Protein AF-A0A7Y3UBQ5-F1 (afdb_monomer)

Radius of gyration: 30.52 Å; Cα contacts (8 Å, |Δi|>4): 1079; chains: 1; bounding box: 89×102×69 Å

Mean predicted aligned error: 13.68 Å

Nearest PDB structures (foldseek):
  3ffh-assembly1_B  TM=8.692E-01  e=3.265E-23  Listeria innocua
  3ffh-assembly1_A  TM=8.790E-01  e=8.918E-23  Listeria innocua
  4wbt-assembly2_B-3  TM=8.868E-01  e=3.806E-22  Sinorhizobium meliloti 1021
  4wbt-assembly1_C-2  TM=8.784E-01  e=4.500E-22  Sinorhizobium meliloti 1021
  1v2d-assembly1_A-2  TM=8.238E-01  e=1.412E-19  Thermus thermophilus

Sequence (620 aa):
MQRTLSSTPPSALRLIAPVPADTPRPANGAGVGTPGDSSSLVRIELADPNQRSELARLRHEVYAEELGQHDVNPERALSDPLDAFNEFMTATVNGQLVGCISITPPHPEDPTRSAFSIDKYTTRETLPVTVDAGLFEIRLLTVRQSSRGSGIAFLLMYAALRWAESHGATHIMAIGRHDIIDMYYRLGLQPIGIHIQSGRVHFEAMHATIRQLNDTIRARTSALRRLRDRVEWRLDVPFNKAGECYHGGAFFRAIGEDLASTDKRHDIINADVLDAWFDPSPAVTEALRTDLDWLLKTSPPTTCAGLTDAIAHARGVQPENILPGAGSSDLMYLALPRWLNRCSRVLILDPMYGEYAHILKHVIGCRVDRLQLHADNDFDVDPAQLATRAQGRYDLIILVNPNSPTGRHLDRSLLERVLLKVPIRTRVWIDETYIEYVGSSQALERFAAHHSQNVVICKSMSKVYALSGVRAAYLCGPQAVIDELRPFSPPWAVSLPGQMAAIRALNDPEYYGQRYRETHHNRNELARGLVDVCGLEVLPAVANFLMARIPSGSTLNVSSLIAGCREHGLFLRDVSNMGTGVDSRWLRLAVKDRPTNRRMVDIIRKQLVSLQAHGLESVG

pLDDT: mean 87.1, std 17.7, range [24.16, 98.88]

Solvent-accessible surface area (backbone atoms only — not comparable to full-atom values): 34399 Å² total; per-residue (Å²): 132,89,82,90,85,90,87,85,91,84,93,82,90,86,89,89,85,90,85,88,88,93,87,89,83,89,85,89,81,88,78,93,75,76,90,71,81,79,72,74,46,39,31,34,32,65,60,55,82,84,45,51,68,54,52,16,27,56,44,20,54,46,39,18,71,69,50,39,42,43,81,80,57,94,84,50,56,50,85,57,88,57,65,82,63,39,53,39,40,36,32,30,46,93,87,40,83,42,31,34,27,31,32,38,61,42,35,94,90,45,34,85,70,40,85,57,76,62,66,80,79,48,58,76,92,74,46,97,57,84,79,40,75,29,38,30,38,44,39,73,76,42,63,41,80,95,47,58,93,72,51,55,72,60,51,44,51,49,51,52,55,53,48,40,53,73,74,55,37,50,29,36,38,34,69,36,47,60,97,52,34,70,60,45,47,73,41,49,37,39,78,68,88,48,73,46,76,43,69,75,37,54,30,36,34,27,37,36,41,50,63,53,36,50,50,47,48,59,78,38,50,72,60,53,52,63,47,55,80,41,43,49,77,60,50,93,57,64,96,60,72,90,70,74,70,85,70,52,65,71,59,39,74,70,43,39,81,83,58,86,52,63,71,51,53,78,68,40,43,78,17,29,37,65,47,48,67,57,77,52,50,69,66,23,54,49,54,54,66,74,45,40,80,54,44,74,73,42,84,36,60,47,82,42,54,73,40,35,46,44,50,15,62,70,66,65,52,55,48,67,25,46,47,72,21,48,15,52,66,48,48,45,71,53,49,50,64,78,79,46,43,54,88,34,34,33,41,32,58,20,55,26,61,48,58,63,63,38,44,42,52,73,72,48,45,28,44,76,48,71,47,82,32,46,80,90,57,71,46,51,78,56,56,66,60,49,39,60,60,50,63,52,95,38,52,35,36,46,48,50,43,39,24,42,64,48,17,33,68,74,56,40,73,57,48,50,67,27,56,80,61,44,50,75,85,30,32,34,40,36,34,40,41,40,28,69,52,79,28,76,86,56,54,55,51,51,47,14,44,75,73,42,82,34,34,35,35,38,36,32,36,28,34,72,54,32,33,47,94,51,28,32,21,34,38,28,13,20,42,73,67,43,59,74,45,54,86,72,54,58,74,39,46,40,49,36,56,24,39,52,37,51,40,37,47,60,74,38,61,65,64,47,54,50,54,41,58,51,46,52,53,31,39,57,51,41,51,48,39,36,33,82,64,50,62,30,49,66,47,79,48,54,43,63,36,43,21,34,28,57,51,92,88,59,91,69,46,38,70,63,48,39,51,59,28,41,79,70,31,32,38,55,24,80,41,37,84,30,34,83,72,38,54,58,33,33,35,31,36,31,40,44,50,66,70,56,36,50,55,49,39,54,46,52,29,53,40,52,55,52,55,54,51,60,64,50,69,77,75,111

Foldseek 3Di:
DDDDDDDDDDDDDDDDDDDDDDDDDDDDDDDDDDPPPCQWFKEKDWDDPVCQLVLQLLCLVPCDVPQQLDDNDPSSGDDDPLVVQWTKMFIATPRHTFWIKTKRAQDPPDQQPRDDPVVVPDDPVPQPDDRDNQEMEIERGGGHPVCPPVCVSVVNVLVVLQVSVVVRHFKYKYKAWPVCVVVVVLQQWDFRPDWDGRGNTITTMTMDTSVRSVVSVVVVVVVLVVNVVRHNYDDPGDSDHLDDPDQFPVLCVVQPVVPPDRVCVVLFDRWSHQFAQDAFDPLLVVVCVVCVVVLVPDFAFQQLQLLLVLVCVLLVFDSLQKHKFQFLLRVCVQQVLLQAAQAFEEEEEFQFDCVVVSCCCNVRNHHYDYDYQAVVVLSDDDLVSLLVVLQDPGQEYEEEAVTPPSQDHDAQVSVLVSQVSRPLNYAYEYEDQFVVLVNSVRDCLCCQAPVHDHYKYKYGCCHLRSCVVQRIIMIGHHSVSVVSRSVVQGGSRGRSSSSSSSSSSSVCSPVSNVSSVQLVVLVVVLCCLCCVQVVWAWRDHRGQKTKIFDDDPDPDFVVQLQVQLVVSNYHWHQCCSSGDNHDRRMTMTGGHHNVVSVVSSVSSNVSSVVVVVVVVVVVD

Secondary structure (DSSP, 8-state):
---------------------------------------PPEEEEEPPGGGHHHHHHHHHIIIIIIT-SS---TT-----GGGGT-EEEEEEETTEEEEEEEEEPPPTT-GGG---SGGGTS-GGG-SS--STTEEEEEEEEE-GGGTTSSHHHHHHHHHHHHHHHTT-SEEEEEEEHHHHHHHHTTT-EEEEEEEEETTEEEEEEEEEHHHHHHHHHHTHHHHHHHHTTEEE-SSS-SS-------S-TTHHHH-TT-S--GGGGT-EE-SS---SSPPPHHHHHHHHHSHHHHHHSPPPTT-HHHHHHHHHHHTS-GGGEEEESSHHHHHHHHHHHH--TT-EEEEEES--HHHHHIIIIIS--EEEEEE--TTTTT---HHHHHHHHTSS-SEEEEESS-TTT-----HHHHHHHHTTS-TTSEEEEE-TTGGGT-GGG--HHHHHHH-SSEEEEEETTTTTS-TTTT-EEEE--HHHHHTTGGGSPTT-S-HHHHHHHHHHHT-HHHHHHHHHHHHHHHHHHHHHHHHTT--EE----SSEEEEEPPTT----HHHHHHHHHHTTEE-EE-TTS-SS--TTEEEEE---HHHHHHHHHHHHHHHHHHHHHHHHTT-

Structure (mmCIF, N/CA/C/O backbone):
data_AF-A0A7Y3UBQ5-F1
#
_entry.id   AF-A0A7Y3UBQ5-F1
#
loop_
_atom_site.group_PDB
_atom_site.id
_atom_site.type_symbol
_atom_site.label_atom_id
_atom_site.label_alt_id
_atom_site.label_comp_id
_atom_site.label_asym_id
_atom_site.label_entity_id
_atom_site.label_seq_id
_atom_site.pdbx_PDB_ins_code
_atom_site.Cartn_x
_atom_site.Cartn_y
_atom_site.Cartn_z
_atom_site.occupancy
_atom_site.B_iso_or_equiv
_atom_site.auth_seq_id
_atom_site.auth_comp_id
_atom_site.auth_asym_id
_atom_site.auth_atom_id
_atom_site.pdbx_PDB_model_num
ATOM 1 N N . MET A 1 1 ? -17.250 -67.468 8.112 1.00 37.47 1 MET A N 1
ATOM 2 C CA . MET A 1 1 ? -18.185 -66.371 8.467 1.00 37.47 1 MET A CA 1
ATOM 3 C C . MET A 1 1 ? -18.185 -65.337 7.346 1.00 37.47 1 MET A C 1
ATOM 5 O O . MET A 1 1 ? -17.229 -65.335 6.587 1.00 37.47 1 MET A O 1
ATOM 9 N N . GLN A 1 2 ? -19.258 -64.542 7.228 1.00 35.53 2 GLN A N 1
ATOM 10 C CA . GLN A 1 2 ? -19.428 -63.376 6.334 1.00 35.53 2 GLN A CA 1
ATOM 11 C C . GLN A 1 2 ? -18.863 -63.492 4.896 1.00 35.53 2 GLN A C 1
ATOM 13 O O . GLN A 1 2 ? -17.719 -63.151 4.615 1.00 35.53 2 GLN A O 1
ATOM 18 N N . ARG A 1 3 ? -19.739 -63.886 3.960 1.00 28.25 3 ARG A N 1
ATOM 19 C CA . ARG A 1 3 ? -19.649 -63.509 2.537 1.00 28.25 3 ARG A CA 1
ATOM 20 C C . ARG A 1 3 ? -20.578 -62.317 2.281 1.00 28.25 3 ARG A C 1
ATOM 22 O O . ARG A 1 3 ? -21.626 -62.220 2.914 1.00 28.25 3 ARG A O 1
ATOM 29 N N . THR A 1 4 ? -20.215 -61.454 1.341 1.00 34.12 4 THR A N 1
ATOM 30 C CA . THR A 1 4 ? -21.061 -60.379 0.795 1.00 34.12 4 THR A CA 1
ATOM 31 C C . THR A 1 4 ? -21.995 -60.894 -0.306 1.00 34.12 4 THR A C 1
ATOM 33 O O . THR A 1 4 ? -21.609 -61.817 -1.021 1.00 34.12 4 THR A O 1
ATOM 36 N N . LEU A 1 5 ? -23.181 -60.274 -0.472 1.00 28.80 5 LEU A N 1
ATOM 37 C CA . LEU A 1 5 ? -23.834 -59.986 -1.772 1.00 28.80 5 LEU A CA 1
ATOM 38 C C . LEU A 1 5 ? -25.216 -59.286 -1.638 1.00 28.80 5 LEU A C 1
ATOM 40 O O . LEU A 1 5 ? -26.071 -59.756 -0.900 1.00 28.80 5 LEU A O 1
ATOM 44 N N . SER A 1 6 ? -25.448 -58.287 -2.506 1.00 26.44 6 SER A N 1
ATOM 45 C CA . SER A 1 6 ? -26.738 -57.898 -3.136 1.00 26.44 6 SER A CA 1
ATOM 46 C C . SER A 1 6 ? -27.842 -57.078 -2.408 1.00 26.44 6 SER A C 1
ATOM 48 O O . SER A 1 6 ? -28.133 -57.259 -1.232 1.00 26.44 6 SER A O 1
ATOM 50 N N . SER A 1 7 ? -28.563 -56.304 -3.246 1.00 24.52 7 SER A N 1
ATOM 51 C CA . SER A 1 7 ? -29.979 -55.842 -3.195 1.00 24.52 7 SER A CA 1
ATOM 52 C C . SER A 1 7 ? -30.423 -54.495 -2.553 1.00 24.52 7 SER A C 1
ATOM 54 O O . SER A 1 7 ? -30.059 -54.133 -1.441 1.00 24.52 7 SER A O 1
ATOM 56 N N . THR A 1 8 ? -31.264 -53.784 -3.328 1.00 30.62 8 THR A N 1
ATOM 57 C CA . THR A 1 8 ? -32.188 -52.633 -3.072 1.00 30.62 8 THR A CA 1
ATOM 58 C C . THR A 1 8 ? -33.640 -53.148 -2.820 1.00 30.62 8 THR A C 1
ATOM 60 O O . THR A 1 8 ? -33.771 -54.375 -2.833 1.00 30.62 8 THR A O 1
ATOM 63 N N . PRO A 1 9 ? -34.760 -52.364 -2.651 1.00 42.28 9 PRO A N 1
ATOM 64 C CA . PRO A 1 9 ? -35.065 -50.906 -2.772 1.00 42.28 9 PRO A CA 1
ATOM 65 C C . PRO A 1 9 ? -35.676 -50.343 -1.425 1.00 42.28 9 PRO A C 1
ATOM 67 O O . PRO A 1 9 ? -34.964 -50.558 -0.447 1.00 42.28 9 PRO A O 1
ATOM 70 N N . PRO A 1 10 ? -36.879 -49.702 -1.211 1.00 34.81 10 PRO A N 1
ATOM 71 C CA . PRO A 1 10 ? -37.876 -48.979 -2.051 1.00 34.81 10 PRO A CA 1
ATOM 72 C C . PRO A 1 10 ? -38.568 -47.668 -1.507 1.00 34.81 10 PRO A C 1
ATOM 74 O O . PRO A 1 10 ? -39.056 -47.600 -0.387 1.00 34.81 10 PRO A O 1
ATOM 77 N N . SER A 1 11 ? -38.734 -46.674 -2.399 1.00 26.41 11 SER A N 1
ATOM 78 C CA . SER A 1 11 ? -39.880 -45.734 -2.638 1.00 26.41 11 SER A CA 1
ATOM 79 C C . SER A 1 11 ? -40.856 -45.167 -1.560 1.00 26.41 11 SER A C 1
ATOM 81 O O . SER A 1 11 ? -41.582 -45.920 -0.917 1.00 26.41 11 SER A O 1
ATOM 83 N N . ALA A 1 12 ? -41.116 -43.843 -1.648 1.00 27.39 12 ALA A N 1
ATOM 84 C CA . ALA A 1 12 ? -42.444 -43.159 -1.614 1.00 27.39 12 ALA A CA 1
ATOM 85 C C . ALA A 1 12 ? -42.298 -41.736 -2.249 1.00 27.39 12 ALA A C 1
ATOM 87 O O . ALA A 1 12 ? -41.303 -41.081 -1.966 1.00 27.39 12 ALA A O 1
ATOM 88 N N . LEU A 1 13 ? -43.047 -41.269 -3.272 1.00 24.20 13 LEU A N 1
ATOM 89 C CA . LEU A 1 13 ? -44.470 -40.832 -3.373 1.00 24.20 13 LEU A CA 1
ATOM 90 C C . LEU A 1 13 ? -44.805 -39.575 -2.522 1.00 24.20 13 LEU A C 1
ATOM 92 O O . LEU A 1 13 ? -44.526 -39.584 -1.333 1.00 24.20 13 LEU A O 1
ATOM 96 N N . ARG A 1 14 ? -45.416 -38.476 -3.029 1.00 25.45 14 ARG A N 1
ATOM 97 C CA . ARG A 1 14 ? -46.285 -38.238 -4.224 1.00 25.45 14 ARG A CA 1
ATOM 98 C C . ARG A 1 14 ? -46.028 -36.886 -4.953 1.00 25.45 14 ARG A C 1
ATOM 100 O O . ARG A 1 14 ? -45.344 -36.021 -4.423 1.00 25.45 14 ARG A O 1
ATOM 107 N N . LEU A 1 15 ? -46.649 -36.698 -6.131 1.00 24.23 15 LEU A N 1
ATOM 108 C CA . LEU A 1 15 ? -46.779 -35.427 -6.887 1.00 24.23 15 LEU A CA 1
ATOM 109 C C . LEU A 1 15 ? -48.072 -34.656 -6.527 1.00 24.23 15 LEU A C 1
ATOM 111 O O . LEU A 1 15 ? -48.986 -35.301 -6.023 1.00 24.23 15 LEU A O 1
ATOM 115 N N . ILE A 1 16 ? -48.183 -33.368 -6.921 1.00 26.42 16 ILE A N 1
ATOM 116 C CA . ILE A 1 16 ? -49.237 -32.756 -7.793 1.00 26.42 16 ILE A CA 1
ATOM 117 C C . ILE A 1 16 ? -48.630 -31.488 -8.471 1.00 26.42 16 ILE A C 1
ATOM 119 O O . ILE A 1 16 ? -47.703 -30.895 -7.925 1.00 26.42 16 ILE A O 1
ATOM 123 N N . ALA A 1 17 ? -49.116 -31.088 -9.657 1.00 27.03 17 ALA A N 1
ATOM 124 C CA . ALA A 1 17 ? -48.702 -29.894 -10.425 1.00 27.03 17 ALA A CA 1
ATOM 125 C C . ALA A 1 17 ? -49.903 -28.968 -10.755 1.00 27.03 17 ALA A C 1
ATOM 127 O O . ALA A 1 17 ? -51.038 -29.326 -10.437 1.00 27.03 17 ALA A O 1
ATOM 128 N N . PRO A 1 18 ? -49.694 -27.830 -11.451 1.00 26.47 18 PRO A N 1
ATOM 129 C CA . PRO A 1 18 ? -50.719 -27.268 -12.340 1.00 26.47 18 PRO A CA 1
ATOM 130 C C . PRO A 1 18 ? -50.245 -27.057 -13.798 1.00 26.47 18 PRO A C 1
ATOM 132 O O . PRO A 1 18 ? -49.063 -27.164 -14.119 1.00 26.47 18 PRO A O 1
ATOM 135 N N . VAL A 1 19 ? -51.208 -26.775 -14.683 1.00 28.45 19 VAL A N 1
ATOM 136 C CA . VAL A 1 19 ? -51.120 -26.737 -16.163 1.00 28.45 19 VAL A CA 1
ATOM 137 C C . VAL A 1 19 ? -51.561 -25.338 -16.674 1.00 28.45 19 VAL A C 1
ATOM 139 O O . VAL A 1 19 ? -52.339 -24.691 -15.972 1.00 28.45 19 VAL A O 1
ATOM 142 N N . PRO A 1 20 ? -51.075 -24.821 -17.828 1.00 43.84 20 PRO A N 1
ATOM 143 C CA . PRO A 1 20 ? -51.279 -23.419 -18.246 1.00 43.84 20 PRO A CA 1
ATOM 144 C C . PRO A 1 20 ? -52.401 -23.211 -19.289 1.00 43.84 20 PRO A C 1
ATOM 146 O O . PRO A 1 20 ? -52.767 -24.174 -19.957 1.00 43.84 20 PRO A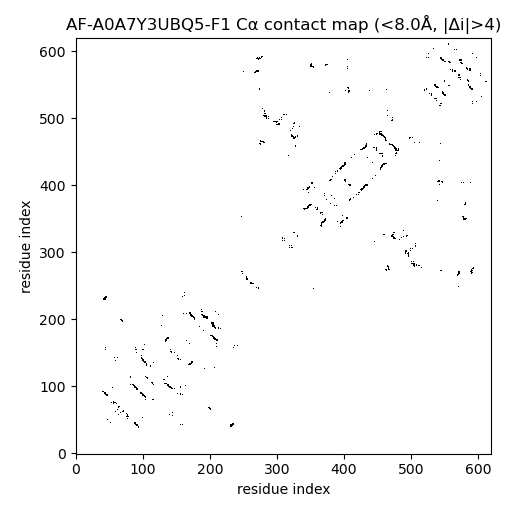 O 1
ATOM 149 N N . ALA A 1 21 ? -52.845 -21.952 -19.501 1.00 28.27 21 ALA A N 1
ATOM 150 C CA . ALA A 1 21 ? -52.996 -21.311 -20.834 1.00 28.27 21 ALA A CA 1
ATOM 151 C C . ALA A 1 21 ? -53.609 -19.874 -20.824 1.00 28.27 21 ALA A C 1
ATOM 153 O O . ALA A 1 21 ? -54.593 -19.613 -20.142 1.00 28.27 21 ALA A O 1
ATOM 154 N N . ASP A 1 22 ? -53.056 -19.022 -21.703 1.00 25.23 22 ASP A N 1
ATOM 155 C CA . ASP A 1 22 ? -53.679 -17.940 -22.509 1.00 25.23 22 ASP A CA 1
ATOM 156 C C . ASP A 1 22 ? -54.193 -16.570 -21.958 1.00 25.23 22 ASP A C 1
ATOM 158 O O . ASP A 1 22 ? -54.042 -16.214 -20.793 1.00 25.23 22 ASP A O 1
ATOM 162 N N . THR A 1 23 ? -54.633 -15.731 -22.915 1.00 29.83 23 THR A N 1
ATOM 163 C CA . THR A 1 23 ? -54.616 -14.242 -22.998 1.00 29.83 23 THR A CA 1
ATOM 164 C C . THR A 1 23 ? -56.054 -13.618 -22.992 1.00 29.83 23 THR A C 1
ATOM 166 O O . THR A 1 23 ? -56.987 -14.421 -22.927 1.00 29.83 23 THR A O 1
ATOM 169 N N . PRO A 1 24 ? -56.344 -12.268 -23.019 1.00 29.83 24 PRO A N 1
ATOM 170 C CA . PRO A 1 24 ? -55.625 -11.139 -23.659 1.00 29.83 24 PRO A CA 1
ATOM 171 C C . PRO A 1 24 ? -55.622 -9.741 -22.958 1.00 29.83 24 PRO A C 1
ATOM 173 O O . PRO A 1 24 ? -55.986 -9.572 -21.799 1.00 29.83 24 PRO A O 1
ATOM 176 N N . ARG A 1 25 ? -55.134 -8.727 -23.702 1.00 30.97 25 ARG A N 1
ATOM 177 C CA . ARG A 1 25 ? -54.962 -7.293 -23.349 1.00 30.97 25 ARG A CA 1
ATOM 178 C C . ARG A 1 25 ? -56.265 -6.462 -23.377 1.00 30.97 25 ARG A C 1
ATOM 180 O O . ARG A 1 25 ? -57.192 -6.809 -24.103 1.00 30.97 25 ARG A O 1
ATOM 187 N N . PRO A 1 26 ? -56.251 -5.264 -22.756 1.00 27.78 26 PRO A N 1
ATOM 188 C CA . PRO A 1 26 ? -56.408 -4.013 -23.532 1.00 27.78 26 PRO A CA 1
ATOM 189 C C . PRO A 1 26 ? -55.183 -3.064 -23.424 1.00 27.78 26 PRO A C 1
ATOM 191 O O . PRO A 1 26 ? -54.125 -3.473 -22.947 1.00 27.78 26 PRO A O 1
ATOM 194 N N . ALA A 1 27 ? -55.265 -1.835 -23.962 1.00 25.58 27 ALA A N 1
ATOM 195 C CA . ALA A 1 27 ? -54.096 -1.003 -24.305 1.00 25.58 27 ALA A CA 1
ATOM 196 C C . ALA A 1 27 ? -54.226 0.511 -23.988 1.00 25.58 27 ALA A C 1
ATOM 198 O O . ALA A 1 27 ? -55.313 0.996 -23.692 1.00 25.58 27 ALA A O 1
ATOM 199 N N . ASN A 1 28 ? -53.109 1.232 -24.200 1.00 27.48 28 ASN A N 1
ATOM 200 C CA . ASN A 1 28 ? -52.903 2.698 -24.241 1.00 27.48 28 ASN A CA 1
ATOM 201 C C . ASN A 1 28 ? -52.832 3.471 -22.906 1.00 27.48 28 ASN A C 1
ATOM 203 O O . ASN A 1 28 ? -53.643 3.268 -22.013 1.00 27.48 28 ASN A O 1
ATOM 207 N N . GLY A 1 29 ? -51.915 4.454 -22.838 1.00 24.16 29 GLY A N 1
ATOM 208 C CA . GLY A 1 29 ? -51.971 5.558 -21.860 1.00 24.16 29 GLY A CA 1
ATOM 209 C C . GLY A 1 29 ? -50.629 6.016 -21.267 1.00 24.16 29 GLY A C 1
ATOM 210 O O . GLY A 1 29 ? -50.250 5.542 -20.211 1.00 24.16 29 GLY A O 1
ATOM 211 N N . ALA A 1 30 ? -49.947 6.938 -21.958 1.00 26.61 30 ALA A N 1
ATOM 212 C CA . ALA A 1 30 ? -48.844 7.836 -21.547 1.00 26.61 30 ALA A CA 1
ATOM 213 C C . ALA A 1 30 ? -48.229 7.784 -20.116 1.00 26.61 30 ALA A C 1
ATOM 215 O O . ALA A 1 30 ? -48.931 7.792 -19.111 1.00 26.61 30 ALA A O 1
ATOM 216 N N . GLY A 1 31 ? -46.900 7.970 -20.034 1.00 25.84 31 GLY A N 1
ATOM 217 C CA . GLY A 1 31 ? -46.213 8.396 -18.801 1.00 25.84 31 GLY A CA 1
ATOM 218 C C . GLY A 1 31 ? -44.776 7.882 -18.656 1.00 25.84 31 GLY A C 1
ATOM 219 O O . GLY A 1 31 ? -44.563 6.752 -18.227 1.00 25.84 31 GLY A O 1
ATOM 220 N N . VAL A 1 32 ? -43.769 8.714 -18.954 1.00 39.53 32 VAL A N 1
ATOM 221 C CA . VAL A 1 32 ? -42.361 8.404 -18.625 1.00 39.53 32 VAL A CA 1
ATOM 222 C C . VAL A 1 32 ? -42.110 8.747 -17.155 1.00 39.53 32 VAL A C 1
ATOM 224 O O . VAL A 1 32 ? -41.708 9.858 -16.822 1.00 39.53 32 VAL A O 1
ATOM 227 N N . GLY A 1 33 ? -42.389 7.793 -16.267 1.00 25.59 33 GLY A N 1
ATOM 228 C CA . GLY A 1 33 ? -42.117 7.908 -14.835 1.00 25.59 33 GLY A CA 1
ATOM 229 C C . GLY A 1 33 ? -40.758 7.318 -14.466 1.00 25.59 33 GLY A C 1
ATOM 230 O O . GLY A 1 33 ? -40.645 6.113 -14.260 1.00 25.59 33 GLY A O 1
ATOM 231 N N . THR A 1 34 ? -39.723 8.150 -14.348 1.00 29.25 34 THR A N 1
ATOM 232 C CA . THR A 1 34 ? -38.465 7.742 -13.701 1.00 29.25 34 THR A CA 1
ATOM 233 C C . THR A 1 34 ? -38.664 7.651 -12.185 1.00 29.25 34 THR A C 1
ATOM 235 O O . THR A 1 34 ? -38.983 8.681 -11.584 1.00 29.25 34 THR A O 1
ATOM 238 N N . PRO A 1 35 ? -38.404 6.504 -11.527 1.00 30.97 35 PRO A N 1
ATOM 239 C CA . PRO A 1 35 ? -38.299 6.440 -10.073 1.00 30.97 35 PRO A CA 1
ATOM 240 C C . PRO A 1 35 ? -36.948 7.027 -9.635 1.00 30.97 35 PRO A C 1
ATOM 242 O O . PRO A 1 35 ? -36.027 6.318 -9.236 1.00 30.97 35 PRO A O 1
ATOM 245 N N . GLY A 1 36 ? -36.818 8.348 -9.759 1.00 29.98 36 GLY A N 1
ATOM 246 C CA . GLY A 1 36 ? -35.779 9.103 -9.074 1.00 29.98 36 GLY A CA 1
ATOM 247 C C . GLY A 1 36 ? -36.174 9.222 -7.610 1.00 29.98 36 GLY A C 1
ATOM 248 O O . GLY A 1 36 ? -36.970 10.093 -7.273 1.00 29.98 36 GLY A O 1
ATOM 249 N N . ASP A 1 37 ? -35.655 8.331 -6.764 1.00 31.30 37 ASP A N 1
ATOM 250 C CA . ASP A 1 37 ? -35.862 8.394 -5.316 1.00 31.30 37 ASP A CA 1
ATOM 251 C C . ASP A 1 37 ? -35.238 9.687 -4.773 1.00 31.30 37 ASP A C 1
ATOM 253 O O . ASP A 1 37 ? -34.018 9.806 -4.621 1.00 31.30 37 ASP A O 1
ATOM 257 N N . SER A 1 38 ? -36.080 10.697 -4.550 1.00 35.34 38 SER A N 1
ATOM 258 C CA . SER A 1 38 ? -35.677 12.032 -4.119 1.00 35.34 38 SER A CA 1
ATOM 259 C C . SER A 1 38 ? -35.378 12.045 -2.621 1.00 35.34 38 SER A C 1
ATOM 261 O O . SER A 1 38 ? -36.028 12.754 -1.848 1.00 35.34 38 SER A O 1
ATOM 263 N N . SER A 1 39 ? -34.395 11.246 -2.198 1.00 51.62 39 SER A N 1
ATOM 264 C CA . SER A 1 39 ? -33.900 11.256 -0.826 1.00 51.62 39 SER A CA 1
ATOM 265 C C . SER A 1 39 ? -33.354 12.657 -0.541 1.00 51.62 39 SER A C 1
ATOM 267 O O . SER A 1 39 ? -32.347 13.065 -1.128 1.00 51.62 39 SER A O 1
ATOM 269 N N . SER A 1 40 ? -34.040 13.416 0.314 1.00 61.56 40 SER A N 1
ATOM 270 C CA . SER A 1 40 ? -33.660 14.791 0.619 1.00 61.56 40 SER A CA 1
ATOM 271 C C . SER A 1 40 ? -32.258 14.824 1.228 1.00 61.56 40 SER A C 1
ATOM 273 O O . SER A 1 40 ? -31.975 14.153 2.225 1.00 61.56 40 SER A O 1
ATOM 275 N N . LEU A 1 41 ? -31.363 15.578 0.587 1.00 80.94 41 LEU A N 1
ATOM 276 C CA . LEU A 1 41 ? -29.994 15.751 1.059 1.00 80.94 41 LEU A CA 1
ATOM 277 C C . LEU A 1 41 ? -30.009 16.557 2.359 1.00 80.94 41 LEU A C 1
ATOM 279 O O . LEU A 1 41 ? -30.651 17.606 2.444 1.00 80.94 41 LEU A O 1
ATOM 283 N N . VAL A 1 42 ? -29.281 16.069 3.362 1.00 91.94 42 VAL A N 1
ATOM 284 C CA . VAL A 1 42 ? -29.047 16.811 4.604 1.00 91.94 42 VAL A CA 1
ATOM 285 C C . VAL A 1 42 ? -27.871 17.746 4.364 1.00 91.94 42 VAL A C 1
ATOM 287 O O . VAL A 1 42 ? -26.756 17.286 4.126 1.00 91.94 42 VAL A O 1
ATOM 290 N N . ARG A 1 43 ? -28.089 19.055 4.431 1.00 93.44 43 ARG A N 1
ATOM 291 C CA . ARG A 1 43 ? -26.998 20.027 4.406 1.00 93.44 43 ARG A CA 1
ATOM 292 C C . ARG A 1 43 ? -26.400 20.185 5.798 1.00 93.44 43 ARG A C 1
ATOM 294 O O . ARG A 1 43 ? -27.149 20.276 6.768 1.00 93.44 43 ARG A O 1
ATOM 301 N N . ILE A 1 44 ? -25.071 20.222 5.867 1.00 95.56 44 ILE A N 1
ATOM 302 C CA . ILE A 1 44 ? -24.292 20.468 7.084 1.00 95.56 44 ILE A CA 1
ATOM 303 C C . ILE A 1 44 ? -23.369 21.664 6.831 1.00 95.56 44 ILE A C 1
ATOM 305 O O . ILE A 1 44 ? -22.477 21.581 5.982 1.00 95.56 44 ILE A O 1
ATOM 309 N N . GLU A 1 45 ? -23.588 22.761 7.554 1.00 93.62 45 GLU A N 1
ATOM 310 C CA . GLU A 1 45 ? -22.829 24.016 7.436 1.00 93.62 45 GLU A CA 1
ATOM 311 C C . GLU A 1 45 ? -22.694 24.731 8.797 1.00 93.62 45 GLU A C 1
ATOM 313 O O . GLU A 1 45 ? -23.499 24.493 9.706 1.00 93.62 45 GLU A O 1
ATOM 318 N N . LEU A 1 46 ? -21.663 25.575 8.955 1.00 92.94 46 LEU A N 1
ATOM 319 C CA . LEU A 1 46 ? -21.544 26.483 10.107 1.00 92.94 46 LEU A CA 1
ATOM 320 C C . LEU A 1 46 ? -22.713 27.476 10.094 1.00 92.94 46 LEU A C 1
ATOM 322 O O . LEU A 1 46 ? -23.205 27.841 9.026 1.00 92.94 46 LEU A O 1
ATOM 326 N N . ALA A 1 47 ? -23.162 27.900 11.272 1.00 90.12 47 ALA A N 1
ATOM 327 C CA . ALA A 1 47 ? -24.276 28.828 11.386 1.00 90.12 47 ALA A CA 1
ATOM 328 C C . ALA A 1 47 ? -23.885 30.247 10.945 1.00 90.12 47 ALA A C 1
ATOM 330 O O . ALA A 1 47 ? -23.001 30.876 11.527 1.00 90.12 47 ALA A O 1
ATOM 331 N N . ASP A 1 48 ? -24.618 30.789 9.977 1.00 81.19 48 ASP A N 1
ATOM 332 C CA . ASP A 1 48 ? -24.606 32.219 9.672 1.00 81.19 48 ASP A CA 1
ATOM 333 C C . ASP A 1 48 ? -25.116 33.003 10.909 1.00 81.19 48 ASP A C 1
ATOM 335 O O . ASP A 1 48 ? -26.121 32.600 11.509 1.00 81.19 48 ASP A O 1
ATOM 339 N N . PRO A 1 49 ? -24.498 34.135 11.308 1.00 77.06 49 PRO A N 1
ATOM 340 C CA . PRO A 1 49 ? -25.081 35.091 12.253 1.00 77.06 49 PRO A CA 1
ATOM 341 C C . PRO A 1 49 ? -26.586 35.372 12.062 1.00 77.06 49 PRO A C 1
ATOM 343 O O . PRO A 1 49 ? -27.301 35.520 13.056 1.00 77.06 49 PRO A O 1
ATOM 346 N N . ASN A 1 50 ? -27.093 35.368 10.824 1.00 79.62 50 ASN A N 1
ATOM 347 C CA . ASN A 1 50 ? -28.518 35.504 10.500 1.00 79.62 50 ASN A CA 1
ATOM 348 C C . ASN A 1 50 ? -29.395 34.363 11.067 1.00 79.62 50 ASN A C 1
ATOM 350 O O . ASN A 1 50 ? -30.566 34.580 11.384 1.00 79.62 50 ASN A O 1
ATOM 354 N N . GLN A 1 51 ? -28.847 33.156 11.248 1.00 83.25 51 GLN A N 1
ATOM 355 C CA . GLN A 1 51 ? -29.556 31.986 11.788 1.00 83.25 51 GLN A CA 1
ATOM 356 C C . GLN A 1 51 ? -29.659 31.985 13.322 1.00 83.25 51 GLN A C 1
ATOM 358 O O . GLN A 1 51 ? -30.394 31.165 13.876 1.00 83.25 51 GLN A O 1
ATOM 363 N N . ARG A 1 52 ? -28.987 32.904 14.037 1.00 83.56 52 ARG A N 1
ATOM 364 C CA . ARG A 1 52 ? -29.005 32.968 15.517 1.00 83.56 52 ARG A CA 1
ATOM 365 C C . ARG A 1 52 ? -30.425 33.011 16.096 1.00 83.56 52 ARG A C 1
ATOM 367 O O . ARG A 1 52 ? -30.714 32.309 17.062 1.00 83.56 52 ARG A O 1
ATOM 374 N N . SER A 1 53 ? -31.333 33.754 15.463 1.00 86.00 53 SER A N 1
ATOM 375 C CA . SER A 1 53 ? -32.745 33.837 15.869 1.00 86.00 53 SER A CA 1
ATOM 376 C C . SER A 1 53 ? -33.540 32.548 15.614 1.00 86.00 53 SER A C 1
ATOM 378 O O . SER A 1 53 ? -34.511 32.282 16.319 1.00 86.00 53 SER A O 1
ATOM 380 N N . GLU A 1 54 ? -33.155 31.733 14.627 1.00 90.12 54 GLU A N 1
ATOM 381 C CA . GLU A 1 54 ? -33.779 30.426 14.380 1.00 90.12 54 GLU A CA 1
ATOM 382 C C . GLU A 1 54 ? -33.234 29.364 15.346 1.00 90.12 54 GLU A C 1
ATOM 384 O O . GLU A 1 54 ? -34.009 28.597 15.915 1.00 90.12 54 GLU A O 1
ATOM 389 N N . LEU A 1 55 ? -31.925 29.388 15.626 1.00 91.56 55 LEU A N 1
ATOM 390 C CA . LEU A 1 55 ? -31.276 28.553 16.643 1.00 91.56 55 LEU A CA 1
ATOM 391 C C . LEU A 1 55 ? -31.851 28.797 18.045 1.00 91.56 55 LEU A C 1
ATOM 393 O O . LEU A 1 55 ? -32.141 27.842 18.766 1.00 91.56 55 LEU A O 1
ATOM 397 N N . ALA A 1 56 ? -32.063 30.061 18.426 1.00 91.06 56 ALA A N 1
ATOM 398 C CA . ALA A 1 56 ? -32.655 30.419 19.714 1.00 91.06 56 ALA A CA 1
ATOM 399 C C . ALA A 1 56 ? -34.097 29.894 19.860 1.00 91.06 56 ALA A C 1
ATOM 401 O O . ALA A 1 56 ? -34.466 29.414 20.934 1.00 91.06 56 ALA A O 1
ATOM 402 N N . ARG A 1 57 ? -34.890 29.923 18.776 1.00 92.62 57 ARG A N 1
ATOM 403 C CA . ARG A 1 57 ? -36.247 29.345 18.721 1.00 92.62 57 ARG A CA 1
ATOM 404 C C . ARG A 1 57 ? -36.232 27.821 18.776 1.00 92.62 57 ARG A C 1
ATOM 406 O O . ARG A 1 57 ? -36.955 27.247 19.576 1.00 92.62 57 ARG A O 1
ATOM 413 N N . LEU A 1 58 ? -35.377 27.164 17.989 1.00 92.19 58 LEU A N 1
ATOM 414 C CA . LEU A 1 58 ? -35.209 25.704 18.002 1.00 92.19 58 LEU A CA 1
ATOM 415 C C . LEU A 1 58 ? -34.785 25.189 19.391 1.00 92.19 58 LEU A C 1
ATOM 417 O O . LEU A 1 58 ? -35.226 24.129 19.834 1.00 92.19 58 LEU A O 1
ATOM 421 N N . ARG A 1 59 ? -33.947 25.951 20.102 1.00 92.81 59 ARG A N 1
ATOM 422 C CA . ARG A 1 59 ? -33.572 25.651 21.488 1.00 92.81 59 ARG A CA 1
ATOM 423 C C . ARG A 1 59 ? -34.726 25.859 22.463 1.00 92.81 59 ARG A C 1
ATOM 425 O O . ARG A 1 59 ? -34.851 25.057 23.377 1.00 92.81 59 ARG A O 1
ATOM 432 N N . HIS A 1 60 ? -35.570 26.873 22.285 1.00 94.56 60 HIS A N 1
ATOM 433 C CA . HIS A 1 60 ? -36.771 27.068 23.112 1.00 94.56 60 HIS A CA 1
ATOM 434 C C . HIS A 1 60 ? -37.817 25.963 22.882 1.00 94.56 60 HIS A C 1
ATOM 436 O O . HIS A 1 60 ? -38.236 25.327 23.847 1.00 94.56 60 HIS A O 1
ATOM 442 N N . GLU A 1 61 ? -38.114 25.644 21.616 1.00 92.19 61 GLU A N 1
ATOM 443 C CA . GLU A 1 61 ? -38.971 24.530 21.165 1.00 92.19 61 GLU A CA 1
ATOM 444 C C . GLU A 1 61 ? -38.617 23.217 21.892 1.00 92.19 61 GLU A C 1
ATOM 446 O O . GLU A 1 61 ? -39.490 22.529 22.417 1.00 92.19 61 GLU A O 1
ATOM 451 N N . VAL A 1 62 ? -37.322 22.892 21.987 1.00 90.25 62 VAL A N 1
ATOM 452 C CA . VAL A 1 62 ? -36.859 21.647 22.618 1.00 90.25 62 VAL A CA 1
ATOM 453 C C . VAL A 1 62 ? -36.618 21.788 24.128 1.00 90.25 62 VAL A C 1
ATOM 455 O O . VAL A 1 62 ? -37.160 21.011 24.906 1.00 90.25 62 VAL A O 1
ATOM 458 N N . TYR A 1 63 ? -35.809 22.741 24.591 1.00 90.69 63 TYR A N 1
ATOM 459 C CA . TYR A 1 63 ? -35.387 22.786 25.999 1.00 90.69 63 TYR A CA 1
ATOM 460 C C . TYR A 1 63 ? -36.398 23.458 26.943 1.00 90.69 63 TYR A C 1
ATOM 462 O O . TYR A 1 63 ? -36.388 23.146 28.135 1.00 90.69 63 TYR A O 1
ATOM 470 N N . ALA A 1 64 ? -37.287 24.327 26.447 1.00 91.81 64 ALA A N 1
ATOM 471 C CA . ALA A 1 64 ? -38.375 24.897 27.245 1.00 91.81 64 ALA A CA 1
ATOM 472 C C . ALA A 1 64 ? -39.698 24.147 27.017 1.00 91.81 64 ALA A C 1
ATOM 474 O O . ALA A 1 64 ? -40.212 23.535 27.951 1.00 91.81 64 ALA A O 1
ATOM 475 N N . GLU A 1 65 ? -40.225 24.142 25.785 1.00 91.62 65 GLU A N 1
ATOM 476 C CA . GLU A 1 65 ? -41.582 23.633 25.509 1.00 91.62 65 GLU A CA 1
ATOM 477 C C . GLU A 1 65 ? -41.692 22.094 25.574 1.00 91.62 65 GLU A C 1
ATOM 479 O O . GLU A 1 65 ? -42.645 21.586 26.163 1.00 91.62 65 GLU A O 1
ATOM 484 N N . GLU A 1 66 ? -40.730 21.335 25.026 1.00 90.38 66 GLU A N 1
ATOM 485 C CA . GLU A 1 66 ? -40.739 19.858 25.096 1.00 90.38 66 GLU A CA 1
ATOM 486 C C . GLU A 1 66 ? -40.215 19.315 26.439 1.00 90.38 66 GLU A C 1
ATOM 488 O O . GLU A 1 66 ? -40.851 18.458 27.055 1.00 90.38 66 GLU A O 1
ATOM 493 N N . LEU A 1 67 ? -39.029 19.756 26.875 1.00 87.81 67 LEU A N 1
ATOM 494 C CA . LEU A 1 67 ? -38.280 19.082 27.947 1.00 87.81 67 LEU A CA 1
ATOM 495 C C . LEU A 1 67 ? -38.465 19.688 29.345 1.00 87.81 67 LEU A C 1
ATOM 497 O O . LEU A 1 67 ? -38.188 19.011 30.336 1.00 87.81 67 LEU A O 1
ATOM 501 N N . GLY A 1 68 ? -38.893 20.950 29.455 1.00 88.75 68 GLY A N 1
ATOM 502 C CA . GLY A 1 68 ? -38.995 21.642 30.744 1.00 88.75 68 GLY A CA 1
ATOM 503 C C . GLY A 1 68 ? -37.659 21.766 31.493 1.00 88.75 68 GLY A C 1
ATOM 504 O O . GLY A 1 68 ? -37.621 21.618 32.717 1.00 88.75 68 GLY A O 1
ATOM 505 N N . GLN A 1 69 ? -36.556 21.999 30.772 1.00 89.00 69 GLN A N 1
ATOM 506 C CA . GLN A 1 69 ? -35.282 22.424 31.368 1.00 89.00 69 GLN A CA 1
ATOM 507 C C . GLN A 1 69 ? -35.332 23.906 31.776 1.00 89.00 69 GLN A C 1
ATOM 509 O O . GLN A 1 69 ? -34.756 24.292 32.793 1.00 89.00 69 GLN A O 1
ATOM 514 N N . HIS A 1 70 ? -36.029 24.716 30.977 1.00 91.06 70 HIS A N 1
ATOM 515 C CA . HIS A 1 70 ? -36.211 26.154 31.160 1.00 91.06 70 HIS A CA 1
ATOM 516 C C . HIS A 1 70 ? -37.696 26.526 31.100 1.00 91.06 70 HIS A C 1
ATOM 518 O O . HIS A 1 70 ? -38.496 25.804 30.504 1.00 91.06 70 HIS A O 1
ATOM 524 N N . ASP A 1 71 ? -38.056 27.671 31.677 1.00 90.69 71 ASP A N 1
ATOM 525 C CA . ASP A 1 71 ? -39.416 28.204 31.597 1.00 90.69 71 ASP A CA 1
ATOM 526 C C . ASP A 1 71 ? -39.754 28.724 30.189 1.00 90.69 71 ASP A C 1
ATOM 528 O O . ASP A 1 71 ? -38.908 29.255 29.461 1.00 90.69 71 ASP A O 1
ATOM 532 N N . VAL A 1 72 ? -41.027 28.599 29.807 1.00 92.25 72 VAL A N 1
ATOM 533 C CA . VAL A 1 72 ? -41.543 29.044 28.505 1.00 92.25 72 VAL A CA 1
ATOM 534 C C . VAL A 1 72 ? -41.731 30.564 28.513 1.00 92.25 72 VAL A C 1
ATOM 536 O O . VAL A 1 72 ? -42.734 31.077 29.005 1.00 92.25 72 VAL A O 1
ATOM 539 N N . ASN A 1 73 ? -40.757 31.292 27.961 1.00 91.75 73 ASN A N 1
ATOM 540 C CA . ASN A 1 73 ? -40.811 32.755 27.840 1.00 91.75 73 ASN A CA 1
ATOM 541 C C . ASN A 1 73 ? -41.664 33.266 26.646 1.00 91.75 73 ASN A C 1
ATOM 543 O O . ASN A 1 73 ? -41.840 32.532 25.665 1.00 91.75 73 ASN A O 1
ATOM 547 N N . PRO A 1 74 ? -42.183 34.516 26.697 1.00 89.12 74 PRO A N 1
ATOM 548 C CA . PRO A 1 74 ? -42.967 35.127 25.613 1.00 89.12 74 PRO A CA 1
ATOM 549 C C . PRO A 1 74 ? -42.209 35.312 24.292 1.00 89.12 74 PRO A C 1
ATOM 551 O O . PRO A 1 74 ? -42.817 35.277 23.223 1.00 89.12 74 PRO A O 1
ATOM 554 N N . GLU A 1 75 ? -40.890 35.499 24.349 1.00 90.88 75 GLU A N 1
ATOM 555 C CA . GLU A 1 75 ? -40.018 35.723 23.189 1.00 90.88 75 GLU A CA 1
ATOM 556 C C . GLU A 1 75 ? -39.848 34.457 22.331 1.00 90.88 75 GLU A C 1
ATOM 558 O O . GLU A 1 75 ? -39.424 34.536 21.174 1.00 90.88 75 GLU A O 1
ATOM 563 N N . ARG A 1 76 ? -40.180 33.293 22.906 1.00 92.81 76 ARG A N 1
ATOM 564 C CA . ARG A 1 76 ? -40.018 31.944 22.346 1.00 92.81 76 ARG A CA 1
ATOM 565 C C . ARG A 1 76 ? -38.602 31.689 21.833 1.00 92.81 76 ARG A C 1
ATOM 567 O O . ARG A 1 76 ? -38.388 31.188 20.730 1.00 92.81 76 ARG A O 1
ATOM 574 N N . ALA A 1 77 ? -37.625 32.085 22.648 1.00 91.94 77 ALA A N 1
ATOM 575 C CA . ALA A 1 77 ? -36.201 32.040 22.335 1.00 91.94 77 ALA A CA 1
ATOM 576 C C . ALA A 1 77 ? -35.362 31.748 23.591 1.00 91.94 77 ALA A C 1
ATOM 578 O O . ALA A 1 77 ? -35.683 32.223 24.677 1.00 91.94 77 ALA A O 1
ATOM 579 N N . LEU A 1 78 ? -34.265 30.998 23.454 1.00 91.69 78 LEU A N 1
ATOM 580 C CA . LEU A 1 78 ? -33.272 30.799 24.519 1.00 91.69 78 LEU A CA 1
ATOM 581 C C . LEU A 1 78 ? -31.884 31.283 24.089 1.00 91.69 78 LEU A C 1
ATOM 583 O O . LEU A 1 78 ? -31.460 31.043 22.958 1.00 91.69 78 LEU A O 1
ATOM 587 N N . SER A 1 79 ? -31.166 31.896 25.029 1.00 85.56 79 SER A N 1
ATOM 588 C CA . SER A 1 79 ? -29.776 32.336 24.900 1.00 85.56 79 SER A CA 1
ATOM 589 C C . SER A 1 79 ? -28.948 31.896 26.114 1.00 85.56 79 SER A C 1
ATOM 591 O O . SER A 1 79 ? -29.451 31.774 27.229 1.00 85.56 79 SER A O 1
ATOM 593 N N . ASP A 1 80 ? -27.664 31.635 25.890 1.00 85.94 80 ASP A N 1
ATOM 594 C CA . ASP A 1 80 ? -26.635 31.360 26.898 1.00 85.94 80 ASP A CA 1
ATOM 595 C C . ASP A 1 80 ? -25.502 32.384 26.688 1.00 85.94 80 ASP A C 1
ATOM 597 O O . ASP A 1 80 ? -25.164 32.651 25.534 1.00 85.94 80 ASP A O 1
ATOM 601 N N . PRO A 1 81 ? -24.874 32.959 27.733 1.00 84.31 81 PRO A N 1
ATOM 602 C CA . PRO A 1 81 ? -23.704 33.830 27.566 1.00 84.31 81 PRO A CA 1
ATOM 603 C C . PRO A 1 81 ? -22.584 33.226 26.704 1.00 84.31 81 PRO A C 1
ATOM 605 O O . PRO A 1 81 ? -21.843 33.957 26.050 1.00 84.31 81 PRO A O 1
ATOM 608 N N . LEU A 1 82 ? -22.484 31.894 26.660 1.00 87.00 82 LEU A N 1
ATOM 609 C CA . LEU A 1 82 ? -21.489 31.192 25.851 1.00 87.00 82 LEU A CA 1
ATOM 610 C C . LEU A 1 82 ? -21.839 31.138 24.353 1.00 87.00 82 LEU A C 1
ATOM 612 O O . LEU A 1 82 ? -20.976 30.818 23.544 1.00 87.00 82 LEU A O 1
ATOM 616 N N . ASP A 1 83 ? -23.035 31.572 23.942 1.00 86.31 83 ASP A N 1
ATOM 617 C CA . ASP A 1 83 ? -23.424 31.720 22.528 1.00 86.31 83 ASP A CA 1
ATOM 618 C C . ASP A 1 83 ? -22.635 32.808 21.776 1.00 86.31 83 ASP A C 1
ATOM 620 O O . ASP A 1 83 ? -22.691 32.877 20.548 1.00 86.31 83 ASP A O 1
ATOM 624 N N . ALA A 1 84 ? -21.880 33.645 22.497 1.00 81.94 84 ALA A N 1
ATOM 625 C CA . ALA A 1 84 ? -20.911 34.574 21.919 1.00 81.94 84 ALA A CA 1
ATOM 626 C C . ALA A 1 84 ? -19.604 33.891 21.464 1.00 81.94 84 ALA A C 1
ATOM 62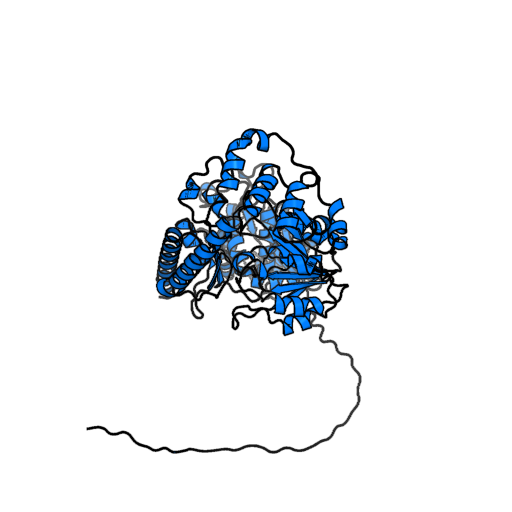8 O O . ALA A 1 84 ? -18.917 34.437 20.604 1.00 81.94 84 ALA A O 1
ATOM 629 N N . PHE A 1 85 ? -19.284 32.715 22.020 1.00 84.62 85 PHE A N 1
ATOM 630 C CA . PHE A 1 85 ? -18.046 31.954 21.779 1.00 84.62 85 PHE A CA 1
ATOM 631 C C . PHE A 1 85 ? -18.303 30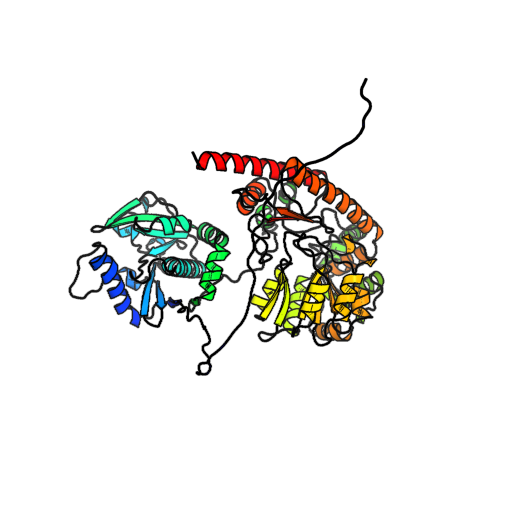.566 21.161 1.00 84.62 85 PHE A C 1
ATOM 633 O O . PHE A 1 85 ? -17.376 29.912 20.695 1.00 84.62 85 PHE A O 1
ATOM 640 N N . ASN A 1 86 ? -19.554 30.101 21.189 1.00 89.38 86 ASN A N 1
ATOM 641 C CA . ASN A 1 86 ? -19.982 28.822 20.636 1.00 89.38 86 ASN A CA 1
ATOM 642 C C . ASN A 1 86 ? -19.949 28.834 19.103 1.00 89.38 86 ASN A C 1
ATOM 644 O O . ASN A 1 86 ? -20.697 29.579 18.467 1.00 89.38 86 ASN A O 1
ATOM 648 N N . GLU A 1 87 ? -19.195 27.908 18.522 1.00 92.06 87 GLU A N 1
ATOM 649 C CA . GLU A 1 87 ? -19.271 27.599 17.098 1.00 92.06 87 GLU A CA 1
ATOM 650 C C . GLU A 1 87 ? -20.424 26.624 16.852 1.00 92.06 87 GLU A C 1
ATOM 652 O O . GLU A 1 87 ? -20.435 25.493 17.351 1.00 92.06 87 GLU A O 1
ATOM 657 N N . PHE A 1 88 ? -21.442 27.087 16.126 1.00 94.25 88 PHE A N 1
ATOM 658 C CA . PHE A 1 88 ? -22.667 26.337 15.852 1.00 94.25 88 PHE A CA 1
ATOM 659 C C . PHE A 1 88 ? -22.606 25.669 14.480 1.00 94.25 88 PHE A C 1
ATOM 661 O O . PHE A 1 88 ? -22.308 26.309 13.474 1.00 94.25 88 PHE A O 1
ATOM 668 N N . MET A 1 89 ? -22.991 24.396 14.419 1.00 95.94 89 MET A N 1
ATOM 669 C CA . MET A 1 89 ? -23.186 23.659 13.169 1.00 95.94 89 MET A CA 1
ATOM 670 C C . MET A 1 89 ? -24.657 23.300 13.015 1.00 95.94 89 MET A C 1
ATOM 672 O O . MET A 1 89 ? -25.311 22.856 13.963 1.00 95.94 89 MET A O 1
ATOM 676 N N . THR A 1 90 ? -25.178 23.502 11.810 1.00 96.44 90 THR A N 1
ATOM 677 C CA . THR A 1 90 ? -26.593 23.330 11.475 1.00 96.44 90 THR A CA 1
ATOM 678 C C . THR A 1 90 ? -26.814 22.083 10.627 1.00 96.44 90 THR A C 1
ATOM 680 O O . THR A 1 90 ? -25.943 21.660 9.867 1.00 96.44 90 THR A O 1
ATOM 683 N N . ALA A 1 91 ? -27.998 21.488 10.763 1.00 95.75 91 ALA A N 1
ATOM 684 C CA . ALA A 1 91 ? -28.519 20.474 9.863 1.00 95.75 91 ALA A CA 1
ATOM 685 C C . ALA A 1 91 ? -29.799 21.005 9.220 1.00 95.75 91 ALA A C 1
ATOM 687 O O . ALA A 1 91 ? -30.788 21.268 9.913 1.00 95.75 91 ALA A O 1
ATOM 688 N N . THR A 1 92 ? -29.774 21.129 7.896 1.00 94.06 92 THR A N 1
ATOM 689 C CA . THR A 1 92 ? -30.846 21.738 7.102 1.00 94.06 92 THR A CA 1
ATOM 690 C C . THR A 1 92 ? -31.347 20.738 6.065 1.00 94.06 92 THR A C 1
ATOM 692 O O . THR A 1 92 ? -30.557 20.151 5.327 1.00 94.06 92 THR A O 1
ATOM 695 N N . VAL A 1 93 ? -32.663 20.533 5.990 1.00 92.06 93 VAL A N 1
ATOM 696 C CA . VAL A 1 93 ? -33.309 19.612 5.037 1.00 92.06 93 VAL A CA 1
ATOM 697 C C . VAL A 1 93 ? -34.371 20.381 4.265 1.00 92.06 93 VAL A C 1
ATOM 699 O O . VAL A 1 93 ? -35.201 21.061 4.860 1.00 92.06 93 VAL A O 1
ATOM 702 N N . ASN A 1 94 ? -34.329 20.310 2.931 1.00 87.69 94 ASN A N 1
ATOM 703 C CA . ASN A 1 94 ? -35.227 21.052 2.031 1.00 87.69 94 ASN A CA 1
ATOM 704 C C . ASN A 1 94 ? -35.306 22.571 2.328 1.00 87.69 94 ASN A C 1
ATOM 706 O O . ASN A 1 94 ? -36.327 23.205 2.078 1.00 87.69 94 ASN A O 1
ATOM 710 N N . GLY A 1 95 ? -34.229 23.154 2.869 1.00 85.69 95 GLY A N 1
ATOM 711 C CA . GLY A 1 95 ? -34.155 24.571 3.249 1.00 85.69 95 GLY A CA 1
ATOM 712 C C . GLY A 1 95 ? -34.682 24.917 4.648 1.00 85.69 95 GLY A C 1
ATOM 713 O O . GLY A 1 95 ? -34.639 26.086 5.010 1.00 85.69 95 GLY A O 1
ATOM 714 N N . GLN A 1 96 ? -35.142 23.945 5.443 1.00 90.25 96 GLN A N 1
ATOM 715 C CA . GLN A 1 96 ? -35.575 24.156 6.831 1.00 90.25 96 GLN A CA 1
ATOM 716 C C . GLN A 1 96 ? -34.528 23.656 7.831 1.00 90.25 96 GLN A C 1
ATOM 718 O O . GLN A 1 96 ? -34.006 22.546 7.673 1.00 90.25 96 GLN A O 1
ATOM 723 N N . LEU A 1 97 ? -34.262 24.431 8.889 1.00 92.81 97 LEU A N 1
ATOM 724 C CA . LEU A 1 97 ? -33.436 23.987 10.010 1.00 92.81 97 LEU A CA 1
ATOM 725 C C . LEU A 1 97 ? -34.145 22.844 10.755 1.00 92.81 97 LEU A C 1
ATOM 727 O O . LEU A 1 97 ? -35.277 22.985 11.226 1.00 92.81 97 LEU A O 1
ATOM 731 N N . VAL A 1 98 ? -33.477 21.699 10.871 1.00 94.31 98 VAL A N 1
ATOM 732 C CA . VAL A 1 98 ? -34.008 20.496 11.539 1.00 94.31 98 VAL A CA 1
ATOM 733 C C . VAL A 1 98 ? -33.161 20.038 12.724 1.00 94.31 98 VAL A C 1
ATOM 735 O O . VAL A 1 98 ? -33.632 19.248 13.546 1.00 94.31 98 VAL A O 1
ATOM 738 N N . GLY A 1 99 ? -31.946 20.565 12.867 1.00 95.25 99 GLY A N 1
ATOM 739 C CA . GLY A 1 99 ? -31.140 20.388 14.065 1.00 95.25 99 GLY A CA 1
ATOM 740 C C . GLY A 1 99 ? -29.911 21.290 14.110 1.00 95.25 99 GLY A C 1
ATOM 741 O O . GLY A 1 99 ? -29.525 21.889 13.108 1.00 95.25 99 GLY A O 1
ATOM 742 N N . CYS A 1 100 ? -29.284 21.356 15.277 1.00 95.94 100 CYS A N 1
ATOM 743 C CA . CYS A 1 100 ? -28.009 22.021 15.498 1.00 95.94 100 CYS A CA 1
ATOM 744 C C . CYS A 1 100 ? -27.180 21.306 16.570 1.00 95.94 100 CYS A C 1
ATOM 746 O O . CYS A 1 100 ? -27.691 20.495 17.344 1.00 95.94 100 CYS A O 1
ATOM 748 N N . ILE A 1 101 ? -25.901 21.642 16.630 1.00 95.75 101 ILE A N 1
ATOM 749 C CA . ILE A 1 101 ? -24.988 21.336 17.733 1.00 95.75 101 ILE A CA 1
ATOM 750 C C . ILE A 1 101 ? -24.062 22.542 17.913 1.00 95.75 101 ILE A C 1
ATOM 752 O O . ILE A 1 101 ? -23.884 23.312 16.965 1.00 95.75 101 ILE A O 1
ATOM 756 N N . SER A 1 102 ? -23.472 22.716 19.092 1.00 94.44 102 SER A N 1
ATOM 757 C CA . SER A 1 102 ? -22.437 23.728 19.302 1.00 94.44 102 SER A CA 1
ATOM 758 C C . SER A 1 102 ? -21.176 23.143 19.920 1.00 94.44 102 SER A C 1
ATOM 760 O O . SER A 1 102 ? -21.217 22.113 20.602 1.00 94.44 102 SER A O 1
ATOM 762 N N . ILE A 1 103 ? -20.062 23.835 19.708 1.00 94.38 103 ILE A N 1
ATOM 763 C CA . ILE A 1 103 ? -18.798 23.586 20.394 1.00 94.38 103 ILE A CA 1
ATOM 764 C C . ILE A 1 103 ? -18.347 24.873 21.065 1.00 94.38 103 ILE A C 1
ATOM 766 O O . ILE A 1 103 ? -18.302 25.915 20.417 1.00 94.38 103 ILE A O 1
ATOM 770 N N . THR A 1 104 ? -17.978 24.795 22.338 1.00 93.06 104 THR A N 1
ATOM 771 C CA . THR A 1 104 ? -17.213 25.850 23.004 1.00 93.06 104 THR A CA 1
ATOM 772 C C . THR A 1 104 ? -15.721 25.511 22.860 1.00 93.06 104 THR A C 1
ATOM 774 O O . THR A 1 104 ? -15.283 24.505 23.434 1.00 93.06 104 THR A O 1
ATOM 777 N N . PRO A 1 105 ? -14.938 26.266 22.067 1.00 89.81 105 PRO A N 1
ATOM 778 C CA . PRO A 1 105 ? -13.484 26.131 22.033 1.00 89.81 105 PRO A CA 1
ATOM 779 C C . PRO A 1 105 ? -12.851 26.725 23.307 1.00 89.81 105 PRO A C 1
ATOM 781 O O . PRO A 1 105 ? -13.495 27.519 24.001 1.00 89.81 105 PRO A O 1
ATOM 784 N N . PRO A 1 106 ? -11.587 26.393 23.621 1.00 86.56 106 PRO A N 1
ATOM 785 C CA . PRO A 1 106 ? -10.843 27.098 24.655 1.00 86.56 106 PRO A CA 1
ATOM 786 C C . PRO A 1 106 ? -10.597 28.562 24.245 1.00 86.56 106 PRO A C 1
ATOM 788 O O . PRO A 1 106 ? -10.456 28.882 23.064 1.00 86.56 106 PRO A O 1
ATOM 791 N N . HIS A 1 107 ? -10.551 29.470 25.222 1.00 75.44 107 HIS A N 1
A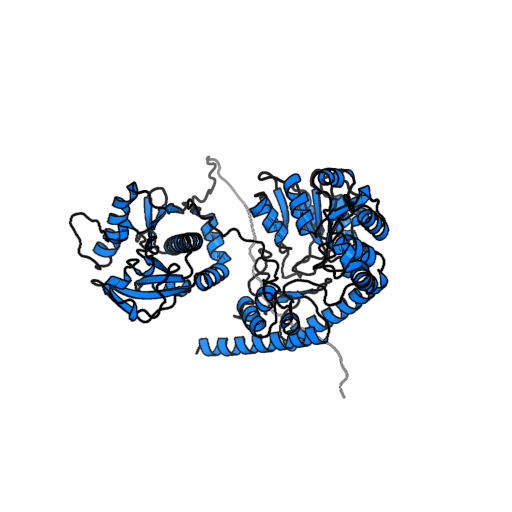TOM 792 C CA . HIS A 1 107 ? -10.407 30.905 24.992 1.00 75.44 107 HIS A CA 1
ATOM 793 C C . HIS A 1 107 ? -9.006 31.228 24.438 1.00 75.44 107 HIS A C 1
ATOM 795 O O . HIS A 1 107 ? -8.021 30.848 25.079 1.00 75.44 107 HIS A O 1
ATOM 801 N N . PRO A 1 108 ? -8.877 31.958 23.309 1.00 55.59 108 PRO A N 1
ATOM 802 C CA . PRO A 1 108 ? -7.588 32.152 22.636 1.00 55.59 108 PRO A CA 1
ATOM 803 C C . PRO A 1 108 ? -6.492 32.803 23.493 1.00 55.59 108 PRO A C 1
ATOM 805 O O . PRO A 1 108 ? -5.314 32.526 23.290 1.00 55.59 108 PRO A O 1
ATOM 808 N N . GLU A 1 109 ? -6.872 33.669 24.437 1.00 65.62 109 GLU A N 1
ATOM 809 C CA . GLU A 1 109 ? -5.929 34.470 25.235 1.00 65.62 109 GLU A CA 1
ATOM 810 C C . GLU A 1 109 ? -5.524 33.819 26.571 1.00 65.62 109 GLU A C 1
ATOM 812 O O . GLU A 1 109 ? -4.447 34.103 27.089 1.00 65.62 109 GLU A O 1
ATOM 817 N N . ASP A 1 110 ? -6.367 32.946 27.134 1.00 65.25 110 ASP A N 1
ATOM 818 C CA . ASP A 1 110 ? -6.059 32.170 28.347 1.00 65.25 110 ASP A CA 1
ATOM 819 C C . ASP A 1 110 ? -6.892 30.874 28.364 1.00 65.25 110 ASP A C 1
ATOM 821 O O . ASP A 1 110 ? -8.008 30.846 28.902 1.00 65.25 110 ASP A O 1
ATOM 825 N N . PRO A 1 111 ? -6.348 29.771 27.816 1.00 63.41 111 PRO A N 1
ATOM 826 C CA . PRO A 1 111 ? -7.017 28.478 27.818 1.00 63.41 111 PRO A CA 1
ATOM 827 C C . PRO A 1 111 ? -7.383 27.962 29.218 1.00 63.41 111 PRO A C 1
ATOM 829 O O . PRO A 1 111 ? -8.367 27.234 29.362 1.00 63.41 111 PRO A O 1
ATOM 832 N N . THR A 1 112 ? -6.656 28.369 30.266 1.00 58.09 112 THR A N 1
ATOM 833 C CA . THR A 1 112 ? -6.917 27.933 31.649 1.00 58.09 112 THR A CA 1
ATOM 834 C C . THR A 1 112 ? -8.144 28.609 32.267 1.00 58.09 112 THR A C 1
ATOM 836 O O . THR A 1 112 ? -8.690 28.099 33.248 1.00 58.09 112 THR A O 1
ATOM 839 N N . ARG A 1 113 ? -8.646 29.695 31.654 1.00 61.97 113 ARG A N 1
ATOM 840 C CA . ARG A 1 113 ? -9.855 30.439 32.063 1.00 61.97 113 ARG A CA 1
ATOM 841 C C . ARG A 1 113 ? -11.052 30.285 31.116 1.00 61.97 113 ARG A C 1
ATOM 843 O O . ARG A 1 113 ? -12.099 30.867 31.375 1.00 61.97 113 ARG A O 1
ATOM 850 N N . SER A 1 114 ? -10.930 29.480 30.057 1.00 68.12 114 SER A N 1
ATOM 851 C CA . SER A 1 114 ? -11.982 29.208 29.056 1.00 68.12 114 SER A CA 1
ATOM 852 C C . SER A 1 114 ? -13.322 28.820 29.677 1.00 68.12 114 SER A C 1
ATOM 854 O O . SER A 1 114 ? -13.415 27.726 30.219 1.00 68.12 114 SER A O 1
ATOM 856 N N . ALA A 1 115 ? -14.348 29.668 29.633 1.00 76.56 115 ALA A N 1
ATOM 857 C CA . ALA A 1 115 ? -15.621 29.386 30.301 1.00 76.56 115 ALA A CA 1
ATOM 858 C C . ALA A 1 115 ? -16.440 28.297 29.573 1.00 76.56 115 ALA A C 1
ATOM 860 O O . ALA A 1 115 ? -16.816 28.460 28.414 1.00 76.56 115 ALA A O 1
ATOM 861 N N . PHE A 1 116 ? -16.759 27.216 30.282 1.00 87.38 116 PHE A N 1
ATOM 862 C CA . PHE A 1 116 ? -17.531 26.062 29.821 1.00 87.38 116 PHE A CA 1
ATOM 863 C C . PHE A 1 116 ? -18.897 25.995 30.537 1.00 87.38 116 PHE A C 1
ATOM 865 O O . PHE A 1 116 ? -19.146 26.698 31.518 1.00 87.38 116 PHE A O 1
ATOM 872 N N . SER A 1 117 ? -19.833 25.158 30.073 1.00 87.44 117 SER A N 1
ATOM 873 C CA . SER A 1 117 ? -21.086 24.917 30.811 1.00 87.44 117 SER A CA 1
ATOM 874 C C . SER A 1 117 ? -20.854 24.156 32.106 1.00 87.44 117 SER A C 1
ATOM 876 O O . SER A 1 117 ? -21.595 24.387 33.058 1.00 87.44 117 SER A O 1
ATOM 878 N N . ILE A 1 118 ? -19.837 23.293 32.171 1.00 86.06 118 ILE A N 1
ATOM 879 C CA . ILE A 1 118 ? -19.552 22.518 33.383 1.00 86.06 118 ILE A CA 1
ATOM 880 C C . ILE A 1 118 ? -19.203 23.410 34.592 1.00 86.06 118 ILE A C 1
ATOM 882 O O . ILE A 1 118 ? -19.580 23.075 35.713 1.00 86.06 118 ILE A O 1
ATOM 886 N N . ASP A 1 119 ? -18.610 24.593 34.367 1.00 86.38 119 ASP A N 1
ATOM 887 C CA . ASP A 1 119 ? -18.303 25.582 35.419 1.00 86.38 119 ASP A CA 1
ATOM 888 C C . ASP A 1 119 ? -19.563 26.135 36.118 1.00 86.38 119 ASP A C 1
ATOM 890 O O . ASP A 1 119 ? -19.477 26.707 37.202 1.00 86.38 119 ASP A O 1
ATOM 894 N N . LYS A 1 120 ? -20.754 25.969 35.518 1.00 85.38 120 LYS A N 1
ATOM 895 C CA . LYS A 1 120 ? -22.042 26.325 36.144 1.00 85.38 120 LYS A CA 1
ATOM 896 C C . LYS A 1 120 ? -22.476 25.310 37.213 1.00 85.38 120 LYS A C 1
ATOM 898 O O . LYS A 1 120 ? -23.440 25.573 37.929 1.00 85.38 120 LYS A O 1
ATOM 903 N N . TYR A 1 121 ? -21.809 24.154 37.291 1.00 85.19 121 TYR A N 1
ATOM 904 C CA . TYR A 1 121 ? -22.235 22.991 38.076 1.00 85.19 121 TYR A CA 1
ATOM 905 C C . TYR A 1 121 ? -21.128 22.375 38.952 1.00 85.19 121 TYR A C 1
ATOM 907 O O . TYR A 1 121 ? -21.450 21.677 39.911 1.00 85.19 121 TYR A O 1
ATOM 915 N N . THR A 1 122 ? -19.846 22.612 38.654 1.00 84.75 122 THR A N 1
ATOM 916 C CA . THR A 1 122 ? -18.696 22.108 39.429 1.00 84.75 122 THR A CA 1
ATOM 917 C C . THR A 1 122 ? -17.473 23.022 39.267 1.00 84.75 122 THR A C 1
ATOM 919 O O . THR A 1 122 ? -17.455 23.863 38.369 1.00 84.75 122 THR A O 1
ATOM 922 N N . THR A 1 123 ? -16.439 22.861 40.100 1.00 83.44 123 THR A N 1
ATOM 923 C CA . THR A 1 123 ? -15.164 23.595 39.959 1.00 83.44 123 THR A CA 1
ATOM 924 C C . THR A 1 123 ? -14.112 22.761 39.220 1.00 83.44 123 THR A C 1
ATOM 926 O O . THR A 1 123 ? -14.240 21.544 39.086 1.00 83.44 123 THR A O 1
ATOM 929 N N . ARG A 1 124 ? -13.057 23.398 38.699 1.00 81.38 124 ARG A N 1
ATOM 930 C CA . ARG A 1 124 ? -12.064 22.721 37.839 1.00 81.38 124 ARG A CA 1
ATOM 931 C C . ARG A 1 124 ? -11.135 21.795 38.612 1.00 81.38 124 ARG A C 1
ATOM 933 O O . ARG A 1 124 ? -10.665 20.810 38.062 1.00 81.38 124 ARG A O 1
ATOM 940 N N . GLU A 1 125 ? -10.927 22.075 39.892 1.00 78.94 125 GLU A N 1
ATOM 941 C CA . GLU A 1 125 ? -10.159 21.245 40.820 1.00 78.94 125 GLU A CA 1
ATOM 942 C C . GLU A 1 125 ? -10.870 19.919 41.135 1.00 78.94 125 GLU A C 1
ATOM 944 O O . GLU A 1 125 ? -10.223 18.970 41.572 1.00 78.94 125 GLU A O 1
ATOM 949 N N . THR A 1 126 ? -12.190 19.843 40.916 1.00 82.50 126 THR A N 1
ATOM 950 C CA . THR A 1 126 ? -12.997 18.628 41.115 1.00 82.50 126 THR A CA 1
ATOM 951 C C . THR A 1 126 ? -13.339 17.899 39.815 1.00 82.50 126 THR A C 1
ATOM 953 O O . THR A 1 126 ? -13.927 16.819 39.866 1.00 82.50 126 THR A O 1
ATOM 956 N N . LEU A 1 127 ? -12.957 18.437 38.649 1.00 85.06 127 LEU A N 1
ATOM 957 C CA . LEU A 1 127 ? -13.091 17.737 37.374 1.00 85.06 127 LEU A CA 1
ATOM 958 C C . LEU A 1 127 ? -12.054 16.602 37.282 1.00 85.06 127 LEU A C 1
ATOM 960 O O . LEU A 1 127 ? -10.855 16.874 37.318 1.00 85.06 127 LEU A O 1
ATOM 964 N N . PRO A 1 128 ? -12.459 15.338 37.058 1.00 86.81 128 PRO A N 1
ATOM 965 C CA . PRO A 1 128 ? -11.532 14.225 36.821 1.00 86.81 128 PRO A CA 1
ATOM 966 C C . PRO A 1 128 ? -10.965 14.229 35.381 1.00 86.81 128 PRO A C 1
ATOM 968 O O . PRO A 1 128 ? -10.680 13.177 34.812 1.00 86.81 128 PRO A O 1
ATOM 971 N N . VAL A 1 129 ? -10.838 15.411 34.768 1.00 85.88 129 VAL A N 1
ATOM 972 C CA . VAL A 1 129 ? -10.358 15.638 33.398 1.00 85.88 129 VAL A CA 1
ATOM 973 C C . VAL A 1 129 ? -9.471 16.882 33.359 1.00 85.88 129 VAL A C 1
ATOM 975 O O . VAL A 1 129 ? -9.783 17.896 33.980 1.00 85.88 129 VAL A O 1
ATOM 978 N N . THR A 1 130 ? -8.363 16.824 32.620 1.00 86.25 130 THR A N 1
ATOM 979 C CA . THR A 1 130 ? -7.444 17.963 32.475 1.00 86.25 130 THR A CA 1
ATOM 980 C C . THR A 1 130 ? -8.115 19.102 31.708 1.00 86.25 130 THR A C 1
ATOM 982 O O . THR A 1 130 ? -8.566 18.898 30.586 1.00 86.25 130 THR A O 1
ATOM 985 N N . VAL A 1 131 ? -8.144 20.313 32.267 1.00 86.50 131 VAL A N 1
ATOM 986 C CA . VAL A 1 131 ? -8.565 21.520 31.537 1.00 86.50 131 VAL A CA 1
ATOM 987 C C . VAL A 1 131 ? -7.330 22.178 30.923 1.00 86.50 131 VAL A C 1
ATOM 989 O O . VAL A 1 131 ? -6.531 22.792 31.627 1.00 86.50 131 VAL A O 1
ATOM 992 N N . ASP A 1 132 ? -7.159 22.022 29.611 1.00 86.12 132 ASP A N 1
ATOM 993 C CA . ASP A 1 132 ? -6.016 22.525 28.844 1.00 86.12 132 ASP A CA 1
ATOM 994 C C . ASP A 1 132 ? -6.447 23.113 27.484 1.00 86.12 132 ASP A C 1
ATOM 996 O O . ASP A 1 132 ? -7.624 23.109 27.125 1.00 86.12 132 ASP A O 1
ATOM 1000 N N . ALA A 1 133 ? -5.485 23.618 26.706 1.00 84.25 133 ALA A N 1
ATOM 1001 C CA . ALA A 1 133 ? -5.721 24.188 25.374 1.00 84.25 133 ALA A CA 1
ATOM 1002 C C . ALA A 1 133 ? -6.176 23.170 24.306 1.00 84.25 133 ALA A C 1
ATOM 1004 O O . ALA A 1 133 ? -6.456 23.560 23.175 1.00 84.25 133 ALA A O 1
ATOM 1005 N N . GLY A 1 134 ? -6.237 21.878 24.639 1.00 89.25 134 GLY A N 1
ATOM 1006 C CA . GLY A 1 134 ? -6.774 20.821 23.790 1.00 89.25 134 GLY A CA 1
ATOM 1007 C C . GLY A 1 134 ? -8.195 20.384 24.158 1.00 89.25 134 GLY A C 1
ATOM 1008 O O . GLY A 1 134 ? -8.741 19.546 23.434 1.00 89.25 134 GLY A O 1
ATOM 1009 N N . LEU A 1 135 ? -8.790 20.931 25.230 1.00 92.25 135 LEU A N 1
ATOM 1010 C CA . LEU A 1 135 ? -10.161 20.649 25.664 1.00 92.25 135 LEU A CA 1
ATOM 1011 C C . LEU A 1 135 ? -11.186 21.495 24.899 1.00 92.25 135 LEU A C 1
ATOM 1013 O O . LEU A 1 135 ? -11.182 22.721 24.990 1.00 92.25 135 LEU A O 1
ATOM 1017 N N . PHE A 1 136 ? -12.119 20.831 24.218 1.00 94.38 136 PHE A N 1
ATOM 1018 C CA . PHE A 1 136 ? -13.285 21.455 23.583 1.00 94.38 136 PHE A CA 1
ATOM 1019 C C . PHE A 1 136 ? -14.578 20.870 24.185 1.00 94.38 136 PHE A C 1
ATOM 1021 O O . PHE A 1 136 ? -14.657 19.667 24.449 1.00 94.38 136 PHE A O 1
ATOM 1028 N N . GLU A 1 137 ? -15.610 21.691 24.399 1.00 93.75 137 GLU A N 1
ATOM 1029 C CA . GLU A 1 137 ? -16.881 21.256 25.005 1.00 93.75 137 GLU A CA 1
ATOM 1030 C C . GLU A 1 137 ? -17.988 21.140 23.942 1.00 93.75 137 GLU A C 1
ATOM 1032 O O . GLU A 1 137 ? -18.399 22.144 23.363 1.00 93.75 137 GLU A O 1
ATOM 1037 N N . ILE A 1 138 ? -18.500 19.930 23.683 1.00 94.56 138 ILE A N 1
ATOM 1038 C CA . ILE A 1 138 ? -19.628 19.701 22.762 1.00 94.56 138 ILE A CA 1
ATOM 1039 C C . ILE A 1 138 ? -20.964 19.786 23.509 1.00 94.56 138 ILE A C 1
ATOM 1041 O O . ILE A 1 138 ? -21.178 19.124 24.528 1.00 94.56 138 ILE A O 1
ATOM 1045 N N . ARG A 1 139 ? -21.895 20.585 22.973 1.00 91.56 139 ARG A N 1
ATOM 1046 C CA . ARG A 1 139 ? -23.131 21.001 23.654 1.00 91.56 139 ARG A CA 1
ATOM 1047 C C . ARG A 1 139 ? -24.310 21.144 22.691 1.00 91.56 139 ARG A C 1
ATOM 1049 O O . ARG A 1 139 ? -24.164 21.052 21.474 1.00 91.56 139 ARG A O 1
ATOM 1056 N N . LEU A 1 140 ? -25.486 21.419 23.266 1.00 90.69 140 LEU A N 1
ATOM 1057 C CA . LEU A 1 140 ? -26.685 21.911 22.568 1.00 90.69 140 LEU A CA 1
ATOM 1058 C C . LEU A 1 140 ? -27.100 21.073 21.343 1.00 90.69 140 LEU A C 1
ATOM 1060 O O . LEU A 1 140 ? -27.655 21.605 20.378 1.00 90.69 140 LEU A O 1
ATOM 1064 N N . LEU A 1 141 ? -26.846 19.758 21.381 1.00 93.12 141 LEU A N 1
ATOM 1065 C CA . LEU A 1 141 ? -27.286 18.827 20.345 1.00 93.12 141 LEU A CA 1
ATOM 1066 C C . LEU A 1 141 ? -28.816 18.767 20.339 1.00 93.12 141 LEU A C 1
ATOM 1068 O O . LEU A 1 141 ? -29.444 18.083 21.148 1.00 93.12 141 LEU A O 1
ATOM 1072 N N . THR A 1 142 ? -29.398 19.498 19.398 1.00 93.38 142 THR A N 1
ATOM 1073 C CA . THR A 1 142 ? -30.829 19.762 19.298 1.00 93.38 142 THR A CA 1
ATOM 1074 C C . THR A 1 142 ? -31.310 19.238 17.955 1.00 93.38 142 THR A C 1
ATOM 1076 O O . THR A 1 142 ? -30.747 19.581 16.921 1.00 93.38 142 THR A O 1
ATOM 1079 N N . VAL A 1 143 ? -32.347 18.402 17.938 1.00 92.19 143 VAL A N 1
ATOM 1080 C CA . VAL A 1 143 ? -32.956 17.893 16.697 1.00 92.19 143 VAL A CA 1
ATOM 1081 C C . VAL A 1 143 ? -34.469 17.931 16.856 1.00 92.19 143 VAL A C 1
ATOM 1083 O O . VAL A 1 143 ? -34.989 17.410 17.850 1.00 92.19 143 VAL A O 1
ATOM 1086 N N . ARG A 1 144 ? -35.174 18.529 15.887 1.00 91.06 144 ARG A N 1
ATOM 1087 C CA . ARG A 1 144 ? -36.644 18.594 15.861 1.00 91.06 144 ARG A CA 1
ATOM 1088 C C . ARG A 1 144 ? -37.256 17.202 15.904 1.00 91.06 144 ARG A C 1
ATOM 1090 O O . ARG A 1 144 ? -36.720 16.275 15.297 1.00 91.06 144 ARG A O 1
ATOM 1097 N N . GLN A 1 145 ? -38.400 17.060 16.574 1.00 86.94 145 GLN A N 1
ATOM 1098 C CA . GLN A 1 145 ? -39.072 15.770 16.774 1.00 86.94 145 GLN A CA 1
ATOM 1099 C C . GLN A 1 145 ? -39.289 15.005 15.454 1.00 86.94 145 GLN A C 1
ATOM 1101 O O . GLN A 1 145 ? -38.969 13.820 15.373 1.00 86.94 145 GLN A O 1
ATOM 1106 N N . SER A 1 146 ? -39.714 15.707 14.397 1.00 86.81 146 SER A N 1
ATOM 1107 C CA . SER A 1 146 ? -39.920 15.182 13.035 1.00 86.81 146 SER A CA 1
ATOM 1108 C C . SER A 1 146 ? -38.666 14.611 12.357 1.00 86.81 146 SER A C 1
ATOM 1110 O O . SER A 1 146 ? -38.778 13.902 11.362 1.00 86.81 146 SER A O 1
ATOM 1112 N N . SER A 1 147 ? -37.474 14.926 12.870 1.00 88.06 147 SER A N 1
ATOM 1113 C CA . SER A 1 147 ? -36.174 14.544 12.305 1.00 88.06 147 SER A CA 1
ATOM 1114 C C . SER A 1 147 ? -35.366 13.605 13.208 1.00 88.06 147 SER A C 1
ATOM 1116 O O . SER A 1 147 ? -34.218 13.279 12.892 1.00 88.06 147 SER A O 1
ATOM 1118 N N . ARG A 1 148 ? -35.935 13.127 14.322 1.00 87.69 148 ARG A N 1
ATOM 1119 C CA . ARG A 1 148 ? -35.299 12.123 15.195 1.00 87.69 148 ARG A CA 1
ATOM 1120 C C . ARG A 1 148 ? -35.291 10.745 14.512 1.00 87.69 148 ARG A C 1
ATOM 1122 O O . ARG A 1 148 ? -36.058 10.486 13.593 1.00 87.69 148 ARG A O 1
ATOM 1129 N N . GLY A 1 149 ? -34.337 9.884 14.873 1.00 81.62 149 GLY A N 1
ATOM 1130 C CA . GLY A 1 149 ? -34.114 8.580 14.216 1.00 81.62 149 GLY A CA 1
ATOM 1131 C C . GLY A 1 149 ? -33.479 8.626 12.810 1.00 81.62 149 GLY A C 1
ATOM 1132 O O . GLY A 1 149 ? -32.888 7.641 12.383 1.00 81.62 149 GLY A O 1
ATOM 1133 N N . SER A 1 150 ? -33.502 9.772 12.119 1.00 81.81 150 SER A N 1
ATOM 1134 C CA . SER A 1 150 ? -32.977 9.959 10.748 1.00 81.81 150 SER A CA 1
ATOM 1135 C C . SER A 1 150 ? -31.457 9.789 10.568 1.00 81.81 150 SER A C 1
ATOM 1137 O O . SER A 1 150 ? -30.975 9.698 9.440 1.00 81.81 150 SER A O 1
ATOM 1139 N N . GLY A 1 151 ? -30.690 9.810 11.663 1.00 85.69 151 GLY A N 1
ATOM 1140 C CA . GLY A 1 151 ? -29.226 9.914 11.657 1.00 85.69 151 GLY A CA 1
ATOM 1141 C C . GLY A 1 151 ? -28.676 11.345 11.779 1.00 85.69 151 GLY A C 1
ATOM 1142 O O . GLY A 1 151 ? -27.477 11.494 12.006 1.00 85.69 151 GLY A O 1
ATOM 1143 N N . ILE A 1 152 ? -29.517 12.389 11.723 1.00 91.12 152 ILE A N 1
ATOM 1144 C CA . ILE A 1 152 ? -29.088 13.802 11.831 1.00 91.12 152 ILE A CA 1
ATOM 1145 C C . ILE A 1 152 ? -28.283 14.086 13.111 1.00 91.12 152 ILE A C 1
ATOM 1147 O O . ILE A 1 152 ? -27.261 14.760 13.042 1.00 91.12 152 ILE A O 1
ATOM 1151 N N . ALA A 1 153 ? -28.669 13.517 14.259 1.00 90.06 153 ALA A N 1
ATOM 1152 C CA . ALA A 1 153 ? -27.930 13.694 15.515 1.00 90.06 153 ALA A CA 1
ATOM 1153 C C . ALA A 1 153 ? -26.478 13.172 15.439 1.00 90.06 153 ALA A C 1
ATOM 1155 O O . ALA A 1 153 ? -25.551 13.823 15.915 1.00 90.06 153 ALA A O 1
ATOM 1156 N N . PHE A 1 154 ? -26.269 12.028 14.776 1.00 88.00 154 PHE A N 1
ATOM 1157 C CA . PHE A 1 154 ? -24.938 11.463 14.537 1.00 88.00 154 PHE A CA 1
ATOM 1158 C C . PHE A 1 154 ? -24.153 12.279 13.499 1.00 88.00 154 PHE A C 1
ATOM 1160 O O . PHE A 1 154 ? -22.942 12.416 13.632 1.00 88.00 154 PHE A O 1
ATOM 1167 N N . LEU A 1 155 ? -24.823 12.849 12.489 1.00 90.38 155 LEU A N 1
ATOM 1168 C CA . LEU A 1 155 ? -24.191 13.735 11.505 1.00 90.38 155 LEU A CA 1
ATOM 1169 C C . LEU A 1 155 ? -23.703 15.048 12.116 1.00 90.38 155 LEU A C 1
ATOM 1171 O O . LEU A 1 155 ? -22.564 15.428 11.868 1.00 90.38 155 LEU A O 1
ATOM 1175 N N . LEU A 1 156 ? -24.530 15.702 12.933 1.00 93.75 156 LEU A N 1
ATOM 1176 C CA . LEU A 1 156 ? -24.156 16.904 13.683 1.00 93.75 156 LEU A CA 1
ATOM 1177 C C . LEU A 1 156 ? -22.985 16.616 14.628 1.00 93.75 156 LEU A C 1
ATOM 1179 O O . LEU A 1 156 ? -21.999 17.343 14.638 1.00 93.75 156 LEU A O 1
ATOM 1183 N N . MET A 1 157 ? -23.045 15.507 15.364 1.00 91.38 157 MET A N 1
ATOM 1184 C CA . MET A 1 157 ? -21.941 15.090 16.224 1.00 91.38 157 MET A CA 1
ATOM 1185 C C . MET A 1 157 ? -20.661 14.791 15.423 1.00 91.38 157 MET A C 1
ATOM 1187 O O . MET A 1 157 ? -19.582 15.223 15.811 1.00 91.38 157 MET A O 1
ATOM 1191 N N . TYR A 1 158 ? -20.755 14.125 14.268 1.00 90.81 158 TYR A N 1
ATOM 1192 C CA . TYR A 1 158 ? -19.597 13.898 13.397 1.00 90.81 158 TYR A CA 1
ATOM 1193 C C . TYR A 1 158 ? -19.015 15.209 12.846 1.00 90.81 158 TYR A C 1
ATOM 1195 O O . TYR A 1 158 ? -17.800 15.382 12.854 1.00 90.81 158 TYR A O 1
ATOM 1203 N N . ALA A 1 159 ? -19.869 16.145 12.426 1.00 93.19 159 ALA A N 1
ATOM 1204 C CA . ALA A 1 159 ? -19.486 17.494 12.020 1.00 93.19 159 ALA A CA 1
ATOM 1205 C C . ALA A 1 159 ? -18.682 18.201 13.119 1.00 93.19 159 ALA A C 1
ATOM 1207 O O . ALA A 1 159 ? -17.553 18.630 12.873 1.00 93.19 159 ALA A O 1
ATOM 1208 N N . ALA A 1 160 ? -19.205 18.192 14.347 1.00 94.19 160 ALA A N 1
ATOM 1209 C CA . ALA A 1 160 ? -18.546 18.803 15.490 1.00 94.19 160 ALA A CA 1
ATOM 1210 C C . ALA A 1 160 ? -17.172 18.179 15.785 1.00 94.19 160 ALA A C 1
ATOM 1212 O O . ALA A 1 160 ? -16.176 18.889 15.911 1.00 94.19 160 ALA A O 1
ATOM 1213 N N . LEU A 1 161 ? -17.084 16.846 15.810 1.00 92.12 161 LEU A N 1
ATOM 1214 C CA . LEU A 1 161 ? -15.823 16.133 16.041 1.00 92.12 161 LEU A CA 1
ATOM 1215 C C . LEU A 1 161 ? -14.766 16.428 14.966 1.00 92.12 161 LEU A C 1
ATOM 1217 O O . LEU A 1 161 ? -13.579 16.519 15.279 1.00 92.12 161 LEU A O 1
ATOM 1221 N N . ARG A 1 162 ? -15.175 16.589 13.701 1.00 89.62 162 ARG A N 1
ATOM 1222 C CA . ARG A 1 162 ? -14.256 16.868 12.587 1.00 89.62 162 ARG A CA 1
ATOM 1223 C C . ARG A 1 162 ? -13.789 18.322 12.529 1.00 89.62 162 ARG A C 1
ATOM 1225 O O . ARG A 1 162 ? -12.665 18.547 12.086 1.00 89.62 162 ARG A O 1
ATOM 1232 N N . TRP A 1 163 ? -14.604 19.268 12.994 1.00 92.44 163 TRP A N 1
ATOM 1233 C CA . TRP A 1 163 ? -14.215 20.672 13.163 1.00 92.44 163 TRP A CA 1
ATOM 1234 C C . TRP A 1 163 ? -13.319 20.869 14.395 1.00 92.44 163 TRP A C 1
ATOM 1236 O O . TRP A 1 163 ? -12.288 21.526 14.301 1.00 92.44 163 TRP A O 1
ATOM 1246 N N . ALA A 1 164 ? -13.633 20.237 15.531 1.00 92.50 164 ALA A N 1
ATOM 1247 C CA . ALA A 1 164 ? -12.779 20.297 16.722 1.00 92.50 164 ALA A CA 1
ATOM 1248 C C . ALA A 1 164 ? -11.381 19.710 16.444 1.00 92.50 164 ALA A C 1
ATOM 1250 O O . ALA A 1 164 ? -10.369 20.310 16.801 1.00 92.50 164 ALA A O 1
ATOM 1251 N N . GLU A 1 165 ? -11.311 18.579 15.728 1.00 90.31 165 GLU A N 1
ATOM 1252 C CA . GLU A 1 165 ? -10.046 17.966 15.303 1.00 90.31 165 GLU A CA 1
ATOM 1253 C C . GLU A 1 165 ? -9.172 18.905 14.447 1.00 90.31 165 GLU A C 1
ATOM 1255 O O . GLU A 1 165 ? -7.949 18.870 14.580 1.00 90.31 165 GLU A O 1
ATOM 1260 N N . SER A 1 166 ? -9.751 19.728 13.562 1.00 85.56 166 SER A N 1
ATOM 1261 C CA . SER A 1 166 ? -8.960 20.661 12.739 1.00 85.56 166 SER A CA 1
ATOM 1262 C C . SER A 1 166 ? -8.511 21.904 13.500 1.00 85.56 166 SER A C 1
ATOM 1264 O O . SER A 1 166 ? -7.489 22.483 13.147 1.00 85.56 166 SER A O 1
ATOM 1266 N N . HIS A 1 167 ? -9.251 22.296 14.538 1.00 88.25 167 HIS A N 1
ATOM 1267 C CA . HIS A 1 167 ? -8.966 23.463 15.376 1.00 88.25 167 HIS A CA 1
ATOM 1268 C C . HIS A 1 167 ? -8.075 23.135 16.588 1.00 88.25 167 HIS A C 1
ATOM 1270 O O . HIS A 1 167 ? -7.904 23.964 17.476 1.00 88.25 167 HIS A O 1
ATOM 1276 N N . GLY A 1 168 ? -7.455 21.949 16.605 1.00 87.25 168 GLY A N 1
ATOM 1277 C CA . GLY A 1 168 ? -6.418 21.584 17.574 1.00 87.25 168 GLY A CA 1
ATOM 1278 C C . GLY A 1 168 ? -6.907 20.831 18.811 1.00 87.25 168 GLY A C 1
ATOM 1279 O O . GLY A 1 168 ? -6.100 20.581 19.706 1.00 87.25 168 GLY A O 1
ATOM 1280 N N . ALA A 1 169 ? -8.179 20.419 18.867 1.00 90.94 169 ALA A N 1
ATOM 1281 C CA . ALA A 1 169 ? -8.674 19.596 19.965 1.00 90.94 169 ALA A CA 1
ATOM 1282 C C . ALA A 1 169 ? -7.859 18.299 20.100 1.00 90.94 169 ALA A C 1
ATOM 1284 O O . ALA A 1 169 ? -7.585 17.600 19.118 1.00 90.94 169 ALA A O 1
ATOM 1285 N N . THR A 1 170 ? -7.525 17.936 21.335 1.00 89.25 170 THR A N 1
ATOM 1286 C CA . THR A 1 170 ? -6.891 16.652 21.674 1.00 89.25 170 THR A CA 1
ATOM 1287 C C . THR A 1 170 ? -7.848 15.759 22.465 1.00 89.25 170 THR A C 1
ATOM 1289 O O . THR A 1 170 ? -7.793 14.529 22.342 1.00 89.25 170 THR A O 1
ATOM 1292 N N . HIS A 1 171 ? -8.798 16.354 23.193 1.00 93.75 171 HIS A N 1
ATOM 1293 C CA . HIS A 1 171 ? -9.887 15.669 23.885 1.00 93.75 171 HIS A CA 1
ATOM 1294 C C . HIS A 1 171 ? -11.133 16.556 24.014 1.00 93.75 171 HIS A C 1
ATOM 1296 O O . HIS A 1 171 ? -11.099 17.759 23.766 1.00 93.75 171 HIS A O 1
ATOM 1302 N N . ILE A 1 172 ? -12.269 15.924 24.301 1.00 95.50 172 ILE A N 1
ATOM 1303 C CA . ILE A 1 172 ? -13.586 16.556 24.305 1.00 95.50 172 ILE A CA 1
ATOM 1304 C C . ILE A 1 172 ? -14.356 16.164 25.558 1.00 95.50 172 ILE A C 1
ATOM 1306 O O . ILE A 1 172 ? -14.379 14.995 25.950 1.00 95.50 172 ILE A O 1
ATOM 1310 N N . MET A 1 173 ? -15.047 17.149 26.122 1.00 94.44 173 MET A N 1
ATOM 1311 C CA . MET A 1 173 ? -16.068 16.987 27.153 1.00 94.44 173 MET A CA 1
ATOM 1312 C C . MET A 1 173 ? -17.457 17.227 26.547 1.00 94.44 173 MET A C 1
ATOM 1314 O O . MET A 1 173 ? -17.609 18.032 25.629 1.00 94.44 173 MET A O 1
ATOM 1318 N N . ALA A 1 174 ? -18.484 16.551 27.055 1.00 94.31 174 ALA A N 1
ATOM 1319 C CA . ALA A 1 174 ? -19.872 16.826 26.690 1.00 94.31 174 ALA A CA 1
ATOM 1320 C C . ALA A 1 174 ? -20.813 16.597 27.876 1.00 94.31 174 ALA A C 1
ATOM 1322 O O . ALA A 1 174 ? -20.623 15.659 28.647 1.00 94.31 174 ALA A O 1
ATOM 1323 N N . ILE A 1 175 ? -21.861 17.416 27.981 1.00 91.25 175 ILE A N 1
ATOM 1324 C CA . ILE A 1 175 ? -22.949 17.239 28.952 1.00 91.25 175 ILE A CA 1
ATOM 1325 C C . ILE A 1 175 ? -24.148 16.649 28.198 1.00 91.25 175 ILE A C 1
ATOM 1327 O O . ILE A 1 175 ? -24.826 17.343 27.437 1.00 91.25 175 ILE A O 1
ATOM 1331 N N . GLY A 1 176 ? -24.368 15.342 28.345 1.00 88.75 176 GLY A N 1
ATOM 1332 C CA . GLY A 1 176 ? -25.396 14.590 27.620 1.00 88.75 176 GLY A CA 1
ATOM 1333 C C . GLY A 1 176 ? -26.660 14.381 28.448 1.00 88.75 176 GLY A C 1
ATOM 1334 O O . GLY A 1 176 ? -26.588 14.138 29.648 1.00 88.75 176 GLY A O 1
ATOM 1335 N N . ARG A 1 177 ? -27.835 14.461 27.815 1.00 89.12 177 ARG A N 1
ATOM 1336 C CA . ARG A 1 177 ? -29.125 14.144 28.455 1.00 89.12 177 ARG A CA 1
ATOM 1337 C C . ARG A 1 177 ? -29.313 12.627 28.534 1.00 89.12 177 ARG A C 1
ATOM 1339 O O . ARG A 1 177 ? -29.045 11.947 27.544 1.00 89.12 177 ARG A O 1
ATOM 1346 N N . HIS A 1 178 ? -29.827 12.113 29.654 1.00 85.25 178 HIS A N 1
ATOM 1347 C CA . HIS A 1 178 ? -29.936 10.665 29.902 1.00 85.25 178 HIS A CA 1
ATOM 1348 C C . HIS A 1 178 ? -30.654 9.901 28.770 1.00 85.25 178 HIS A C 1
ATOM 1350 O O . HIS A 1 178 ? -30.114 8.915 28.276 1.00 85.25 178 HIS A O 1
ATOM 1356 N N . ASP A 1 179 ? -31.784 10.400 28.255 1.00 81.75 179 ASP A N 1
ATOM 1357 C CA . ASP A 1 179 ? -32.564 9.747 27.181 1.00 81.75 179 ASP A CA 1
ATOM 1358 C C . ASP A 1 179 ? -31.786 9.517 25.865 1.00 81.75 179 ASP A C 1
ATOM 1360 O O . ASP A 1 179 ? -32.244 8.782 24.989 1.00 81.75 179 ASP A O 1
ATOM 1364 N N . ILE A 1 180 ? -30.640 10.185 25.688 1.00 82.75 180 ILE A N 1
ATOM 1365 C CA . ILE A 1 180 ? -29.768 10.070 24.511 1.00 82.75 180 ILE A CA 1
ATOM 1366 C C . ILE A 1 180 ? -28.308 9.741 24.872 1.00 82.75 180 ILE A C 1
ATOM 1368 O O . ILE A 1 180 ? -27.468 9.714 23.971 1.00 82.75 180 ILE A O 1
ATOM 1372 N N . ILE A 1 181 ? -27.991 9.464 26.145 1.00 87.12 181 ILE A N 1
ATOM 1373 C CA . ILE A 1 181 ? -26.615 9.240 26.646 1.00 87.12 181 ILE A CA 1
ATOM 1374 C C . ILE A 1 181 ? -25.921 8.087 25.909 1.00 87.12 181 ILE A C 1
ATOM 1376 O O . ILE A 1 181 ? -24.797 8.188 25.424 1.00 87.12 181 ILE A O 1
ATOM 1380 N N . ASP A 1 182 ? -26.715 7.060 25.653 1.00 85.50 182 ASP A N 1
ATOM 1381 C CA . ASP A 1 182 ? -26.516 5.902 24.801 1.00 85.50 182 ASP A CA 1
ATOM 1382 C C . ASP A 1 182 ? -25.868 6.225 23.433 1.00 85.50 182 ASP A C 1
ATOM 1384 O O . ASP A 1 182 ? -25.086 5.445 22.889 1.00 85.50 182 ASP A O 1
ATOM 1388 N N . MET A 1 183 ? -26.173 7.387 22.839 1.00 86.19 183 MET A N 1
ATOM 1389 C CA . MET A 1 183 ? -25.555 7.853 21.592 1.00 86.19 183 MET A CA 1
ATOM 1390 C C . MET A 1 183 ? -24.092 8.277 21.794 1.00 86.19 183 MET A C 1
ATOM 1392 O O . MET A 1 183 ? -23.250 7.954 20.954 1.00 86.19 183 MET A O 1
ATOM 1396 N N . TYR A 1 184 ? -23.797 8.974 22.892 1.00 89.12 184 TYR A N 1
ATOM 1397 C CA . TYR A 1 184 ? -22.464 9.459 23.250 1.00 89.12 184 TYR A CA 1
ATOM 1398 C C . TYR A 1 184 ? -21.557 8.300 23.683 1.00 89.12 184 TYR A C 1
ATOM 1400 O O . TYR A 1 184 ? -20.455 8.166 23.148 1.00 89.12 184 TYR A O 1
ATOM 1408 N N . TYR A 1 185 ? -22.061 7.385 24.520 1.00 89.56 185 TYR A N 1
ATOM 1409 C CA . TYR A 1 185 ? -21.380 6.126 24.852 1.00 89.56 185 TYR A CA 1
ATOM 1410 C C . TYR A 1 185 ? -21.038 5.329 23.593 1.00 89.56 185 TYR A C 1
ATOM 1412 O O . TYR A 1 185 ? -19.892 4.935 23.371 1.00 89.56 185 TYR A O 1
ATOM 1420 N N . ARG A 1 186 ? -22.013 5.170 22.685 1.00 83.69 186 ARG A N 1
ATOM 1421 C CA . ARG A 1 186 ? -21.781 4.528 21.387 1.00 83.69 186 ARG A CA 1
ATOM 1422 C C . ARG A 1 186 ? -20.742 5.258 20.536 1.00 83.69 186 ARG A C 1
ATOM 1424 O O . ARG A 1 186 ? -20.262 4.634 19.598 1.00 83.69 186 ARG A O 1
ATOM 1431 N N . LEU A 1 187 ? -20.413 6.524 20.768 1.00 81.56 187 LEU A N 1
ATOM 1432 C CA . LEU A 1 187 ? -19.363 7.248 20.040 1.00 81.56 187 LEU A CA 1
ATOM 1433 C C . LEU A 1 187 ? -17.981 7.159 20.697 1.00 81.56 187 LEU A C 1
ATOM 1435 O O . LEU A 1 187 ? -17.009 7.556 20.064 1.00 81.56 187 LEU A O 1
ATOM 1439 N N . GLY A 1 188 ? -17.893 6.601 21.907 1.00 86.75 188 GLY A N 1
ATOM 1440 C CA . GLY A 1 188 ? -16.651 6.425 22.658 1.00 86.75 188 GLY A CA 1
ATOM 1441 C C . GLY A 1 188 ? -16.500 7.363 23.857 1.00 86.75 188 GLY A C 1
ATOM 1442 O O . GLY A 1 188 ? -15.551 7.182 24.617 1.00 86.75 188 GLY A O 1
ATOM 1443 N N . LEU A 1 189 ? -17.423 8.312 24.073 1.00 92.44 189 LEU A N 1
ATOM 1444 C CA . LEU A 1 189 ? -17.431 9.136 25.287 1.00 92.44 189 LEU A CA 1
ATOM 1445 C C . LEU A 1 189 ? -17.733 8.265 26.513 1.00 92.44 189 LEU A C 1
ATOM 1447 O O . LEU A 1 189 ? -18.648 7.447 26.471 1.00 92.44 189 LEU A O 1
ATOM 1451 N N . GLN A 1 190 ? -16.967 8.445 27.587 1.00 92.75 190 GLN A N 1
ATOM 1452 C CA . GLN A 1 190 ? -17.125 7.726 28.852 1.00 92.75 190 GLN A CA 1
ATOM 1453 C C . GLN A 1 190 ? -17.689 8.663 29.930 1.00 92.75 190 GLN A C 1
ATOM 1455 O O . GLN A 1 190 ? -17.311 9.839 29.942 1.00 92.75 190 GLN A O 1
ATOM 1460 N N . PRO A 1 191 ? -18.563 8.184 30.831 1.00 93.50 191 PRO A N 1
ATOM 1461 C CA . PRO A 1 191 ? -19.083 8.988 31.933 1.00 93.50 191 PRO A CA 1
ATOM 1462 C C . PRO A 1 191 ? -17.964 9.363 32.911 1.00 93.50 191 PRO A C 1
ATOM 1464 O O . PRO A 1 191 ? -17.073 8.556 33.176 1.00 93.50 191 PRO A O 1
ATOM 1467 N N . ILE A 1 192 ? -18.021 10.577 33.470 1.00 92.88 192 ILE A N 1
ATOM 1468 C CA . ILE A 1 192 ? -17.034 11.054 34.461 1.00 92.88 192 ILE A CA 1
ATOM 1469 C C . ILE A 1 192 ? -17.597 11.169 35.888 1.00 92.88 192 ILE A C 1
ATOM 1471 O O . ILE A 1 192 ? -17.011 11.835 36.737 1.00 92.88 192 ILE A O 1
ATOM 1475 N N . GLY A 1 193 ? -18.739 10.527 36.163 1.00 89.25 193 GLY A N 1
ATOM 1476 C CA . GLY A 1 193 ? -19.357 10.455 37.498 1.00 89.25 193 GLY A CA 1
ATOM 1477 C C . GLY A 1 193 ? -20.035 11.744 37.983 1.00 89.25 193 GLY A C 1
ATOM 1478 O O . GLY A 1 193 ? -20.441 11.825 39.140 1.00 89.25 193 GLY A O 1
ATOM 1479 N N . ILE A 1 194 ? -20.164 12.754 37.117 1.00 90.50 194 ILE A N 1
ATOM 1480 C CA . ILE A 1 194 ? -20.823 14.029 37.425 1.00 90.50 194 ILE A CA 1
ATOM 1481 C C . ILE A 1 194 ? -22.216 14.024 36.789 1.00 90.50 194 ILE A C 1
ATOM 1483 O O . ILE A 1 194 ? -22.357 14.158 35.571 1.00 90.50 194 ILE A O 1
ATOM 1487 N N . HIS A 1 195 ? -23.245 13.898 37.627 1.00 92.12 195 HIS A N 1
ATOM 1488 C CA . HIS A 1 195 ? -24.652 13.965 37.230 1.00 92.12 195 HIS A CA 1
ATOM 1489 C C . HIS A 1 195 ? -25.239 15.331 37.606 1.00 92.12 195 HIS A C 1
ATOM 1491 O O . HIS A 1 195 ? -24.979 15.856 38.687 1.00 92.12 195 HIS A O 1
ATOM 1497 N N . ILE A 1 196 ? -26.031 15.913 36.708 1.00 91.12 196 ILE A N 1
ATOM 1498 C CA . ILE A 1 196 ? -26.517 17.296 36.791 1.00 91.12 196 ILE A CA 1
ATOM 1499 C C . ILE A 1 196 ? -28.026 17.295 36.552 1.00 91.12 196 ILE A C 1
ATOM 1501 O O . ILE A 1 196 ? -28.500 16.672 35.603 1.00 91.12 196 ILE A O 1
ATOM 1505 N N . GLN A 1 197 ? -28.792 18.025 37.362 1.00 89.69 197 GLN A N 1
ATOM 1506 C CA . GLN A 1 197 ? -30.206 18.288 37.089 1.00 89.69 197 GLN A CA 1
ATOM 1507 C C . GLN A 1 197 ? -30.406 19.763 36.725 1.00 89.69 197 GLN A C 1
ATOM 1509 O O . GLN A 1 197 ? -29.903 20.657 37.403 1.00 89.69 197 GLN A O 1
ATOM 1514 N N . SER A 1 198 ? -31.160 20.022 35.658 1.00 86.75 198 SER A N 1
ATOM 1515 C CA . SER A 1 198 ? -31.544 21.365 35.222 1.00 86.75 198 SER A CA 1
ATOM 1516 C C . SER A 1 198 ? -33.026 21.339 34.845 1.00 86.75 198 SER A C 1
ATOM 1518 O O . SER A 1 198 ? -33.435 20.611 33.940 1.00 86.75 198 SER A O 1
ATOM 1520 N N . GLY A 1 199 ? -33.851 22.056 35.614 1.00 88.25 199 GLY A N 1
ATOM 1521 C CA . GLY A 1 199 ? -35.308 21.930 35.548 1.00 88.25 199 GLY A CA 1
ATOM 1522 C C . GLY A 1 199 ? -35.758 20.482 35.780 1.00 88.25 199 GLY A C 1
ATOM 1523 O O . GLY A 1 199 ? -35.388 19.843 36.770 1.00 88.25 199 GLY A O 1
ATOM 1524 N N . ARG A 1 200 ? -36.538 19.949 34.837 1.00 87.75 200 ARG A N 1
ATOM 1525 C CA . ARG A 1 200 ? -37.022 18.557 34.825 1.00 87.75 200 ARG A CA 1
ATOM 1526 C C . ARG A 1 200 ? -36.045 17.557 34.191 1.00 87.75 200 ARG A C 1
ATOM 1528 O O . ARG A 1 200 ? -36.388 16.385 34.065 1.00 87.75 200 ARG A O 1
ATOM 1535 N N . VAL A 1 201 ? -34.868 18.006 33.753 1.00 89.50 201 VAL A N 1
ATOM 1536 C CA . VAL A 1 201 ? -33.976 17.231 32.886 1.00 89.50 201 VAL A CA 1
ATOM 1537 C C . VAL A 1 201 ? -32.709 16.804 33.621 1.00 89.50 201 VAL A C 1
ATOM 1539 O O . VAL A 1 201 ? -32.028 17.623 34.240 1.00 89.50 201 VAL A O 1
ATOM 1542 N N . HIS A 1 202 ? -32.370 15.519 33.497 1.00 91.50 202 HIS A N 1
ATOM 1543 C CA . HIS A 1 202 ? -31.148 14.935 34.040 1.00 91.50 202 HIS A CA 1
ATOM 1544 C C . HIS A 1 202 ? -30.082 14.771 32.952 1.00 91.50 202 HIS A C 1
ATOM 1546 O O . HIS A 1 202 ? -30.318 14.192 31.884 1.00 91.50 202 HIS A O 1
ATOM 1552 N N . PHE A 1 203 ? -28.874 15.217 33.266 1.00 91.75 203 PHE A N 1
ATOM 1553 C CA . PHE A 1 203 ? -27.690 15.157 32.426 1.00 91.75 203 PHE A CA 1
ATOM 1554 C C . PHE A 1 203 ? -26.547 14.442 33.141 1.00 91.75 203 PHE A C 1
ATOM 1556 O O . PHE A 1 203 ? -26.516 14.356 34.368 1.00 91.75 203 PHE A O 1
ATOM 1563 N N . GLU A 1 204 ? -25.587 13.976 32.363 1.00 93.81 204 GLU A N 1
ATOM 1564 C CA . GLU A 1 204 ? -24.324 13.433 32.839 1.00 93.81 204 GLU A CA 1
ATOM 1565 C C . GLU A 1 204 ? -23.183 14.038 32.014 1.00 93.81 204 GLU A C 1
ATOM 1567 O O . GLU A 1 204 ? -23.304 14.219 30.796 1.00 93.81 204 GLU A O 1
ATOM 1572 N N . ALA A 1 205 ? -22.085 14.387 32.681 1.00 93.25 205 ALA A N 1
ATOM 1573 C CA . ALA A 1 205 ? -20.865 14.804 32.011 1.00 93.25 205 ALA A CA 1
ATOM 1574 C C . ALA A 1 205 ? -20.056 13.581 31.556 1.00 93.25 205 ALA A C 1
ATOM 1576 O O . ALA A 1 205 ? -19.910 12.592 32.280 1.00 93.25 205 ALA A O 1
ATOM 1577 N N . MET A 1 206 ? -19.493 13.672 30.356 1.00 95.75 206 MET A N 1
ATOM 1578 C CA . MET A 1 206 ? -18.680 12.629 29.743 1.00 95.75 206 MET A CA 1
ATOM 1579 C C . MET A 1 206 ? -17.429 13.212 29.087 1.00 95.75 206 MET A C 1
ATOM 1581 O O . MET A 1 206 ? -17.401 14.387 28.713 1.00 95.75 206 MET A O 1
ATOM 1585 N N . HIS A 1 207 ? -16.427 12.362 28.872 1.00 95.69 207 HIS A N 1
ATOM 1586 C CA . HIS A 1 207 ? -15.141 12.706 28.267 1.00 95.69 207 HIS A CA 1
ATOM 1587 C C . HIS A 1 207 ? -14.666 11.647 27.268 1.00 95.69 207 HIS A C 1
ATOM 1589 O O . HIS A 1 207 ? -14.955 10.461 27.429 1.00 95.69 207 HIS A O 1
ATOM 1595 N N . ALA A 1 208 ? -13.915 12.062 26.246 1.00 94.38 208 ALA A N 1
ATOM 1596 C CA . ALA A 1 208 ? -13.019 11.177 25.503 1.00 94.38 208 ALA A CA 1
ATOM 1597 C C . ALA A 1 208 ? -11.926 11.950 24.753 1.00 94.38 208 ALA A C 1
ATOM 1599 O O . ALA A 1 208 ? -12.112 13.084 24.312 1.00 94.38 208 ALA A O 1
ATOM 1600 N N . THR A 1 209 ? -10.792 11.292 24.510 1.00 93.00 209 THR A N 1
ATOM 1601 C CA . THR A 1 209 ? -9.764 11.807 23.594 1.00 93.00 209 THR A CA 1
ATOM 1602 C C . THR A 1 209 ? -10.227 11.748 22.136 1.00 93.00 209 THR A C 1
ATOM 1604 O O . THR A 1 209 ? -10.912 10.813 21.713 1.00 93.00 209 THR A O 1
ATOM 1607 N N . ILE A 1 210 ? -9.750 12.687 21.313 1.00 87.44 210 ILE A N 1
ATOM 1608 C CA . ILE A 1 210 ? -9.964 12.686 19.855 1.00 87.44 210 ILE A CA 1
ATOM 1609 C C . ILE A 1 210 ? -9.442 11.393 19.206 1.00 87.44 210 ILE A C 1
ATOM 1611 O O . ILE A 1 210 ? -9.952 10.980 18.164 1.00 87.44 210 ILE A O 1
ATOM 1615 N N . ARG A 1 211 ? -8.467 10.708 19.827 1.00 80.62 211 ARG A N 1
ATOM 1616 C CA . ARG A 1 211 ? -8.001 9.377 19.405 1.00 80.62 211 ARG A CA 1
ATOM 1617 C C . ARG A 1 211 ? -9.096 8.318 19.569 1.00 80.62 211 ARG A C 1
ATOM 1619 O O . ARG A 1 211 ? -9.451 7.690 18.575 1.00 80.62 211 ARG A O 1
ATOM 1626 N N . GLN A 1 212 ? -9.650 8.162 20.776 1.00 83.25 212 GLN A N 1
ATOM 1627 C CA . GLN A 1 212 ? -10.720 7.192 21.063 1.00 83.25 212 GLN A CA 1
ATOM 1628 C C . GLN A 1 212 ? -11.926 7.410 20.140 1.00 83.25 212 GLN A C 1
ATOM 1630 O O . GLN A 1 212 ? -12.374 6.476 19.479 1.00 83.25 212 GLN A O 1
ATOM 1635 N N . LEU A 1 213 ? -12.379 8.662 20.017 1.00 86.19 213 LEU A N 1
ATOM 1636 C CA . LEU A 1 213 ? -13.512 9.034 19.167 1.00 86.19 213 LEU A CA 1
ATOM 1637 C C . LEU A 1 213 ? -13.240 8.712 17.686 1.00 86.19 213 LEU A C 1
ATOM 1639 O O . LEU A 1 213 ? -14.081 8.104 17.023 1.00 86.19 213 LEU A O 1
ATOM 1643 N N . ASN A 1 214 ? -12.045 9.030 17.170 1.00 78.94 214 ASN A N 1
ATOM 1644 C CA . ASN A 1 214 ? -11.641 8.659 15.809 1.00 78.94 214 ASN A CA 1
ATOM 1645 C C . ASN A 1 214 ? -11.582 7.138 15.588 1.00 78.94 214 ASN A C 1
ATOM 1647 O O . ASN A 1 214 ? -11.905 6.674 14.494 1.00 78.94 214 ASN A O 1
ATOM 1651 N N . ASP A 1 215 ? -11.174 6.350 16.582 1.00 73.88 215 ASP A N 1
ATOM 1652 C CA . ASP A 1 215 ? -11.100 4.891 16.459 1.00 73.88 215 ASP A CA 1
ATOM 1653 C C . ASP A 1 215 ? -12.498 4.242 16.484 1.00 73.88 215 ASP A C 1
ATOM 1655 O O . ASP A 1 215 ? -12.789 3.380 15.647 1.00 73.88 215 ASP A O 1
ATOM 1659 N N . THR A 1 216 ? -13.426 4.739 17.311 1.00 76.56 216 THR A N 1
ATOM 1660 C CA . THR A 1 216 ? -14.849 4.349 17.258 1.00 76.56 216 THR A CA 1
ATOM 1661 C C . THR A 1 216 ? -15.519 4.773 15.941 1.00 76.56 216 THR A C 1
ATOM 1663 O O . THR A 1 216 ? -16.313 4.020 15.369 1.00 76.56 216 THR A O 1
ATOM 1666 N N . ILE A 1 217 ? -15.163 5.944 15.403 1.00 75.88 217 ILE A N 1
ATOM 1667 C CA . ILE A 1 217 ? -15.569 6.421 14.069 1.00 75.88 217 ILE A CA 1
ATOM 1668 C C . ILE A 1 217 ? -15.040 5.487 12.968 1.00 75.88 217 ILE A C 1
ATOM 1670 O O . ILE A 1 217 ? -15.815 5.058 12.110 1.00 75.88 217 ILE A O 1
ATOM 1674 N N . ARG A 1 218 ? -13.756 5.100 13.009 1.00 66.31 218 ARG A N 1
ATOM 1675 C CA . ARG A 1 218 ? -13.145 4.164 12.046 1.00 66.31 218 ARG A CA 1
ATOM 1676 C C . ARG A 1 218 ? -13.869 2.815 12.025 1.00 66.31 218 ARG A C 1
ATOM 1678 O O . ARG A 1 218 ? -14.209 2.336 10.939 1.00 66.31 218 ARG A O 1
ATOM 1685 N N . ALA A 1 219 ? -14.213 2.265 13.191 1.00 64.62 219 ALA A N 1
ATOM 1686 C CA . ALA A 1 219 ? -15.007 1.037 13.308 1.00 64.62 219 ALA A CA 1
ATOM 1687 C C . ALA A 1 219 ? -16.410 1.134 12.658 1.00 64.62 219 ALA A C 1
ATOM 1689 O O . ALA A 1 219 ? -17.023 0.116 12.341 1.00 64.62 219 ALA A O 1
ATOM 1690 N N . ARG A 1 220 ? -16.919 2.349 12.395 1.00 67.62 220 ARG A N 1
ATOM 1691 C CA . ARG A 1 220 ? -18.232 2.621 11.775 1.00 67.62 220 ARG A CA 1
ATOM 1692 C C . ARG A 1 220 ? -18.165 3.166 10.348 1.00 67.62 220 ARG A C 1
ATOM 1694 O O . ARG A 1 220 ? -19.137 3.743 9.854 1.00 67.62 220 ARG A O 1
ATOM 1701 N N . THR A 1 221 ? -17.061 2.912 9.644 1.00 62.91 221 THR A N 1
ATOM 1702 C CA . THR A 1 221 ? -16.837 3.305 8.237 1.00 62.91 221 THR A CA 1
ATOM 1703 C C . THR A 1 221 ? -18.022 2.987 7.303 1.00 62.91 221 THR A C 1
ATOM 1705 O O . THR A 1 221 ? -18.305 3.755 6.383 1.00 62.91 221 THR A O 1
ATOM 1708 N N . SER A 1 222 ? -18.754 1.889 7.528 1.00 58.81 222 SER A N 1
ATOM 1709 C CA . SER A 1 222 ? -19.929 1.510 6.725 1.00 58.81 222 SER A CA 1
ATOM 1710 C C . SER A 1 222 ? -21.125 2.460 6.895 1.00 58.81 222 SER A C 1
ATOM 1712 O O . SER A 1 222 ? -21.763 2.812 5.902 1.00 58.81 222 SER A O 1
ATOM 1714 N N . ALA A 1 223 ? -21.411 2.916 8.118 1.00 65.25 223 ALA A N 1
ATOM 1715 C CA . ALA A 1 223 ? -22.477 3.878 8.400 1.00 65.25 223 ALA A CA 1
ATOM 1716 C C . ALA A 1 223 ? -22.109 5.278 7.887 1.00 65.25 223 ALA A C 1
ATOM 1718 O O . ALA A 1 223 ? -22.900 5.909 7.188 1.00 65.25 223 ALA A O 1
ATOM 1719 N N . LEU A 1 224 ? -20.872 5.718 8.143 1.00 68.62 224 LEU A N 1
ATOM 1720 C CA . LEU A 1 224 ? -20.343 6.998 7.660 1.00 68.62 224 LEU A CA 1
ATOM 1721 C C . LEU A 1 224 ? -20.371 7.100 6.129 1.00 68.62 224 LEU A C 1
ATOM 1723 O O . LEU A 1 224 ? -20.736 8.144 5.596 1.00 68.62 224 LEU A O 1
ATOM 1727 N N . ARG A 1 225 ? -20.072 6.006 5.411 1.00 66.75 225 ARG A N 1
ATOM 1728 C CA . ARG A 1 225 ? -20.173 5.954 3.943 1.00 66.75 225 ARG A CA 1
ATOM 1729 C C . ARG A 1 225 ? -21.611 6.168 3.452 1.00 66.75 225 ARG A C 1
ATOM 1731 O O . ARG A 1 225 ? -21.812 6.984 2.562 1.00 66.75 225 ARG A O 1
ATOM 1738 N N . ARG A 1 226 ? -22.603 5.499 4.061 1.00 69.81 226 ARG A N 1
ATOM 1739 C CA . ARG A 1 226 ? -24.036 5.678 3.726 1.00 69.81 226 ARG A CA 1
ATOM 1740 C C . ARG A 1 226 ? -24.531 7.101 3.994 1.00 69.81 226 ARG A C 1
ATOM 1742 O O . ARG A 1 226 ? -25.395 7.585 3.273 1.00 69.81 226 ARG A O 1
ATOM 1749 N N . LEU A 1 227 ? -24.014 7.742 5.043 1.00 71.81 227 LEU A N 1
ATOM 1750 C CA . LEU A 1 227 ? -24.382 9.107 5.417 1.00 71.81 227 LEU A CA 1
ATOM 1751 C C . LEU A 1 227 ? -23.740 10.147 4.491 1.00 71.81 227 LEU A C 1
ATOM 1753 O O . LEU A 1 227 ? -24.442 11.032 4.016 1.00 71.81 227 LEU A O 1
ATOM 1757 N N . ARG A 1 228 ? -22.446 10.004 4.169 1.00 77.31 228 ARG A N 1
ATOM 1758 C CA . ARG A 1 228 ? -21.728 10.863 3.210 1.00 77.31 228 ARG A CA 1
ATOM 1759 C C . ARG A 1 228 ? -22.482 11.001 1.889 1.00 77.31 228 ARG A C 1
ATOM 1761 O O . ARG A 1 228 ? -22.621 12.101 1.371 1.00 77.31 228 ARG A O 1
ATOM 1768 N N . ASP A 1 229 ? -22.989 9.886 1.371 1.00 74.25 229 ASP A N 1
ATOM 1769 C CA . ASP A 1 229 ? -23.658 9.824 0.065 1.00 74.25 229 ASP A CA 1
ATOM 1770 C C . ASP A 1 229 ? -25.072 10.454 0.081 1.00 74.25 229 ASP A C 1
ATOM 1772 O O . ASP A 1 229 ? -25.749 10.477 -0.944 1.00 74.25 229 ASP A O 1
ATOM 1776 N N . ARG A 1 230 ? -25.510 10.990 1.233 1.00 81.81 230 ARG A N 1
ATOM 1777 C CA . ARG A 1 230 ? -26.790 11.687 1.452 1.00 81.81 230 ARG A CA 1
ATOM 1778 C C . ARG A 1 230 ? -26.627 13.098 2.047 1.00 81.81 230 ARG A C 1
ATOM 1780 O O . ARG A 1 230 ? -27.605 13.666 2.536 1.00 81.81 230 ARG A O 1
ATOM 1787 N N . VAL A 1 231 ? -25.413 13.660 2.038 1.00 88.00 231 VAL A N 1
ATOM 1788 C CA . VAL A 1 231 ? -25.087 14.923 2.724 1.00 88.00 231 VAL A CA 1
ATOM 1789 C C . VAL A 1 231 ? -24.465 15.960 1.789 1.00 88.00 231 VAL A C 1
ATOM 1791 O O . VAL A 1 231 ? -23.468 15.692 1.123 1.00 88.00 231 VAL A O 1
ATOM 1794 N N . GLU A 1 232 ? -25.007 17.180 1.808 1.00 91.31 232 GLU A N 1
ATOM 1795 C CA . GLU A 1 232 ? -24.351 18.368 1.252 1.00 91.31 232 GLU A CA 1
ATOM 1796 C C . GLU A 1 232 ? -23.449 18.977 2.340 1.00 91.31 232 GLU A C 1
ATOM 1798 O O . GLU A 1 232 ? -23.898 19.740 3.196 1.00 91.31 232 GLU A O 1
ATOM 1803 N N . TRP A 1 233 ? -22.176 18.583 2.352 1.00 90.06 233 TRP A N 1
ATOM 1804 C CA . TRP A 1 233 ? -21.205 19.027 3.356 1.00 90.06 233 TRP A CA 1
ATOM 1805 C C . TRP A 1 233 ? -20.526 20.327 2.925 1.00 90.06 233 TRP A C 1
ATOM 1807 O O . TRP A 1 233 ? -19.872 20.362 1.881 1.00 90.06 233 TRP A O 1
ATOM 1817 N N . ARG A 1 234 ? -20.663 21.377 3.738 1.00 90.88 234 ARG A N 1
ATOM 1818 C CA . ARG A 1 234 ? -20.161 22.733 3.458 1.00 90.88 234 ARG A CA 1
ATOM 1819 C C . ARG A 1 234 ? -19.302 23.319 4.580 1.00 90.88 234 ARG A C 1
ATOM 1821 O O . ARG A 1 234 ? -19.067 24.523 4.600 1.00 90.88 234 ARG A O 1
ATOM 1828 N N . LEU A 1 235 ? -18.845 22.491 5.518 1.00 87.44 235 LEU A N 1
ATOM 1829 C CA . LEU A 1 235 ? -17.780 22.925 6.417 1.00 87.44 235 LEU A CA 1
ATOM 1830 C C . LEU A 1 235 ? -16.480 23.119 5.623 1.00 87.44 235 LEU A C 1
ATOM 1832 O O . LEU A 1 235 ? -16.233 22.439 4.626 1.00 87.44 235 LEU A O 1
ATOM 1836 N N . ASP A 1 236 ? -15.656 24.030 6.118 1.00 83.25 236 ASP A N 1
ATOM 1837 C CA . ASP A 1 236 ? -14.264 24.256 5.730 1.00 83.25 236 ASP A CA 1
ATOM 1838 C C . ASP A 1 236 ? -13.397 22.990 5.879 1.00 83.25 236 ASP A C 1
ATOM 1840 O O . ASP A 1 236 ? -12.514 22.721 5.060 1.00 83.25 236 ASP A O 1
ATOM 1844 N N . VAL A 1 237 ? -13.694 22.161 6.883 1.00 83.25 237 VAL A N 1
ATOM 1845 C CA . VAL A 1 237 ? -13.075 20.845 7.065 1.00 83.25 237 VAL A CA 1
ATOM 1846 C C . VAL A 1 237 ? -13.590 19.809 6.059 1.00 83.25 237 VAL A C 1
ATOM 1848 O O . VAL A 1 237 ? -14.796 19.700 5.840 1.00 83.25 237 VAL A O 1
ATOM 1851 N N . PRO A 1 238 ? -12.735 18.941 5.488 1.00 78.94 238 PRO A N 1
ATOM 1852 C CA . PRO A 1 238 ? -13.193 17.899 4.570 1.00 78.94 238 PRO A CA 1
ATOM 1853 C C . PRO A 1 238 ? -13.953 16.790 5.320 1.00 78.94 238 PRO A C 1
ATOM 1855 O O . PRO A 1 238 ? -13.490 16.333 6.367 1.00 78.94 238 PRO A O 1
ATOM 1858 N N . PHE A 1 239 ? -15.081 16.307 4.765 1.00 80.31 239 PHE A N 1
ATOM 1859 C CA . PHE A 1 239 ? -15.957 15.284 5.383 1.00 80.31 239 PHE A CA 1
ATOM 1860 C C . PHE A 1 239 ? -15.173 14.088 5.932 1.00 80.31 239 PHE A C 1
ATOM 1862 O O . PHE A 1 239 ? -15.364 13.689 7.075 1.00 80.31 239 PHE A O 1
ATOM 1869 N N . ASN A 1 240 ? -14.255 13.538 5.134 1.00 72.25 240 ASN A N 1
ATOM 1870 C CA . ASN A 1 240 ? -13.238 12.612 5.624 1.00 72.25 240 ASN A CA 1
ATOM 1871 C C . ASN A 1 240 ? -11.949 13.405 5.843 1.00 72.25 240 ASN A C 1
ATOM 1873 O O . ASN A 1 240 ? -11.614 14.249 5.011 1.00 72.25 240 ASN A O 1
ATOM 1877 N N . LYS A 1 241 ? -11.185 13.085 6.893 1.00 63.19 241 LYS A N 1
ATOM 1878 C CA . LYS A 1 241 ? -9.791 13.536 7.005 1.00 63.19 241 LYS A CA 1
ATOM 1879 C C . LYS A 1 241 ? -9.046 13.142 5.724 1.00 63.19 241 LYS A C 1
ATOM 1881 O O . LYS A 1 241 ? -9.368 12.101 5.145 1.00 63.19 241 LYS A O 1
ATOM 1886 N N . ALA A 1 242 ? -8.087 13.957 5.279 1.00 49.47 242 ALA A N 1
ATOM 1887 C CA . ALA A 1 242 ? -7.245 13.638 4.127 1.00 49.47 242 ALA A CA 1
ATOM 1888 C C . ALA A 1 242 ? -6.457 12.353 4.430 1.00 49.47 242 ALA A C 1
ATOM 1890 O O . ALA A 1 242 ? -5.441 12.366 5.118 1.00 49.47 242 ALA A O 1
ATOM 1891 N N . GLY A 1 243 ? -7.029 11.221 4.026 1.00 47.06 243 GLY A N 1
ATOM 1892 C CA . GLY A 1 243 ? -6.587 9.910 4.463 1.00 47.06 243 GLY A CA 1
ATOM 1893 C C . GLY A 1 243 ? -5.435 9.439 3.607 1.00 47.06 243 GLY A C 1
ATOM 1894 O O . GLY A 1 243 ? -5.681 8.869 2.542 1.00 47.06 243 GLY A O 1
ATOM 1895 N N . GLU A 1 244 ? -4.212 9.634 4.101 1.00 51.97 244 GLU A N 1
ATOM 1896 C CA . GLU A 1 244 ? -3.047 8.847 3.695 1.00 51.97 244 GLU A CA 1
ATOM 1897 C C . GLU A 1 244 ? -3.469 7.384 3.525 1.00 51.97 244 GLU A C 1
ATOM 1899 O O . GLU A 1 244 ? -4.152 6.812 4.389 1.00 51.97 244 GLU A O 1
ATOM 1904 N N . CYS A 1 245 ? -3.100 6.754 2.411 1.00 55.41 245 CYS A N 1
ATOM 1905 C CA . CYS A 1 245 ? -3.419 5.349 2.243 1.00 55.41 245 CYS A CA 1
ATOM 1906 C C . CYS A 1 245 ? -2.574 4.526 3.216 1.00 55.41 245 CYS A C 1
ATOM 1908 O O . CYS A 1 245 ? -1.425 4.197 2.941 1.00 55.41 245 CYS A O 1
ATOM 1910 N N . TYR A 1 246 ? -3.153 4.142 4.353 1.00 69.75 246 TYR A N 1
ATOM 1911 C CA . TYR A 1 246 ? -2.460 3.314 5.334 1.00 69.75 246 TYR A CA 1
ATOM 1912 C C . TYR A 1 246 ? -1.892 2.054 4.657 1.00 69.75 246 TYR A C 1
ATOM 1914 O O . TYR A 1 246 ? -2.644 1.228 4.125 1.00 69.75 246 TYR A O 1
ATOM 1922 N N . HIS A 1 247 ? -0.566 1.887 4.677 1.00 68.69 247 HIS A N 1
ATOM 1923 C CA . HIS A 1 247 ? 0.162 0.762 4.064 1.00 68.69 247 HIS A CA 1
ATOM 1924 C C . HIS A 1 247 ? 0.642 -0.291 5.075 1.00 68.69 247 HIS A C 1
ATOM 1926 O O . HIS A 1 247 ? 0.946 -1.420 4.693 1.00 68.69 247 HIS A O 1
ATOM 1932 N N . GLY A 1 248 ? 0.612 0.043 6.362 1.00 71.25 248 GLY A N 1
ATOM 1933 C CA . GLY A 1 248 ? 1.287 -0.675 7.437 1.00 71.25 248 GLY A CA 1
ATOM 1934 C C . GLY A 1 248 ? 2.223 0.304 8.143 1.00 71.25 248 GLY A C 1
ATOM 1935 O O . GLY A 1 248 ? 1.911 1.492 8.197 1.00 71.25 248 GLY A O 1
ATOM 1936 N N . GLY A 1 249 ? 3.365 -0.150 8.654 1.00 77.19 249 GLY A N 1
ATOM 1937 C CA . GLY A 1 249 ? 4.411 0.752 9.159 1.00 77.19 249 GLY A CA 1
ATOM 1938 C C . GLY A 1 249 ? 4.126 1.314 10.552 1.00 77.19 249 GLY A C 1
ATOM 1939 O O . GLY A 1 249 ? 4.969 1.987 11.133 1.00 77.19 249 GLY A O 1
ATOM 1940 N N . ALA A 1 250 ? 2.982 0.956 11.146 1.00 82.38 250 ALA A N 1
ATOM 1941 C CA . ALA A 1 250 ? 2.609 1.333 12.508 1.00 82.38 250 ALA A CA 1
ATOM 1942 C C . ALA A 1 250 ? 3.623 0.860 13.569 1.00 82.38 250 ALA A C 1
ATOM 1944 O O . ALA A 1 250 ? 3.587 1.365 14.690 1.00 82.38 250 ALA A O 1
ATOM 1945 N N . PHE A 1 251 ? 4.505 -0.079 13.210 1.00 85.62 251 PHE A N 1
ATOM 1946 C CA . PHE A 1 251 ? 5.610 -0.567 14.028 1.00 85.62 251 PHE A CA 1
ATOM 1947 C C . PHE A 1 251 ? 6.725 0.472 14.244 1.00 85.62 251 PHE A C 1
ATOM 1949 O O . PHE A 1 251 ? 7.405 0.403 15.266 1.00 85.62 251 PHE A O 1
ATOM 1956 N N . PHE A 1 252 ? 6.891 1.471 13.365 1.00 86.25 252 PHE A N 1
ATOM 1957 C CA . PHE A 1 252 ? 7.871 2.543 13.587 1.00 86.25 252 PHE A CA 1
ATOM 1958 C C . PHE A 1 252 ? 7.554 3.363 14.845 1.00 86.25 252 PHE A C 1
ATOM 1960 O O . PHE A 1 252 ? 8.476 3.726 15.563 1.00 86.25 252 PHE A O 1
ATOM 1967 N N . ARG A 1 253 ? 6.275 3.512 15.222 1.00 85.94 253 ARG A N 1
ATOM 1968 C CA . ARG A 1 253 ? 5.866 4.104 16.517 1.00 85.94 253 ARG A CA 1
ATOM 1969 C C . ARG A 1 253 ? 6.290 3.296 17.742 1.00 85.94 253 ARG A C 1
ATOM 1971 O O . ARG A 1 253 ? 6.346 3.847 18.835 1.00 85.94 253 ARG A O 1
ATOM 1978 N N . ALA A 1 254 ? 6.559 2.001 17.582 1.00 84.62 254 ALA A N 1
ATOM 1979 C CA . ALA A 1 254 ? 7.076 1.155 18.654 1.00 84.62 254 ALA A CA 1
ATOM 1980 C C . ALA A 1 254 ? 8.615 1.150 18.694 1.00 84.62 254 ALA A C 1
ATOM 1982 O O . ALA A 1 254 ? 9.179 1.081 19.784 1.00 84.62 254 ALA A O 1
ATOM 1983 N N . ILE A 1 255 ? 9.288 1.297 17.542 1.00 88.00 255 ILE A N 1
ATOM 1984 C CA . ILE A 1 255 ? 10.744 1.517 17.469 1.00 88.00 255 ILE A CA 1
ATOM 1985 C C . ILE A 1 255 ? 11.101 2.906 18.032 1.00 88.00 255 ILE A C 1
ATOM 1987 O O . ILE A 1 255 ? 11.800 3.013 19.040 1.00 88.00 255 ILE A O 1
ATOM 1991 N N . GLY A 1 256 ? 10.556 3.944 17.402 1.00 84.19 256 GLY A N 1
ATOM 1992 C CA . GLY A 1 256 ? 10.923 5.354 17.510 1.00 84.19 256 GLY A CA 1
ATOM 1993 C C . GLY A 1 256 ? 10.872 5.965 16.106 1.00 84.19 256 GLY A C 1
ATOM 1994 O O . GLY A 1 256 ? 11.608 5.527 15.223 1.00 84.19 256 GLY A O 1
ATOM 1995 N N . GLU A 1 257 ? 9.976 6.927 15.866 1.00 85.56 257 GLU A N 1
ATOM 1996 C CA . GLU A 1 257 ? 9.823 7.571 14.543 1.00 85.56 257 GLU A CA 1
ATOM 1997 C C . GLU A 1 257 ? 10.932 8.600 14.251 1.00 85.56 257 GLU A C 1
ATOM 1999 O O . GLU A 1 257 ? 11.138 8.970 13.100 1.00 85.56 257 GLU A O 1
ATOM 2004 N N . ASP A 1 258 ? 11.682 9.005 15.280 1.00 87.75 258 ASP A N 1
ATOM 2005 C CA . ASP A 1 258 ? 12.905 9.812 15.184 1.00 87.75 258 ASP A CA 1
ATOM 2006 C C . ASP A 1 258 ? 14.138 9.009 14.722 1.00 87.75 258 ASP A C 1
ATOM 2008 O O . ASP A 1 258 ? 15.150 9.597 14.346 1.00 87.75 258 ASP A O 1
ATOM 2012 N N . LEU A 1 259 ? 14.054 7.671 14.750 1.00 87.94 259 LEU A N 1
ATOM 2013 C CA . LEU A 1 259 ? 15.141 6.721 14.491 1.00 87.94 259 LEU A CA 1
ATOM 2014 C C . LEU A 1 259 ? 16.387 6.914 15.388 1.00 87.94 259 LEU A C 1
ATOM 2016 O O . LEU A 1 259 ? 17.461 6.411 15.053 1.00 87.94 259 LEU A O 1
ATOM 2020 N N . ALA A 1 260 ? 16.255 7.586 16.541 1.00 87.81 260 ALA A N 1
ATOM 2021 C CA . ALA A 1 260 ? 17.378 7.925 17.427 1.00 87.81 260 ALA A CA 1
ATOM 2022 C C . ALA A 1 260 ? 18.056 6.688 18.057 1.00 87.81 260 ALA A C 1
ATOM 2024 O O . ALA A 1 260 ? 19.262 6.677 18.300 1.00 87.81 260 ALA A O 1
ATOM 2025 N N . SER A 1 261 ? 17.288 5.617 18.265 1.00 88.06 261 SER A N 1
ATOM 2026 C CA . SER A 1 261 ? 17.775 4.238 18.374 1.00 88.06 261 SER A CA 1
ATOM 2027 C C . SER A 1 261 ? 16.857 3.348 17.539 1.00 88.06 261 SER A C 1
ATOM 2029 O O . SER A 1 261 ? 15.673 3.635 17.359 1.00 88.06 261 SER A O 1
ATOM 2031 N N . THR A 1 262 ? 17.398 2.239 17.037 1.00 87.81 262 THR A N 1
ATOM 2032 C CA . THR A 1 262 ? 16.622 1.230 16.307 1.00 87.81 262 THR A CA 1
ATOM 2033 C C . THR A 1 262 ? 16.558 -0.108 17.044 1.00 87.81 262 THR A C 1
ATOM 2035 O O . THR A 1 262 ? 16.140 -1.103 16.461 1.00 87.81 262 THR A O 1
ATOM 2038 N N . ASP A 1 263 ? 16.980 -0.197 18.307 1.00 90.62 263 ASP A N 1
ATOM 2039 C CA . ASP A 1 263 ? 17.257 -1.488 18.969 1.00 90.62 263 ASP A CA 1
ATOM 2040 C C . ASP A 1 263 ? 16.005 -2.325 19.240 1.00 90.62 263 ASP A C 1
ATOM 2042 O O . ASP A 1 263 ? 16.009 -3.535 19.015 1.00 90.62 263 ASP A O 1
ATOM 2046 N N . LYS A 1 264 ? 14.880 -1.663 19.527 1.00 89.06 264 LYS A N 1
ATOM 2047 C CA . LYS A 1 264 ? 13.552 -2.290 19.640 1.00 89.06 264 LYS A CA 1
ATOM 2048 C C . LYS A 1 264 ? 13.085 -3.019 18.369 1.00 89.06 264 LYS A C 1
ATOM 2050 O O . LYS A 1 264 ? 12.107 -3.762 18.417 1.00 89.06 264 LYS A O 1
ATOM 2055 N N . ARG A 1 265 ? 13.764 -2.847 17.221 1.00 91.81 265 ARG A N 1
ATOM 2056 C CA . ARG A 1 265 ? 13.509 -3.642 16.002 1.00 91.81 265 ARG A CA 1
ATOM 2057 C C . ARG A 1 265 ? 13.652 -5.149 16.239 1.00 91.81 265 ARG A C 1
ATOM 2059 O O . ARG A 1 265 ? 13.042 -5.916 15.507 1.00 91.81 265 ARG A O 1
ATOM 2066 N N . HIS A 1 266 ? 14.436 -5.558 17.241 1.00 90.50 266 HIS A N 1
ATOM 2067 C CA . HIS A 1 266 ? 14.660 -6.965 17.590 1.00 90.50 266 HIS A CA 1
ATOM 2068 C C . HIS A 1 266 ? 13.499 -7.580 18.388 1.00 90.50 266 HIS A C 1
ATOM 2070 O O . HIS A 1 266 ? 13.228 -8.775 18.269 1.00 90.50 266 HIS A O 1
ATOM 2076 N N . ASP A 1 267 ? 12.762 -6.769 19.150 1.00 91.00 267 ASP A N 1
ATOM 2077 C CA . ASP A 1 267 ? 11.576 -7.216 19.893 1.00 91.00 267 ASP A CA 1
ATOM 2078 C C . ASP A 1 267 ? 10.345 -7.357 18.982 1.00 91.00 267 ASP A C 1
ATOM 2080 O O . ASP A 1 267 ? 9.459 -8.183 19.228 1.00 91.00 267 ASP A O 1
ATOM 2084 N N . ILE A 1 268 ? 10.300 -6.550 17.920 1.00 94.62 268 ILE A N 1
ATOM 2085 C CA . ILE A 1 268 ? 9.146 -6.315 17.049 1.00 94.62 268 ILE A CA 1
ATOM 2086 C C . ILE A 1 268 ? 9.103 -7.287 15.864 1.00 94.62 268 ILE A C 1
ATOM 2088 O O . ILE A 1 268 ? 10.057 -7.435 15.107 1.00 94.62 268 ILE A O 1
ATOM 2092 N N . ILE A 1 269 ? 7.925 -7.861 15.613 1.00 96.88 269 ILE A N 1
ATOM 2093 C CA . ILE A 1 269 ? 7.627 -8.611 14.392 1.00 96.88 269 ILE A CA 1
ATOM 2094 C C . ILE A 1 269 ? 6.757 -7.739 13.477 1.00 96.88 269 ILE A C 1
ATOM 2096 O O . ILE A 1 269 ? 5.528 -7.720 13.580 1.00 96.88 269 ILE A O 1
ATOM 2100 N N . ASN A 1 270 ? 7.398 -7.021 12.550 1.00 94.81 270 ASN A N 1
ATOM 2101 C CA . ASN A 1 270 ? 6.722 -6.343 11.439 1.00 94.81 270 ASN A CA 1
ATOM 2102 C C . ASN A 1 270 ? 6.212 -7.382 10.423 1.00 94.81 270 ASN A C 1
ATOM 2104 O O . ASN A 1 270 ? 6.981 -7.852 9.580 1.00 94.81 270 ASN A O 1
ATOM 2108 N N . ALA A 1 271 ? 4.922 -7.718 10.484 1.00 96.62 271 ALA A N 1
ATOM 2109 C CA . ALA A 1 271 ? 4.229 -8.500 9.462 1.00 96.62 271 ALA A CA 1
ATOM 2110 C C . ALA A 1 271 ? 3.046 -7.746 8.810 1.00 96.62 271 ALA A C 1
ATOM 2112 O O . ALA A 1 271 ? 2.347 -8.333 7.979 1.00 96.62 271 ALA A O 1
ATOM 2113 N N . ASP A 1 272 ? 2.829 -6.460 9.133 1.00 92.81 272 ASP A N 1
ATOM 2114 C CA . ASP A 1 272 ? 1.800 -5.626 8.498 1.00 92.81 272 ASP A CA 1
ATOM 2115 C C . ASP A 1 272 ? 2.286 -5.056 7.151 1.00 92.81 272 ASP A C 1
ATOM 2117 O O . ASP A 1 272 ? 1.527 -5.060 6.168 1.00 92.81 272 ASP A O 1
ATOM 2121 N N . VAL A 1 273 ? 3.571 -4.686 7.070 1.00 92.00 273 VAL A N 1
ATOM 2122 C CA . VAL A 1 273 ? 4.297 -4.418 5.822 1.00 92.00 273 VAL A CA 1
ATOM 2123 C C . VAL A 1 273 ? 4.875 -5.716 5.257 1.00 92.00 273 VAL A C 1
ATOM 2125 O O . VAL A 1 273 ? 5.462 -6.539 5.956 1.00 92.00 273 VAL A O 1
ATOM 2128 N N . LEU A 1 274 ? 4.729 -5.898 3.943 1.00 95.00 274 LEU A N 1
ATOM 2129 C CA . LEU A 1 274 ? 5.098 -7.128 3.234 1.00 95.00 274 LEU A CA 1
ATOM 2130 C C . LEU A 1 274 ? 6.592 -7.236 2.897 1.00 95.00 274 LEU A C 1
ATOM 2132 O O . LEU A 1 274 ? 6.950 -7.668 1.806 1.00 95.00 274 LEU A O 1
ATOM 2136 N N . ASP A 1 275 ? 7.473 -6.762 3.767 1.00 95.50 275 ASP A N 1
ATOM 2137 C CA . ASP A 1 275 ? 8.918 -6.819 3.526 1.00 95.50 275 ASP A CA 1
ATOM 2138 C C . ASP A 1 275 ? 9.441 -8.260 3.507 1.00 95.50 275 ASP A C 1
ATOM 2140 O O . ASP A 1 275 ? 8.854 -9.160 4.122 1.00 95.50 275 ASP A O 1
ATOM 2144 N N . ALA A 1 276 ? 10.548 -8.471 2.791 1.00 97.25 276 ALA A N 1
ATOM 2145 C CA . ALA A 1 276 ? 11.273 -9.734 2.821 1.00 97.25 276 ALA A CA 1
ATOM 2146 C C . ALA A 1 276 ? 11.654 -10.110 4.263 1.00 97.25 276 ALA A C 1
ATOM 2148 O O . ALA A 1 276 ? 11.800 -9.257 5.140 1.00 97.25 276 ALA A O 1
ATOM 2149 N N . TRP A 1 277 ? 11.793 -11.410 4.506 1.00 97.19 277 TRP A N 1
ATOM 2150 C CA . TRP A 1 277 ? 12.294 -11.947 5.775 1.00 97.19 277 TRP A CA 1
ATOM 2151 C C . TRP A 1 277 ? 13.784 -12.281 5.731 1.00 97.19 277 TRP A C 1
ATOM 2153 O O . TRP A 1 277 ? 14.383 -12.563 6.760 1.00 97.19 277 TRP A O 1
ATOM 2163 N N . PHE A 1 278 ? 14.345 -12.271 4.526 1.00 97.94 278 PHE A N 1
ATOM 2164 C CA . PHE A 1 278 ? 15.739 -12.509 4.213 1.00 97.94 278 PHE A CA 1
ATOM 2165 C C . PHE A 1 278 ? 16.402 -11.191 3.804 1.00 97.94 278 PHE A C 1
ATOM 2167 O O . PHE A 1 278 ? 15.741 -10.305 3.256 1.00 97.94 278 PHE A O 1
ATOM 2174 N N . ASP A 1 279 ? 17.705 -11.092 4.044 1.00 97.75 279 ASP A N 1
ATOM 2175 C CA . ASP A 1 279 ? 18.523 -9.945 3.658 1.00 97.75 279 ASP A CA 1
ATOM 2176 C C . ASP A 1 279 ? 18.694 -9.827 2.129 1.00 97.75 279 ASP A C 1
ATOM 2178 O O . ASP A 1 279 ? 18.448 -10.781 1.385 1.00 97.75 279 ASP A O 1
ATOM 2182 N N . PRO A 1 280 ? 19.146 -8.673 1.609 1.00 98.00 280 PRO A N 1
ATOM 2183 C CA . PRO A 1 280 ? 19.675 -8.592 0.252 1.00 98.00 280 PRO A CA 1
ATOM 2184 C C . PRO A 1 280 ? 20.828 -9.585 0.021 1.00 98.00 280 PRO A C 1
ATOM 2186 O O . PRO A 1 280 ? 21.489 -10.021 0.964 1.00 98.00 280 PRO A O 1
ATOM 2189 N N . SER A 1 281 ? 21.106 -9.903 -1.249 1.00 98.38 281 SER A N 1
ATOM 2190 C CA . SER A 1 281 ? 22.267 -10.723 -1.631 1.00 98.38 281 SER A CA 1
ATOM 2191 C C . SER A 1 281 ? 23.558 -10.214 -0.959 1.00 98.38 281 SER A C 1
ATOM 2193 O O . SER A 1 281 ? 23.756 -8.997 -0.872 1.00 98.38 281 SER A O 1
ATOM 2195 N N . PRO A 1 282 ? 24.487 -11.099 -0.546 1.00 98.38 282 PRO A N 1
ATOM 2196 C CA . PRO A 1 282 ? 25.797 -10.691 -0.039 1.00 98.38 282 PRO A CA 1
ATOM 2197 C C . PRO A 1 282 ? 26.537 -9.718 -0.971 1.00 98.38 282 PRO A C 1
ATOM 2199 O O . PRO A 1 282 ? 27.211 -8.813 -0.487 1.00 98.38 282 PRO A O 1
ATOM 2202 N N . ALA A 1 283 ? 26.353 -9.830 -2.293 1.00 98.00 283 ALA A N 1
ATOM 2203 C CA . ALA A 1 283 ? 26.946 -8.922 -3.279 1.00 98.00 283 ALA A CA 1
ATOM 2204 C C . ALA A 1 283 ? 26.312 -7.514 -3.287 1.00 98.00 283 ALA A C 1
ATOM 2206 O O . ALA A 1 283 ? 26.946 -6.557 -3.733 1.00 98.00 283 ALA A O 1
ATOM 2207 N N . VAL A 1 284 ? 25.078 -7.366 -2.789 1.00 98.25 284 VAL A N 1
ATOM 2208 C CA . VAL A 1 284 ? 24.452 -6.063 -2.508 1.00 98.25 284 VAL A CA 1
ATOM 2209 C C . VAL A 1 284 ? 25.060 -5.468 -1.243 1.00 98.25 284 VAL A C 1
ATOM 2211 O O . VAL A 1 284 ? 25.560 -4.345 -1.268 1.00 98.25 284 VAL A O 1
ATOM 2214 N N . THR A 1 285 ? 25.034 -6.230 -0.148 1.00 97.81 285 THR A N 1
ATOM 2215 C CA . THR A 1 285 ? 25.469 -5.768 1.175 1.00 97.81 285 THR A CA 1
ATOM 2216 C C . THR A 1 285 ? 26.948 -5.387 1.182 1.00 97.81 285 THR A C 1
ATOM 2218 O O . THR A 1 285 ? 27.297 -4.324 1.688 1.00 97.81 285 THR A O 1
ATOM 2221 N N . GLU A 1 286 ? 27.814 -6.189 0.557 1.00 98.06 286 GLU A N 1
ATOM 2222 C CA . GLU A 1 286 ? 29.250 -5.905 0.480 1.00 98.06 286 GLU A CA 1
ATOM 2223 C C . GLU A 1 286 ? 29.562 -4.675 -0.381 1.00 98.06 286 GLU A C 1
ATOM 2225 O O . GLU A 1 286 ? 30.384 -3.846 0.012 1.00 98.06 286 GLU A O 1
ATOM 2230 N N . ALA A 1 287 ? 28.874 -4.496 -1.514 1.00 96.44 287 ALA A N 1
ATOM 2231 C CA . ALA A 1 287 ? 29.053 -3.310 -2.348 1.00 96.44 287 ALA A CA 1
ATOM 2232 C C . ALA A 1 287 ? 28.631 -2.030 -1.600 1.00 96.44 287 ALA A C 1
ATOM 2234 O O . ALA A 1 287 ? 29.355 -1.039 -1.608 1.00 96.44 287 ALA A O 1
ATOM 2235 N N . LEU A 1 288 ? 27.495 -2.060 -0.891 1.00 97.12 288 LEU A N 1
ATOM 2236 C CA . LEU A 1 288 ? 27.058 -0.934 -0.058 1.00 97.12 288 LEU A CA 1
ATOM 2237 C C . LEU A 1 288 ? 28.013 -0.654 1.114 1.00 97.12 288 LEU A C 1
ATOM 2239 O O . LEU A 1 288 ? 28.200 0.505 1.472 1.00 97.12 288 LEU A O 1
ATOM 2243 N N . ARG A 1 289 ? 28.613 -1.697 1.704 1.00 97.25 289 ARG A N 1
ATOM 2244 C CA . ARG A 1 289 ? 29.559 -1.594 2.828 1.00 97.25 289 ARG A CA 1
ATOM 2245 C C . ARG A 1 289 ? 30.927 -1.051 2.406 1.00 97.25 289 ARG A C 1
ATOM 2247 O O . ARG A 1 289 ? 31.545 -0.330 3.181 1.00 97.25 289 ARG A O 1
ATOM 2254 N N . THR A 1 290 ? 31.397 -1.409 1.212 1.00 97.06 290 THR A N 1
ATOM 2255 C CA . THR A 1 290 ? 32.732 -1.043 0.710 1.00 97.06 290 THR A CA 1
ATOM 2256 C C . THR A 1 290 ? 32.822 0.439 0.361 1.00 97.06 290 THR A C 1
ATOM 2258 O O . THR A 1 290 ? 33.771 1.107 0.762 1.00 97.06 290 THR A O 1
ATOM 2261 N N . ASP A 1 291 ? 31.809 0.965 -0.331 1.00 94.12 291 ASP A N 1
ATOM 2262 C CA . ASP A 1 291 ? 31.839 2.315 -0.904 1.00 94.12 291 ASP A CA 1
ATOM 2263 C C . ASP A 1 291 ? 30.987 3.343 -0.129 1.00 94.12 291 ASP A C 1
ATOM 2265 O O . ASP A 1 291 ? 30.747 4.441 -0.633 1.00 94.12 291 ASP A O 1
ATOM 2269 N N . LEU A 1 292 ? 30.505 3.021 1.081 1.00 96.75 292 LEU A N 1
ATOM 2270 C CA . LEU A 1 292 ? 29.452 3.766 1.797 1.00 96.75 292 LEU A CA 1
ATOM 2271 C C . LEU A 1 292 ? 29.649 5.296 1.814 1.00 96.75 292 LEU A C 1
ATOM 2273 O O . LEU A 1 292 ? 28.775 6.039 1.363 1.00 96.75 292 LEU A O 1
ATOM 2277 N N . ASP A 1 293 ? 30.817 5.769 2.250 1.00 97.62 293 ASP A N 1
ATOM 2278 C CA . ASP A 1 293 ? 31.156 7.200 2.322 1.00 97.62 293 ASP A CA 1
ATOM 2279 C C . ASP A 1 293 ? 31.199 7.889 0.950 1.00 97.62 293 ASP A C 1
ATOM 2281 O O . ASP A 1 293 ? 31.128 9.116 0.855 1.00 97.62 293 ASP A O 1
ATOM 2285 N N . TRP A 1 294 ? 31.394 7.137 -0.134 1.00 97.50 294 TRP A N 1
ATOM 2286 C CA . TRP A 1 294 ? 31.321 7.652 -1.500 1.00 97.50 294 TRP A CA 1
ATOM 2287 C C . TRP A 1 294 ? 29.880 7.664 -2.019 1.00 97.50 294 TRP A C 1
ATOM 2289 O O . TRP A 1 294 ? 29.463 8.672 -2.592 1.00 97.50 294 TRP A O 1
ATOM 2299 N N . LEU A 1 295 ? 29.105 6.611 -1.742 1.00 97.19 295 LEU A N 1
ATOM 2300 C CA . LEU A 1 295 ? 27.685 6.495 -2.098 1.00 97.19 295 LEU A CA 1
ATOM 2301 C C . LEU A 1 295 ? 26.818 7.587 -1.455 1.00 97.19 295 LEU A C 1
ATOM 2303 O O . LEU A 1 295 ? 25.854 8.037 -2.069 1.00 97.19 295 LEU A O 1
ATOM 2307 N N . LEU A 1 296 ? 27.155 8.007 -0.230 1.00 96.56 296 LEU A N 1
ATOM 2308 C CA . LEU A 1 296 ? 26.423 9.040 0.511 1.00 96.56 296 LEU A CA 1
ATOM 2309 C C . LEU A 1 296 ? 26.744 10.471 0.051 1.00 96.56 296 LEU A C 1
ATOM 2311 O O . LEU A 1 296 ? 25.872 11.333 0.116 1.00 96.56 296 LEU A O 1
ATOM 2315 N N . LYS A 1 297 ? 27.972 10.740 -0.420 1.00 97.25 297 LYS A N 1
ATOM 2316 C CA . LYS A 1 297 ? 28.418 12.097 -0.810 1.00 97.25 297 LYS A CA 1
ATOM 2317 C C . LYS A 1 297 ? 28.301 12.411 -2.305 1.00 97.25 297 LYS A C 1
ATOM 2319 O O . LYS A 1 297 ? 28.561 13.544 -2.702 1.00 97.25 297 LYS A O 1
ATOM 2324 N N . THR A 1 298 ? 27.969 11.422 -3.134 1.00 97.00 298 THR A N 1
ATOM 2325 C CA . THR A 1 298 ? 28.056 11.520 -4.600 1.00 97.00 298 THR A CA 1
ATOM 2326 C C . THR A 1 298 ? 26.678 11.414 -5.246 1.00 97.00 298 THR A C 1
ATOM 2328 O O . THR A 1 298 ? 25.951 10.446 -5.027 1.00 97.00 298 THR A O 1
ATOM 2331 N N . SER A 1 299 ? 26.322 12.388 -6.086 1.00 96.44 299 SER A N 1
ATOM 2332 C CA . SER A 1 299 ? 25.078 12.342 -6.862 1.00 96.44 299 SER A CA 1
ATOM 2333 C C . SER A 1 299 ? 25.077 11.161 -7.848 1.00 96.44 299 SER A C 1
ATOM 2335 O O . SER A 1 299 ? 26.103 10.902 -8.481 1.00 96.44 299 SER A O 1
ATOM 2337 N N . PRO A 1 300 ? 23.948 10.453 -8.033 1.00 95.38 300 PRO A N 1
ATOM 2338 C CA . PRO A 1 300 ? 23.876 9.326 -8.962 1.00 95.38 300 PRO A CA 1
ATOM 2339 C C . PRO A 1 300 ? 24.007 9.725 -10.448 1.00 95.38 300 PRO A C 1
ATOM 2341 O O . PRO A 1 300 ? 23.914 10.905 -10.798 1.00 95.38 300 PRO A O 1
ATOM 2344 N N . PRO A 1 301 ? 24.117 8.740 -11.361 1.00 94.50 301 PRO A N 1
ATOM 2345 C CA . PRO A 1 301 ? 23.832 8.937 -12.780 1.00 94.50 301 PRO A CA 1
ATOM 2346 C C . PRO A 1 301 ? 22.429 9.534 -12.975 1.00 94.50 301 PRO A C 1
ATOM 2348 O O . PRO A 1 301 ? 21.435 8.956 -12.525 1.00 94.50 301 PRO A O 1
ATOM 2351 N N . THR A 1 302 ? 22.345 10.681 -13.657 1.00 92.19 302 THR A N 1
ATOM 2352 C CA . THR A 1 302 ? 21.116 11.486 -13.817 1.00 92.19 302 THR A CA 1
ATOM 2353 C C . THR A 1 302 ? 19.952 10.704 -14.420 1.00 92.19 302 THR A C 1
ATOM 2355 O O . THR A 1 302 ? 18.832 10.810 -13.928 1.00 92.19 302 THR A O 1
ATOM 2358 N N . THR A 1 303 ? 20.224 9.907 -15.455 1.00 90.44 303 THR A N 1
ATOM 2359 C CA . THR A 1 303 ? 19.250 9.116 -16.229 1.00 90.44 303 THR A CA 1
ATOM 2360 C C . THR A 1 303 ? 19.092 7.672 -15.743 1.00 90.44 303 THR A C 1
ATOM 2362 O O . THR A 1 303 ? 18.407 6.881 -16.388 1.00 90.44 303 THR A O 1
ATOM 2365 N N . CYS A 1 304 ? 19.752 7.299 -14.640 1.00 96.12 304 CYS A N 1
ATOM 2366 C CA . CYS A 1 304 ? 19.824 5.922 -14.137 1.00 96.12 304 CYS A CA 1
ATOM 2367 C C . CYS A 1 304 ? 20.361 4.881 -15.153 1.00 96.12 304 CYS A C 1
ATOM 2369 O O . CYS A 1 304 ? 20.086 3.696 -14.994 1.00 96.12 304 CYS A O 1
ATOM 2371 N N . ALA A 1 305 ? 21.118 5.293 -16.184 1.00 96.31 305 ALA A N 1
ATOM 2372 C CA . ALA A 1 305 ? 21.457 4.466 -17.355 1.00 96.31 305 ALA A CA 1
ATOM 2373 C C . ALA A 1 305 ? 21.919 3.029 -17.030 1.00 96.31 305 ALA A C 1
ATOM 2375 O O . ALA A 1 305 ? 21.271 2.078 -17.450 1.00 96.31 305 ALA A O 1
ATOM 2376 N N . GLY A 1 306 ? 22.948 2.852 -16.191 1.00 97.88 306 GLY A N 1
ATOM 2377 C CA . GLY A 1 306 ? 23.447 1.513 -15.838 1.00 97.88 306 GLY A CA 1
ATOM 2378 C C . GLY A 1 306 ? 22.451 0.633 -15.062 1.00 97.88 306 GLY A C 1
ATOM 2379 O O . GLY A 1 306 ? 22.564 -0.590 -15.092 1.00 97.88 306 GLY A O 1
ATOM 2380 N N . LEU A 1 307 ? 21.453 1.228 -14.395 1.00 98.38 307 LEU A N 1
ATOM 2381 C CA . LEU A 1 307 ? 20.323 0.493 -13.818 1.00 98.38 307 LEU A CA 1
ATOM 2382 C C . LEU A 1 307 ? 19.308 0.116 -14.907 1.00 98.38 307 LEU A C 1
ATOM 2384 O O . LEU A 1 307 ? 18.841 -1.021 -14.926 1.00 98.38 307 LEU A O 1
ATOM 2388 N N . THR A 1 308 ? 18.997 1.034 -15.825 1.00 98.62 308 THR A N 1
ATOM 2389 C CA . THR A 1 308 ? 18.149 0.779 -17.002 1.00 98.62 308 THR A CA 1
ATOM 2390 C C . THR A 1 308 ? 18.691 -0.394 -17.825 1.00 98.62 308 THR A C 1
ATOM 2392 O O . THR A 1 308 ? 17.940 -1.324 -18.115 1.00 98.62 308 THR A O 1
ATOM 2395 N N . ASP A 1 309 ? 19.997 -0.410 -18.108 1.00 98.62 309 ASP A N 1
ATOM 2396 C CA . ASP A 1 309 ? 20.674 -1.471 -18.863 1.00 98.62 309 ASP A CA 1
ATOM 2397 C C . ASP A 1 309 ? 20.654 -2.816 -18.116 1.00 98.62 309 ASP A C 1
ATOM 2399 O O . ASP A 1 309 ? 20.343 -3.855 -18.702 1.00 98.62 309 ASP A O 1
ATOM 2403 N N . ALA A 1 310 ? 20.917 -2.810 -16.802 1.00 98.69 310 ALA A N 1
ATOM 2404 C CA . ALA A 1 310 ? 20.858 -4.017 -15.974 1.00 98.69 310 ALA A CA 1
ATOM 2405 C C . ALA A 1 310 ? 19.440 -4.612 -15.903 1.00 98.69 310 ALA A C 1
ATOM 2407 O O . ALA A 1 310 ? 19.281 -5.833 -15.940 1.00 98.69 310 ALA A O 1
ATOM 2408 N N . ILE A 1 311 ? 18.400 -3.770 -15.838 1.00 98.62 311 ILE A N 1
ATOM 2409 C CA . ILE A 1 311 ? 16.999 -4.210 -15.902 1.00 98.62 311 ILE A CA 1
ATOM 2410 C C . ILE A 1 311 ? 16.686 -4.772 -17.293 1.00 98.62 311 ILE A C 1
ATOM 2412 O O . ILE A 1 311 ? 16.163 -5.882 -17.390 1.00 98.62 311 ILE A O 1
ATOM 2416 N N . ALA A 1 312 ? 17.023 -4.040 -18.359 1.00 98.69 312 ALA A N 1
ATOM 2417 C CA . ALA A 1 312 ? 16.783 -4.447 -19.742 1.00 98.69 312 ALA A CA 1
ATOM 2418 C C . ALA A 1 312 ? 17.405 -5.825 -20.034 1.00 98.69 312 ALA A C 1
ATOM 2420 O O . ALA A 1 312 ? 16.705 -6.741 -20.477 1.00 98.69 312 ALA A O 1
ATOM 2421 N N . HIS A 1 313 ? 18.672 -6.020 -19.652 1.00 98.44 313 HIS A N 1
ATOM 2422 C CA . HIS A 1 313 ? 19.371 -7.300 -19.750 1.00 98.44 313 HIS A CA 1
ATOM 2423 C C . HIS A 1 313 ? 18.695 -8.406 -18.923 1.00 98.44 313 HIS A C 1
ATOM 2425 O O . HIS A 1 313 ? 18.355 -9.458 -19.465 1.00 98.44 313 HIS A O 1
ATOM 2431 N N . ALA A 1 314 ? 18.430 -8.167 -17.632 1.00 98.00 314 ALA A N 1
ATOM 2432 C CA . ALA A 1 314 ? 17.843 -9.168 -16.736 1.00 98.00 314 ALA A CA 1
ATOM 2433 C C . ALA A 1 314 ? 16.418 -9.598 -17.136 1.00 98.00 314 ALA A C 1
ATOM 2435 O O . ALA A 1 314 ? 15.987 -10.701 -16.789 1.00 98.00 314 ALA A O 1
ATOM 2436 N N . ARG A 1 315 ? 15.672 -8.755 -17.866 1.00 97.31 315 ARG A N 1
ATOM 2437 C CA . ARG A 1 315 ? 14.347 -9.106 -18.411 1.00 97.31 315 ARG A CA 1
ATOM 2438 C C . ARG A 1 315 ? 14.396 -9.601 -19.847 1.00 97.31 315 ARG A C 1
ATOM 2440 O O . ARG A 1 315 ? 13.519 -10.372 -20.231 1.00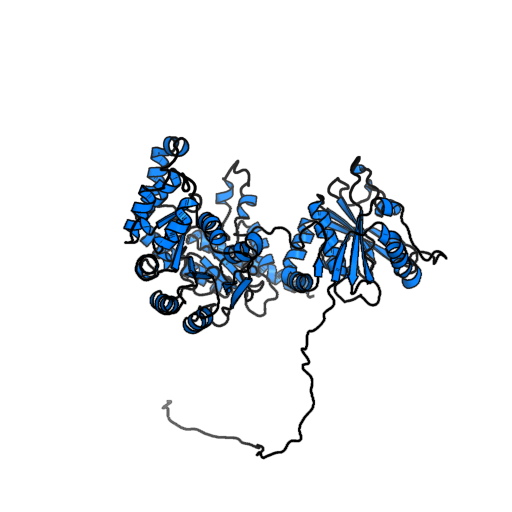 97.31 315 ARG A O 1
ATOM 2447 N N . GLY A 1 316 ? 15.418 -9.260 -20.624 1.00 97.69 316 GLY A N 1
ATOM 2448 C CA . GLY A 1 316 ? 15.454 -9.514 -22.064 1.00 97.69 316 GLY A CA 1
ATOM 2449 C C . GLY A 1 316 ? 14.444 -8.637 -22.804 1.00 97.69 316 GLY A C 1
ATOM 2450 O O . GLY A 1 316 ? 13.599 -9.161 -23.524 1.00 97.69 316 GLY A O 1
ATOM 2451 N N . VAL A 1 317 ? 14.520 -7.328 -22.556 1.00 98.62 317 VAL A N 1
ATOM 2452 C CA . VAL A 1 317 ? 13.837 -6.234 -23.275 1.00 98.62 317 VAL A CA 1
ATOM 2453 C C . VAL A 1 317 ? 14.880 -5.149 -23.591 1.00 98.62 317 VAL A C 1
ATOM 2455 O O . VAL A 1 317 ? 16.030 -5.291 -23.179 1.00 98.62 317 VAL A O 1
ATOM 2458 N N . GLN A 1 318 ? 14.522 -4.074 -24.297 1.00 98.69 318 GLN A N 1
ATOM 2459 C CA . GLN A 1 318 ? 15.476 -3.000 -24.617 1.00 98.69 318 GLN A CA 1
ATOM 2460 C C . GLN A 1 318 ? 15.460 -1.864 -23.570 1.00 98.69 318 GLN A C 1
ATOM 2462 O O . GLN A 1 318 ? 14.447 -1.692 -22.881 1.00 98.69 318 GLN A O 1
ATOM 2467 N N . PRO A 1 319 ? 16.532 -1.056 -23.426 1.00 98.62 319 PRO A N 1
ATOM 2468 C CA . PRO A 1 319 ? 16.570 0.072 -22.485 1.00 98.62 319 PRO A CA 1
ATOM 2469 C C . PRO A 1 319 ? 15.450 1.104 -22.708 1.00 98.62 319 PRO A C 1
ATOM 2471 O O . PRO A 1 319 ? 14.883 1.634 -21.749 1.00 98.62 319 PRO A O 1
ATOM 2474 N N . GLU A 1 320 ? 15.047 1.337 -23.959 1.00 98.50 320 GLU A N 1
ATOM 2475 C CA . GLU A 1 320 ? 13.923 2.206 -24.321 1.00 98.50 320 GLU A CA 1
ATOM 2476 C C . GLU A 1 320 ? 12.554 1.687 -23.835 1.00 98.50 320 GLU A C 1
ATOM 2478 O O . GLU A 1 320 ? 11.607 2.468 -23.731 1.00 98.50 320 GLU A O 1
ATOM 2483 N N . ASN A 1 321 ? 12.449 0.412 -23.439 1.00 98.81 321 ASN A N 1
ATOM 2484 C CA . ASN A 1 321 ? 11.262 -0.134 -22.777 1.00 98.81 321 ASN A CA 1
ATOM 2485 C C . ASN A 1 321 ? 11.206 0.166 -21.268 1.00 98.81 321 ASN A C 1
ATOM 2487 O O . ASN A 1 321 ? 10.192 -0.153 -20.651 1.00 98.81 321 ASN A O 1
ATOM 2491 N N . ILE A 1 322 ? 12.265 0.716 -20.655 1.00 98.81 322 ILE A N 1
ATOM 2492 C CA . ILE A 1 322 ? 12.428 0.812 -19.192 1.00 98.81 322 ILE A CA 1
ATOM 2493 C C . ILE A 1 322 ? 12.450 2.266 -18.691 1.00 98.81 322 ILE A C 1
ATOM 2495 O O . ILE A 1 322 ? 13.088 3.140 -19.285 1.00 98.81 322 ILE A O 1
ATOM 2499 N N . LEU A 1 323 ? 11.800 2.507 -17.544 1.00 98.62 323 LEU A N 1
ATOM 2500 C CA . LEU A 1 323 ? 11.900 3.747 -16.759 1.00 98.62 323 LEU A CA 1
ATOM 2501 C C . LEU A 1 323 ? 12.038 3.435 -15.253 1.00 98.62 323 LEU A C 1
ATOM 2503 O O . LEU A 1 323 ? 11.055 3.005 -14.645 1.00 98.62 323 LEU A O 1
ATOM 2507 N N . PRO A 1 324 ? 13.223 3.621 -14.638 1.00 98.44 324 PRO A N 1
ATOM 2508 C CA . PRO A 1 324 ? 13.421 3.458 -13.192 1.00 98.44 324 PRO A CA 1
ATOM 2509 C C . PRO A 1 324 ? 12.754 4.563 -12.351 1.00 98.44 324 PRO A C 1
ATOM 2511 O O . PRO A 1 324 ? 12.508 5.656 -12.851 1.00 98.44 324 PRO A O 1
ATOM 2514 N N . GLY A 1 325 ? 12.513 4.295 -11.062 1.00 97.62 325 GLY A N 1
ATOM 2515 C CA . GLY A 1 325 ? 12.005 5.275 -10.086 1.00 97.62 325 GLY A CA 1
ATOM 2516 C C . GLY A 1 325 ? 12.129 4.817 -8.626 1.00 97.62 325 GLY A C 1
ATOM 2517 O O . GLY A 1 325 ? 12.520 3.674 -8.352 1.00 97.62 325 GLY A O 1
ATOM 2518 N N . ALA A 1 326 ? 11.787 5.696 -7.678 1.00 96.44 326 ALA A N 1
ATOM 2519 C CA . ALA A 1 326 ? 12.046 5.578 -6.231 1.00 96.44 326 ALA A CA 1
ATOM 2520 C C . ALA A 1 326 ? 11.122 4.580 -5.477 1.00 96.44 326 ALA A C 1
ATOM 2522 O O . ALA A 1 326 ? 10.633 4.814 -4.361 1.00 96.44 326 ALA A O 1
ATOM 2523 N N . GLY A 1 327 ? 10.852 3.429 -6.095 1.00 96.12 327 GLY A N 1
ATOM 2524 C CA . GLY A 1 327 ? 9.803 2.490 -5.700 1.00 96.12 327 GLY A CA 1
ATOM 2525 C C . GLY A 1 327 ? 8.516 2.677 -6.514 1.00 96.12 327 GLY A C 1
ATOM 2526 O O . GLY A 1 327 ? 8.331 3.680 -7.194 1.00 96.12 327 GLY A O 1
ATOM 2527 N N . SER A 1 328 ? 7.600 1.705 -6.453 1.00 96.75 328 SER A N 1
ATOM 2528 C CA . SER A 1 328 ? 6.371 1.739 -7.264 1.00 96.75 328 SER A CA 1
ATOM 2529 C C . SER A 1 328 ? 5.454 2.924 -6.941 1.00 96.75 328 SER A C 1
ATOM 2531 O O . SER A 1 328 ? 4.762 3.400 -7.834 1.00 96.75 328 SER A O 1
ATOM 2533 N N . SER A 1 329 ? 5.480 3.448 -5.709 1.00 94.38 329 SER A N 1
ATOM 2534 C CA . SER A 1 329 ? 4.746 4.666 -5.332 1.00 94.38 329 SER A CA 1
ATOM 2535 C C . SER A 1 329 ? 5.148 5.872 -6.181 1.00 94.38 329 SER A C 1
ATOM 2537 O O . SER A 1 329 ? 4.285 6.472 -6.807 1.00 94.38 329 SER A O 1
ATOM 2539 N N . ASP A 1 330 ? 6.443 6.178 -6.268 1.00 95.81 330 ASP A N 1
ATOM 2540 C CA . ASP A 1 330 ? 6.971 7.272 -7.095 1.00 95.81 330 ASP A CA 1
ATOM 2541 C C . ASP A 1 330 ? 6.482 7.156 -8.548 1.00 95.81 330 ASP A C 1
ATOM 2543 O O . ASP A 1 330 ? 5.853 8.068 -9.080 1.00 95.81 330 ASP A O 1
ATOM 2547 N N . LEU A 1 331 ? 6.610 5.965 -9.135 1.00 98.38 331 LEU A N 1
ATOM 2548 C CA . LEU A 1 331 ? 6.159 5.686 -10.499 1.00 98.38 331 LEU A CA 1
ATOM 2549 C C . LEU A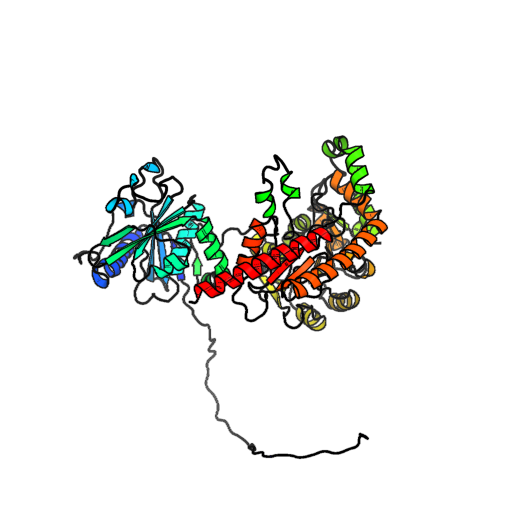 1 331 ? 4.632 5.794 -10.686 1.00 98.38 331 LEU A C 1
ATOM 2551 O O . LEU A 1 331 ? 4.187 6.173 -11.769 1.00 98.38 331 LEU A O 1
ATOM 2555 N N . MET A 1 332 ? 3.817 5.511 -9.662 1.00 98.25 332 MET A N 1
ATOM 2556 C CA . MET A 1 332 ? 2.363 5.737 -9.702 1.00 98.25 332 MET A CA 1
ATOM 2557 C C . MET A 1 332 ? 2.001 7.229 -9.654 1.00 98.25 332 MET A C 1
ATOM 2559 O O . MET A 1 332 ? 1.164 7.668 -10.445 1.00 98.25 332 MET A O 1
ATOM 2563 N N . TYR A 1 333 ? 2.620 8.009 -8.760 1.00 95.31 333 TYR A N 1
ATOM 2564 C CA . TYR A 1 333 ? 2.408 9.465 -8.667 1.00 95.31 333 TYR A CA 1
ATOM 2565 C C . TYR A 1 333 ? 3.005 10.217 -9.867 1.00 95.31 333 TYR A C 1
ATOM 2567 O O . TYR A 1 333 ? 2.501 11.275 -10.252 1.00 95.31 333 TYR A O 1
ATOM 2575 N N . LEU A 1 334 ? 4.027 9.650 -10.510 1.00 95.81 334 LEU A N 1
ATOM 2576 C CA . LEU A 1 334 ? 4.505 10.086 -11.813 1.00 95.81 334 LEU A CA 1
ATOM 2577 C C . LEU A 1 334 ? 3.451 9.765 -12.883 1.00 95.81 334 LEU A C 1
ATOM 2579 O O . LEU A 1 334 ? 2.849 10.687 -13.427 1.00 95.81 334 LEU A O 1
ATOM 2583 N N . ALA A 1 335 ? 3.182 8.493 -13.178 1.00 98.44 335 ALA A N 1
ATOM 2584 C CA . ALA A 1 335 ? 2.434 8.107 -14.376 1.00 98.44 335 ALA A CA 1
ATOM 2585 C C . ALA A 1 335 ? 0.931 8.436 -14.331 1.00 98.44 335 ALA A C 1
ATOM 2587 O O . ALA A 1 335 ? 0.399 9.048 -15.262 1.00 98.44 335 ALA A O 1
ATOM 2588 N N . LEU A 1 336 ? 0.227 8.049 -13.260 1.00 98.31 336 LEU A N 1
ATOM 2589 C CA . LEU A 1 336 ? -1.242 8.068 -13.240 1.00 98.31 336 LEU A CA 1
ATOM 2590 C C . LEU A 1 336 ? -1.834 9.483 -13.437 1.00 98.31 336 LEU A C 1
ATOM 2592 O O . LEU A 1 336 ? -2.774 9.601 -14.225 1.00 98.31 336 LEU A O 1
ATOM 2596 N N . PRO A 1 337 ? -1.289 10.567 -12.839 1.00 94.00 337 PRO A N 1
ATOM 2597 C CA . PRO A 1 337 ? -1.792 11.927 -13.056 1.00 94.00 337 PRO A CA 1
ATOM 2598 C C . PRO A 1 337 ? -1.477 12.545 -14.431 1.00 94.00 337 PRO A C 1
ATOM 2600 O O . PRO A 1 337 ? -2.073 13.566 -14.759 1.00 94.00 337 PRO A O 1
ATOM 2603 N N . ARG A 1 338 ? -0.568 11.974 -15.245 1.00 94.94 338 ARG A N 1
ATOM 2604 C CA . ARG A 1 338 ? -0.391 12.411 -16.653 1.00 94.94 338 ARG A CA 1
ATOM 2605 C C . ARG A 1 338 ? -1.435 11.785 -17.574 1.00 94.94 338 ARG A C 1
ATOM 2607 O O . ARG A 1 338 ? -1.814 12.387 -18.572 1.00 94.94 338 ARG A O 1
ATOM 2614 N N . TRP A 1 339 ? -1.887 10.577 -17.249 1.00 97.19 339 TRP A N 1
ATOM 2615 C CA . TRP A 1 339 ? -2.780 9.787 -18.099 1.00 97.19 339 TRP A CA 1
ATOM 2616 C C . TRP A 1 339 ? -4.266 9.930 -17.762 1.00 97.19 339 TRP A C 1
ATOM 2618 O O . TRP A 1 339 ? -5.112 9.542 -18.565 1.00 97.19 339 TRP A O 1
ATOM 2628 N N . LEU A 1 340 ? -4.596 10.439 -16.574 1.00 96.81 340 LEU A N 1
ATOM 2629 C CA . LEU A 1 340 ? -5.959 10.475 -16.051 1.00 96.81 340 LEU A CA 1
ATOM 2630 C C . LEU A 1 340 ? -6.319 11.851 -15.499 1.00 96.81 340 LEU A C 1
ATOM 2632 O O . LEU A 1 340 ? -5.499 12.555 -14.919 1.00 96.81 340 LEU A O 1
ATOM 2636 N N . ASN A 1 341 ? -7.597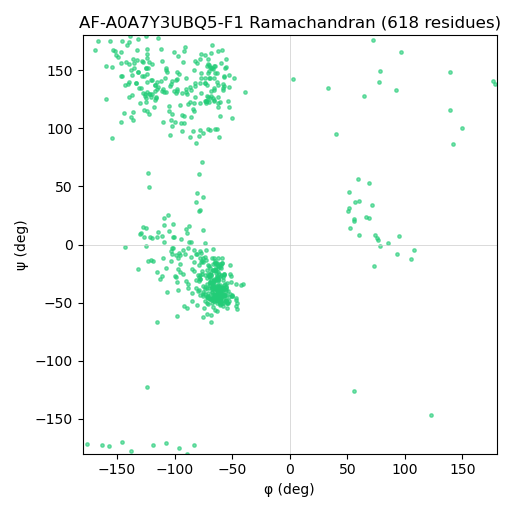 12.190 -15.614 1.00 85.56 341 ASN A N 1
ATOM 2637 C CA . ASN A 1 341 ? -8.194 13.387 -15.035 1.00 85.56 341 ASN A CA 1
ATOM 2638 C C . ASN A 1 341 ? -9.566 13.051 -14.419 1.00 85.56 341 ASN A C 1
ATOM 2640 O O . ASN A 1 341 ? -10.003 11.900 -14.425 1.00 85.56 341 ASN A O 1
ATOM 2644 N N . ARG A 1 342 ? -10.271 14.054 -13.885 1.00 82.69 342 ARG A N 1
ATOM 2645 C CA . ARG A 1 342 ? -11.571 13.876 -13.206 1.00 82.69 342 ARG A CA 1
ATOM 2646 C C . ARG A 1 342 ? -12.663 13.256 -14.090 1.00 82.69 342 ARG A C 1
ATOM 2648 O O . ARG A 1 342 ? -13.549 12.586 -13.567 1.00 82.69 342 ARG A O 1
ATOM 2655 N N . CYS A 1 343 ? -12.594 13.436 -15.410 1.00 86.06 343 CYS A N 1
ATOM 2656 C CA . CYS A 1 343 ? -13.536 12.847 -16.365 1.00 86.06 343 CYS A CA 1
ATOM 2657 C C . CYS A 1 343 ? -13.192 11.395 -16.738 1.00 86.06 343 CYS A C 1
ATOM 2659 O O . CYS A 1 343 ? -14.041 10.702 -17.298 1.00 86.06 343 CYS A O 1
ATOM 2661 N N . SER A 1 344 ? -11.974 10.930 -16.439 1.00 94.06 344 SER A N 1
ATOM 2662 C CA . SER A 1 344 ? -11.532 9.576 -16.768 1.00 94.06 344 SER A CA 1
ATOM 2663 C C . SER A 1 344 ? -12.285 8.508 -15.971 1.00 94.06 344 SER A C 1
ATOM 2665 O O . SER A 1 344 ? -12.723 8.724 -14.835 1.00 94.06 344 SER A O 1
ATOM 2667 N N . ARG A 1 345 ? -12.395 7.316 -16.556 1.00 96.50 345 ARG A N 1
ATOM 2668 C CA . ARG A 1 345 ? -13.019 6.133 -15.971 1.00 96.50 345 ARG A CA 1
ATOM 2669 C C . ARG A 1 345 ? -12.042 4.964 -15.976 1.00 96.50 345 ARG A C 1
ATOM 2671 O O . ARG A 1 345 ? -11.586 4.521 -17.028 1.00 96.50 345 ARG A O 1
ATOM 2678 N N . VAL A 1 346 ? -11.782 4.422 -14.792 1.00 98.75 346 VAL A N 1
ATOM 2679 C CA . VAL A 1 346 ? -10.804 3.353 -14.563 1.00 98.75 346 VAL A CA 1
ATOM 2680 C C . VAL A 1 346 ? -11.499 2.100 -14.039 1.00 98.75 346 VAL A C 1
ATOM 2682 O O . VAL A 1 346 ? -12.386 2.194 -13.188 1.00 98.75 346 VAL A O 1
ATOM 2685 N N . LEU A 1 347 ? -11.107 0.929 -14.548 1.00 98.69 347 LEU A N 1
ATOM 2686 C CA . LEU A 1 347 ? -11.518 -0.372 -14.013 1.00 98.69 347 LEU A CA 1
ATOM 2687 C C . LEU A 1 347 ? -10.414 -0.928 -13.115 1.00 98.69 347 LEU A C 1
ATOM 2689 O O . LEU A 1 347 ? -9.258 -0.989 -13.530 1.00 98.69 347 LEU A O 1
ATOM 2693 N N . ILE A 1 348 ? -10.776 -1.369 -11.911 1.00 98.44 348 ILE A N 1
ATOM 2694 C CA . ILE A 1 348 ? -9.834 -1.973 -10.963 1.00 98.44 348 ILE A CA 1
ATOM 2695 C C . ILE A 1 348 ? -10.372 -3.282 -10.365 1.00 98.44 348 ILE A C 1
ATOM 2697 O O . ILE A 1 348 ? -11.587 -3.497 -10.336 1.00 98.44 348 ILE A O 1
ATOM 2701 N N . LEU A 1 349 ? -9.479 -4.131 -9.852 1.00 97.75 349 LEU A N 1
ATOM 2702 C CA . LEU A 1 349 ? -9.842 -5.306 -9.047 1.00 97.75 349 LEU A CA 1
ATOM 2703 C C . LEU A 1 349 ? -10.383 -4.898 -7.661 1.00 97.75 349 LEU A C 1
ATOM 2705 O O . LEU A 1 349 ? -10.065 -3.826 -7.140 1.00 97.75 349 LEU A O 1
ATOM 2709 N N . ASP A 1 350 ? -11.204 -5.751 -7.050 1.00 94.81 350 ASP A N 1
ATOM 2710 C CA . ASP A 1 350 ? -11.797 -5.508 -5.734 1.00 94.81 350 ASP A CA 1
ATOM 2711 C C . ASP A 1 350 ? -11.977 -6.819 -4.941 1.00 94.81 350 ASP A C 1
ATOM 2713 O O . ASP A 1 350 ? -12.898 -7.572 -5.259 1.00 94.81 350 ASP A O 1
ATOM 2717 N N . PRO A 1 351 ? -11.156 -7.110 -3.909 1.00 95.88 351 PRO A N 1
ATOM 2718 C CA . PRO A 1 351 ? -10.110 -6.268 -3.313 1.00 95.88 351 PRO A CA 1
ATOM 2719 C C . PRO A 1 351 ? -8.801 -6.202 -4.118 1.00 95.88 351 PRO A C 1
ATOM 2721 O O . PRO A 1 351 ? -8.474 -7.100 -4.896 1.00 95.88 351 PRO A O 1
ATOM 2724 N N . MET A 1 352 ? -8.006 -5.158 -3.859 1.00 95.25 352 MET A N 1
ATOM 2725 C CA . MET A 1 352 ? -6.641 -5.013 -4.386 1.00 95.25 352 MET A CA 1
ATOM 2726 C C . MET A 1 352 ? -5.779 -4.076 -3.522 1.00 95.25 352 MET A C 1
ATOM 2728 O O . MET A 1 352 ? -6.211 -3.610 -2.466 1.00 95.25 352 MET A O 1
ATOM 2732 N N . TYR A 1 353 ? -4.560 -3.757 -3.976 1.00 95.25 353 TYR A N 1
ATOM 2733 C CA . TYR A 1 353 ? -3.670 -2.834 -3.280 1.00 95.25 353 TYR A CA 1
ATOM 2734 C C . TYR A 1 353 ? -4.289 -1.430 -3.200 1.00 95.25 353 TYR A C 1
ATOM 2736 O O . TYR A 1 353 ? -4.632 -0.824 -4.215 1.00 95.25 353 TYR A O 1
ATOM 2744 N N . GLY A 1 354 ? -4.447 -0.928 -1.971 1.00 90.69 354 GLY A N 1
ATOM 2745 C CA . GLY A 1 354 ? -5.260 0.256 -1.681 1.00 90.69 354 GLY A CA 1
ATOM 2746 C C . GLY A 1 354 ? -4.787 1.544 -2.354 1.00 90.69 354 GLY A C 1
ATOM 2747 O O . GLY A 1 354 ? -5.619 2.409 -2.618 1.00 90.69 354 GLY A O 1
ATOM 2748 N N . GLU A 1 355 ? -3.497 1.653 -2.690 1.00 92.88 355 GLU A N 1
ATOM 2749 C CA . GLU A 1 355 ? -2.920 2.894 -3.219 1.00 92.88 355 GLU A CA 1
ATOM 2750 C C . GLU A 1 355 ? -3.526 3.308 -4.557 1.00 92.88 355 GLU A C 1
ATOM 2752 O O . GLU A 1 355 ? -3.881 4.468 -4.745 1.00 92.88 355 GLU A O 1
ATOM 2757 N N . TYR A 1 356 ? -3.781 2.346 -5.445 1.00 96.25 356 TYR A N 1
ATOM 2758 C CA . TYR A 1 356 ? -4.494 2.603 -6.693 1.00 96.25 356 TYR A CA 1
ATOM 2759 C C . TYR A 1 356 ? -5.876 3.211 -6.426 1.00 96.25 356 TYR A C 1
ATOM 2761 O O . TYR A 1 356 ? -6.261 4.203 -7.038 1.00 96.25 356 TYR A O 1
ATOM 2769 N N . ALA A 1 357 ? -6.620 2.675 -5.455 1.00 90.69 357 ALA A N 1
ATOM 2770 C CA . ALA A 1 357 ? -7.919 3.224 -5.083 1.00 90.69 357 ALA A CA 1
ATOM 2771 C C . ALA A 1 357 ? -7.823 4.593 -4.379 1.00 90.69 357 ALA A C 1
ATOM 2773 O O . ALA A 1 357 ? -8.775 5.367 -4.488 1.00 90.69 357 ALA A O 1
ATOM 2774 N N . HIS A 1 358 ? -6.714 4.891 -3.692 1.00 85.69 358 HIS A N 1
ATOM 2775 C CA . HIS A 1 358 ? -6.441 6.197 -3.093 1.00 85.69 358 HIS A CA 1
ATOM 2776 C C . HIS A 1 358 ? -6.120 7.244 -4.168 1.00 85.69 358 HIS A C 1
ATOM 2778 O O . HIS A 1 358 ? -6.885 8.198 -4.316 1.00 85.69 358 HIS A O 1
ATOM 2784 N N . ILE A 1 359 ? -5.073 7.035 -4.977 1.00 87.88 359 ILE A N 1
ATOM 2785 C CA . ILE A 1 359 ? -4.633 7.975 -6.022 1.00 87.88 359 ILE A CA 1
ATOM 2786 C C . ILE A 1 359 ? -5.794 8.308 -6.965 1.00 87.88 359 ILE A C 1
ATOM 2788 O O . ILE A 1 359 ? -6.117 9.479 -7.173 1.00 87.88 359 ILE A O 1
ATOM 2792 N N . LEU A 1 360 ? -6.492 7.289 -7.477 1.00 89.25 360 LEU A N 1
ATOM 2793 C CA . LEU A 1 360 ? -7.588 7.484 -8.427 1.00 89.25 360 LEU A CA 1
ATOM 2794 C C . LEU A 1 360 ? -8.742 8.331 -7.859 1.00 89.25 360 LEU A C 1
ATOM 2796 O O . LEU A 1 360 ? -9.332 9.113 -8.603 1.00 89.25 360 LEU A O 1
ATOM 2800 N N . LYS A 1 361 ? -9.072 8.198 -6.565 1.00 81.44 361 LYS A N 1
ATOM 2801 C CA . LYS A 1 361 ? -10.250 8.845 -5.948 1.00 81.44 361 LYS A CA 1
ATOM 2802 C C . LYS A 1 361 ? -9.953 10.143 -5.204 1.00 81.44 361 LY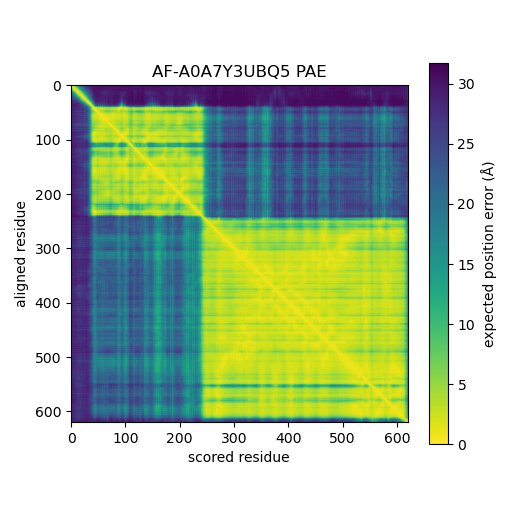S A C 1
ATOM 2804 O O . LYS A 1 361 ? -10.832 10.997 -5.135 1.00 81.44 361 LYS A O 1
ATOM 2809 N N . HIS A 1 362 ? -8.770 10.266 -4.612 1.00 78.75 362 HIS A N 1
ATOM 2810 C CA . HIS A 1 362 ? -8.435 11.340 -3.673 1.00 78.75 362 HIS A CA 1
ATOM 2811 C C . HIS A 1 362 ? -7.375 12.301 -4.218 1.00 78.75 362 HIS A C 1
ATOM 2813 O O . HIS A 1 362 ? -7.446 13.485 -3.909 1.00 78.75 362 HIS A O 1
ATOM 2819 N N . VAL A 1 363 ? -6.469 11.828 -5.082 1.00 79.06 363 VAL A N 1
ATOM 2820 C CA . VAL A 1 363 ? -5.474 12.676 -5.761 1.00 79.06 363 VAL A CA 1
ATOM 2821 C C . VAL A 1 363 ? -6.013 13.155 -7.114 1.00 79.06 363 VAL A C 1
ATOM 2823 O O . VAL A 1 363 ? -6.077 14.353 -7.373 1.00 79.06 363 VAL A O 1
ATOM 2826 N N . ILE A 1 364 ? -6.465 12.227 -7.965 1.00 81.56 364 ILE A N 1
ATOM 2827 C CA . ILE A 1 364 ? -6.940 12.519 -9.331 1.00 81.56 364 ILE A CA 1
ATOM 2828 C C . ILE A 1 364 ? -8.442 12.855 -9.348 1.00 81.56 364 ILE A C 1
ATOM 2830 O O . ILE A 1 364 ? -8.883 13.731 -10.093 1.00 81.56 364 ILE A O 1
ATOM 2834 N N . GLY A 1 365 ? -9.242 12.180 -8.515 1.00 77.38 365 GLY A N 1
ATOM 2835 C CA . GLY A 1 365 ? -10.692 12.394 -8.429 1.00 77.38 365 GLY A CA 1
ATOM 2836 C C . GLY A 1 365 ? -11.476 11.880 -9.644 1.00 77.38 365 GLY A C 1
ATOM 2837 O O . GLY A 1 365 ? -12.456 12.506 -10.042 1.00 77.38 365 GLY A O 1
ATOM 2838 N N . CYS A 1 366 ? -11.030 10.776 -10.247 1.00 83.12 366 CYS A N 1
ATOM 2839 C CA . CYS A 1 366 ? -11.647 10.142 -11.416 1.00 83.12 366 CYS A CA 1
ATOM 2840 C C . CYS A 1 366 ? -12.697 9.076 -11.035 1.00 83.12 366 CYS A C 1
ATOM 2842 O O . CYS A 1 366 ? -12.816 8.658 -9.876 1.00 83.12 366 CYS A O 1
ATOM 2844 N N . ARG A 1 367 ? -13.463 8.591 -12.020 1.00 88.62 367 ARG A N 1
ATOM 2845 C CA . ARG A 1 367 ? -14.464 7.537 -11.810 1.00 88.62 367 ARG A CA 1
ATOM 2846 C C . ARG A 1 367 ? -13.800 6.159 -11.720 1.00 88.62 367 ARG A C 1
ATOM 2848 O O . ARG A 1 367 ? -13.204 5.688 -12.682 1.00 88.62 367 ARG A O 1
ATOM 2855 N N . VAL A 1 368 ? -14.010 5.455 -10.608 1.00 91.88 368 VAL A N 1
ATOM 2856 C CA . VAL A 1 368 ? -13.477 4.098 -10.385 1.00 91.88 368 VAL A CA 1
ATOM 2857 C C . VAL A 1 368 ? -14.598 3.058 -10.390 1.00 91.88 368 VAL A C 1
ATOM 2859 O O . VAL A 1 368 ? -15.338 2.933 -9.413 1.00 91.88 368 VAL A O 1
ATOM 2862 N N . ASP A 1 369 ? -14.690 2.286 -11.472 1.00 94.81 369 ASP A N 1
ATOM 2863 C CA . ASP A 1 369 ? -15.484 1.056 -11.543 1.00 94.81 369 ASP A CA 1
ATOM 2864 C C . ASP A 1 369 ? -14.691 -0.123 -10.948 1.00 94.81 369 ASP A C 1
ATOM 2866 O O . ASP A 1 369 ? -13.459 -0.113 -10.919 1.00 94.81 369 ASP A O 1
ATOM 2870 N N . ARG A 1 370 ? -15.392 -1.178 -10.513 1.00 94.12 370 ARG A N 1
ATOM 2871 C CA . ARG A 1 370 ? -14.775 -2.365 -9.900 1.00 94.12 370 ARG A CA 1
ATOM 2872 C C . ARG A 1 370 ? -15.145 -3.667 -10.613 1.00 94.12 370 ARG A C 1
ATOM 2874 O O . ARG A 1 370 ? -16.254 -3.811 -11.139 1.00 94.12 370 ARG A O 1
ATOM 2881 N N . LEU A 1 371 ? -14.194 -4.597 -10.626 1.00 97.44 371 LEU A N 1
ATOM 2882 C CA . LEU A 1 371 ? -14.403 -6.024 -10.834 1.00 97.44 371 LEU A CA 1
ATOM 2883 C C . LEU A 1 371 ? -14.390 -6.679 -9.451 1.00 97.44 371 LEU A C 1
ATOM 2885 O O . LEU A 1 371 ? -13.333 -6.759 -8.827 1.00 97.44 371 LEU A O 1
ATOM 2889 N N . GLN A 1 372 ? -15.563 -7.068 -8.952 1.00 96.50 372 GLN A N 1
ATOM 2890 C CA . GLN A 1 372 ? -15.664 -7.752 -7.665 1.00 96.50 372 GLN A CA 1
ATOM 2891 C C . GLN A 1 372 ? -15.131 -9.177 -7.796 1.00 96.50 372 GLN A C 1
ATOM 2893 O O . GLN A 1 372 ? -15.529 -9.918 -8.691 1.00 96.50 372 GLN A O 1
ATOM 2898 N N . LEU A 1 373 ? -14.216 -9.524 -6.897 1.00 96.62 373 LEU A N 1
ATOM 2899 C CA . LEU A 1 373 ? -13.699 -10.869 -6.692 1.00 96.62 373 LEU A CA 1
ATOM 2900 C C . LEU A 1 373 ? -14.387 -11.430 -5.443 1.00 96.62 373 LEU A C 1
ATOM 2902 O O . LEU A 1 373 ? -14.610 -10.695 -4.476 1.00 96.62 373 LEU A O 1
ATOM 2906 N N . HIS A 1 374 ? -14.747 -12.712 -5.459 1.00 94.38 374 HIS A N 1
ATOM 2907 C CA . HIS A 1 374 ? -15.650 -13.287 -4.461 1.00 94.38 374 HIS A CA 1
ATOM 2908 C C . HIS A 1 374 ? -14.941 -14.295 -3.539 1.00 94.38 374 HIS A C 1
ATOM 2910 O O . HIS A 1 374 ? -14.071 -15.057 -3.959 1.00 94.38 374 HIS A O 1
ATOM 2916 N N . ALA A 1 375 ? -15.299 -14.255 -2.252 1.00 92.12 375 ALA A N 1
ATOM 2917 C CA . ALA A 1 375 ? -14.633 -14.978 -1.161 1.00 92.12 375 ALA A CA 1
ATOM 2918 C C . ALA A 1 375 ? -14.986 -16.477 -1.063 1.00 92.12 375 ALA A C 1
ATOM 2920 O O . ALA A 1 375 ? -14.459 -17.175 -0.197 1.00 92.12 375 ALA A O 1
ATOM 2921 N N . ASP A 1 376 ? -15.921 -16.934 -1.890 1.00 91.31 376 ASP A N 1
ATOM 2922 C CA . ASP A 1 376 ? -16.332 -18.325 -2.106 1.00 91.31 376 ASP A CA 1
ATOM 2923 C C . ASP A 1 376 ? -15.447 -19.045 -3.140 1.00 91.31 376 ASP A C 1
ATOM 2925 O O . ASP A 1 376 ? -15.346 -20.268 -3.106 1.00 91.31 376 ASP A O 1
ATOM 2929 N N . ASN A 1 377 ? -14.758 -18.290 -4.002 1.00 93.94 377 ASN A N 1
ATOM 2930 C CA . ASN A 1 377 ? -13.774 -18.778 -4.969 1.00 93.94 377 ASN A CA 1
ATOM 2931 C C . ASN A 1 377 ? -12.401 -18.106 -4.752 1.00 93.94 377 ASN A C 1
ATOM 2933 O O . ASN A 1 377 ? -11.823 -17.540 -5.678 1.00 93.94 377 ASN A O 1
ATOM 2937 N N . ASP A 1 378 ? -11.912 -18.096 -3.504 1.00 94.81 378 ASP A N 1
ATOM 2938 C CA . ASP A 1 378 ? -10.593 -17.587 -3.071 1.00 94.81 378 ASP A CA 1
ATOM 2939 C C . ASP A 1 378 ? -10.215 -16.141 -3.490 1.00 94.81 378 ASP A C 1
ATOM 2941 O O . ASP A 1 378 ? -9.056 -15.735 -3.367 1.00 94.81 378 ASP A O 1
ATOM 2945 N N . PHE A 1 379 ? -11.174 -15.336 -3.958 1.00 96.56 379 PHE A N 1
ATOM 2946 C CA . PHE A 1 379 ? -10.943 -14.085 -4.694 1.00 96.56 379 PHE A CA 1
ATOM 2947 C C . PHE A 1 379 ? -10.084 -14.252 -5.969 1.00 96.56 379 PHE A C 1
ATOM 2949 O O . PHE A 1 379 ? -9.276 -13.376 -6.298 1.00 96.56 379 PHE A O 1
ATOM 2956 N N . ASP A 1 380 ? -10.243 -15.361 -6.696 1.00 95.88 380 ASP A N 1
ATOM 2957 C CA . ASP A 1 380 ? -9.630 -15.545 -8.016 1.00 95.88 380 ASP A CA 1
ATOM 2958 C C . ASP A 1 380 ? -10.223 -14.620 -9.087 1.00 95.88 380 ASP A C 1
ATOM 2960 O O . ASP A 1 380 ? -11.388 -14.221 -9.045 1.00 95.88 380 ASP A O 1
ATOM 2964 N N . VAL A 1 381 ? -9.396 -14.303 -10.087 1.00 97.00 381 VAL A N 1
ATOM 2965 C CA . VAL A 1 381 ? -9.762 -13.467 -11.235 1.00 97.00 381 VAL A CA 1
ATOM 2966 C C . VAL A 1 381 ? -10.210 -14.357 -12.394 1.00 97.00 381 VAL A C 1
ATOM 2968 O O . VAL A 1 381 ? -9.377 -14.951 -13.077 1.00 97.00 381 VAL A O 1
ATOM 2971 N N . ASP A 1 382 ? -11.519 -14.418 -12.651 1.00 96.88 382 ASP A N 1
ATOM 2972 C CA . ASP A 1 382 ? -12.071 -15.079 -13.841 1.00 96.88 382 ASP A CA 1
ATOM 2973 C C . ASP A 1 382 ? -11.571 -14.366 -15.125 1.00 96.88 382 ASP A C 1
ATOM 2975 O O . ASP A 1 382 ? -11.880 -13.184 -15.338 1.00 96.88 382 ASP A O 1
ATOM 2979 N N . PRO A 1 383 ? -10.824 -15.051 -16.019 1.00 97.56 383 PRO A N 1
ATOM 2980 C CA . PRO A 1 383 ? -10.298 -14.448 -17.244 1.00 97.56 383 PRO A CA 1
ATOM 2981 C C . PRO A 1 383 ? -11.394 -14.060 -18.246 1.00 97.56 383 PRO A C 1
ATOM 2983 O O . PRO A 1 383 ? -11.245 -13.081 -18.978 1.00 97.56 383 PRO A O 1
ATOM 2986 N N . ALA A 1 384 ? -12.497 -14.809 -18.307 1.00 97.19 384 ALA A N 1
ATOM 2987 C CA . ALA A 1 384 ? -13.621 -14.531 -19.195 1.00 97.19 384 ALA A CA 1
ATOM 2988 C C . ALA A 1 384 ? -14.453 -13.350 -18.673 1.00 97.19 384 ALA A C 1
ATOM 2990 O O . ALA A 1 384 ? -14.812 -12.461 -19.455 1.00 97.19 384 ALA A O 1
ATOM 2991 N N . GLN A 1 385 ? -14.686 -13.280 -17.359 1.00 97.38 385 GLN A N 1
ATOM 2992 C CA . GLN A 1 385 ? -15.311 -12.120 -16.721 1.00 97.38 385 GLN A CA 1
ATOM 2993 C C . GLN A 1 385 ? -14.449 -10.861 -16.913 1.00 97.38 385 GLN A C 1
ATOM 2995 O O . GLN A 1 385 ? -14.967 -9.830 -17.352 1.00 97.38 385 GLN A O 1
ATOM 3000 N N . LEU A 1 386 ? -13.132 -10.946 -16.673 1.00 98.12 386 LEU A N 1
ATOM 3001 C CA . LEU A 1 386 ? -12.199 -9.835 -16.878 1.00 98.12 386 LEU A CA 1
ATOM 3002 C C . LEU A 1 386 ? -12.167 -9.387 -18.348 1.00 98.12 386 LEU A C 1
ATOM 3004 O O . LEU A 1 386 ? -12.339 -8.198 -18.608 1.00 98.12 386 LEU A O 1
ATOM 3008 N N . ALA A 1 387 ? -12.033 -10.305 -19.314 1.00 97.50 387 ALA A N 1
ATOM 3009 C CA . ALA A 1 387 ? -12.050 -9.975 -20.745 1.00 97.50 387 ALA A CA 1
ATOM 3010 C C . ALA A 1 387 ? -13.354 -9.296 -21.187 1.00 97.50 387 ALA A C 1
ATOM 3012 O O . ALA A 1 387 ? -13.318 -8.343 -21.969 1.00 97.50 387 ALA A O 1
ATOM 3013 N N . THR A 1 388 ? -14.494 -9.761 -20.668 1.00 97.69 388 THR A N 1
ATOM 3014 C CA . THR A 1 388 ? -15.818 -9.184 -20.941 1.00 97.69 388 THR A CA 1
ATOM 3015 C C . THR A 1 388 ? -15.923 -7.775 -20.363 1.00 97.69 388 THR A C 1
ATOM 3017 O O . THR A 1 388 ? -16.331 -6.838 -21.049 1.00 97.69 388 THR A O 1
ATOM 3020 N N . ARG A 1 389 ? -15.508 -7.587 -19.105 1.00 97.12 389 ARG A N 1
ATOM 3021 C CA . ARG A 1 389 ? -15.567 -6.288 -18.423 1.00 97.12 389 ARG A CA 1
ATOM 3022 C C . ARG A 1 389 ? -14.572 -5.288 -19.020 1.00 97.12 389 ARG A C 1
ATOM 3024 O O . ARG A 1 389 ? -14.915 -4.111 -19.111 1.00 97.12 389 ARG A O 1
ATOM 3031 N N . ALA A 1 390 ? -13.419 -5.744 -19.508 1.00 96.50 390 ALA A N 1
ATOM 3032 C CA . ALA A 1 390 ? -12.407 -4.928 -20.179 1.00 96.50 390 ALA A CA 1
ATOM 3033 C C . ALA A 1 390 ? -12.845 -4.345 -21.540 1.00 96.50 390 ALA A C 1
ATOM 3035 O O . ALA A 1 390 ? -12.252 -3.367 -21.989 1.00 96.50 390 ALA A O 1
ATOM 3036 N N . GLN A 1 391 ? -13.914 -4.856 -22.171 1.00 95.50 391 GLN A N 1
ATOM 3037 C CA . GLN A 1 391 ? -14.490 -4.249 -23.389 1.00 95.50 391 GLN A CA 1
ATOM 3038 C C . GLN A 1 391 ? -15.138 -2.873 -23.153 1.00 95.50 391 GLN A C 1
ATOM 3040 O O . GLN A 1 391 ? -15.491 -2.172 -24.107 1.00 95.50 391 GLN A O 1
ATOM 3045 N N . GLY A 1 392 ? -15.324 -2.477 -21.890 1.00 93.44 392 GLY A N 1
ATOM 3046 C CA . GLY A 1 392 ? -15.942 -1.209 -21.528 1.00 93.44 392 GLY A CA 1
ATOM 3047 C C . GLY A 1 392 ? -15.216 0.031 -22.072 1.00 93.44 392 GLY A C 1
ATOM 3048 O O . GLY A 1 392 ? -14.076 0.006 -22.543 1.00 93.44 392 GLY A O 1
ATOM 3049 N N . ARG A 1 393 ? -15.895 1.177 -21.980 1.00 95.75 393 ARG A N 1
ATOM 3050 C CA . ARG A 1 393 ? -15.248 2.483 -22.152 1.00 95.75 393 ARG A CA 1
ATOM 3051 C C . ARG A 1 393 ? -14.523 2.834 -20.851 1.00 95.75 393 ARG A C 1
ATOM 3053 O O . ARG A 1 393 ? -15.158 3.346 -19.928 1.00 95.75 393 ARG A O 1
ATOM 3060 N N . TYR A 1 394 ? -13.240 2.485 -20.816 1.00 98.38 394 TYR A N 1
ATOM 3061 C CA . TYR A 1 394 ? -12.261 2.785 -19.774 1.00 98.38 394 TYR A CA 1
ATOM 3062 C C . TYR A 1 394 ? -11.040 3.452 -20.410 1.00 98.38 394 TYR A C 1
ATOM 3064 O O . TYR A 1 394 ? -10.660 3.081 -21.521 1.00 98.38 394 TYR A O 1
ATOM 3072 N N . ASP A 1 395 ? -10.422 4.392 -19.705 1.00 98.50 395 ASP A N 1
ATOM 3073 C CA . ASP A 1 395 ? -9.164 5.027 -20.123 1.00 98.50 395 ASP A CA 1
ATOM 3074 C C . ASP A 1 395 ? -7.958 4.225 -19.608 1.00 98.50 395 ASP A C 1
ATOM 3076 O O . ASP A 1 395 ? -6.954 4.074 -20.303 1.00 98.50 395 ASP A O 1
ATOM 3080 N N . LEU A 1 396 ? -8.104 3.626 -18.419 1.00 98.81 396 LEU A N 1
ATOM 3081 C CA . LEU A 1 396 ? -7.129 2.734 -17.794 1.00 98.81 396 LEU A CA 1
ATOM 3082 C C . LEU A 1 396 ? -7.821 1.505 -17.176 1.00 98.81 396 LEU A C 1
ATOM 3084 O O . LEU A 1 396 ? -8.920 1.597 -16.622 1.00 98.81 396 LEU A O 1
ATOM 3088 N N . ILE A 1 397 ? -7.150 0.357 -17.219 1.00 98.88 397 ILE A N 1
ATOM 3089 C CA . ILE A 1 397 ? -7.441 -0.821 -16.389 1.00 98.88 397 ILE A CA 1
ATOM 3090 C C . ILE A 1 397 ? -6.235 -1.050 -15.475 1.00 98.88 397 ILE A C 1
ATOM 3092 O O . ILE A 1 397 ? -5.106 -1.018 -15.958 1.00 98.88 397 ILE A O 1
ATOM 3096 N N . ILE A 1 398 ? -6.449 -1.284 -14.176 1.00 98.88 398 ILE A N 1
ATOM 3097 C CA . ILE A 1 398 ? -5.368 -1.593 -13.226 1.00 98.88 398 ILE A CA 1
ATOM 3098 C C . ILE A 1 398 ? -5.547 -2.994 -12.644 1.00 98.88 398 ILE A C 1
ATOM 3100 O O . ILE A 1 398 ? -6.575 -3.308 -12.038 1.00 98.88 398 ILE A O 1
ATOM 3104 N N . LEU A 1 399 ? -4.505 -3.809 -12.795 1.00 98.69 399 LEU A N 1
ATOM 3105 C CA . LEU A 1 399 ? -4.371 -5.153 -12.245 1.00 98.69 399 LEU A CA 1
ATOM 3106 C C . LEU A 1 399 ? -3.158 -5.214 -11.302 1.00 98.69 399 LEU A C 1
ATOM 3108 O O . LEU A 1 399 ? -2.204 -4.452 -11.442 1.00 98.69 399 LEU A O 1
ATOM 3112 N N . VAL A 1 400 ? -3.184 -6.150 -10.356 1.00 98.44 400 VAL A N 1
ATOM 3113 C CA . VAL A 1 400 ? -2.039 -6.522 -9.509 1.00 98.44 400 VAL A CA 1
ATOM 3114 C C . VAL A 1 400 ? -1.943 -8.042 -9.595 1.00 98.44 400 VAL A C 1
ATOM 3116 O O . VAL A 1 400 ? -2.936 -8.715 -9.314 1.00 98.44 400 VAL A O 1
ATOM 3119 N N . ASN A 1 401 ? -0.807 -8.583 -10.037 1.00 98.31 401 ASN A N 1
ATOM 3120 C CA . ASN A 1 401 ? -0.636 -10.015 -10.290 1.00 98.31 401 ASN A CA 1
ATOM 3121 C C . ASN A 1 401 ? 0.791 -10.474 -9.923 1.00 98.31 401 ASN A C 1
ATOM 3123 O O . ASN A 1 401 ? 1.736 -10.081 -10.604 1.00 98.31 401 ASN A O 1
ATOM 3127 N N . PRO A 1 402 ? 0.991 -11.314 -8.888 1.00 98.31 402 PRO A N 1
ATOM 3128 C CA . PRO A 1 402 ? 0.011 -11.797 -7.910 1.00 98.31 402 PRO A CA 1
ATOM 3129 C C . PRO A 1 402 ? -0.683 -10.673 -7.123 1.00 98.31 402 PRO A C 1
ATOM 3131 O O . PRO A 1 402 ? -0.032 -9.723 -6.692 1.00 98.31 402 PRO A O 1
ATOM 3134 N N . ASN A 1 403 ? -1.996 -10.785 -6.902 1.00 98.06 403 ASN A N 1
ATOM 3135 C CA . ASN A 1 403 ? -2.800 -9.750 -6.246 1.00 98.06 403 ASN A CA 1
ATOM 3136 C C . ASN A 1 403 ? -2.463 -9.624 -4.746 1.00 98.06 403 ASN A C 1
ATOM 3138 O O . ASN A 1 403 ? -2.276 -10.616 -4.046 1.00 98.06 403 ASN A O 1
ATOM 3142 N N . SER A 1 404 ? -2.469 -8.402 -4.214 1.00 96.25 404 SER A N 1
ATOM 3143 C CA . SER A 1 404 ? -2.468 -8.118 -2.773 1.00 96.25 404 SER A CA 1
ATOM 3144 C C . SER A 1 404 ? -3.781 -7.402 -2.444 1.00 96.25 404 SER A C 1
ATOM 3146 O O . SER A 1 404 ? -4.018 -6.353 -3.030 1.00 96.25 404 SER A O 1
ATOM 3148 N N . PRO A 1 405 ? -4.597 -7.865 -1.481 1.00 96.06 405 PRO A N 1
ATOM 3149 C CA . PRO A 1 405 ? -4.162 -8.647 -0.325 1.00 96.06 405 PRO A CA 1
ATOM 3150 C C . PRO A 1 405 ? -4.269 -10.169 -0.476 1.00 96.06 405 PRO A C 1
ATOM 3152 O O . PRO A 1 405 ? -3.758 -10.863 0.391 1.00 96.06 405 PRO A O 1
ATOM 3155 N N . THR A 1 406 ? -4.904 -10.686 -1.531 1.00 97.38 406 THR A N 1
ATOM 3156 C CA . THR A 1 406 ? -5.384 -12.084 -1.582 1.00 97.38 406 THR A CA 1
ATOM 3157 C C . THR A 1 406 ? -4.288 -13.121 -1.831 1.00 97.38 406 THR A C 1
ATOM 3159 O O . THR A 1 406 ? -4.428 -14.272 -1.437 1.00 97.38 406 THR A O 1
ATOM 3162 N N . GLY A 1 407 ? -3.185 -12.727 -2.471 1.00 97.31 407 GLY A N 1
ATOM 3163 C CA . GLY A 1 407 ? -2.058 -13.600 -2.799 1.00 97.31 407 GLY A CA 1
ATOM 3164 C C . GLY A 1 407 ? -2.299 -14.526 -3.995 1.00 97.31 407 GLY A C 1
ATOM 3165 O O . GLY A 1 407 ? -1.421 -15.335 -4.302 1.00 97.31 407 GLY A O 1
ATOM 3166 N N . ARG A 1 408 ? -3.455 -14.406 -4.666 1.00 97.69 408 ARG A N 1
ATOM 3167 C CA . ARG A 1 408 ? -3.819 -15.150 -5.884 1.00 97.69 408 ARG A CA 1
ATOM 3168 C C . ARG A 1 408 ? -3.022 -14.680 -7.095 1.00 97.69 408 ARG A C 1
ATOM 3170 O O . ARG A 1 408 ? -2.575 -13.535 -7.142 1.00 97.69 408 ARG A O 1
ATOM 3177 N N . HIS A 1 409 ? -2.878 -15.553 -8.085 1.00 98.31 409 HIS A N 1
ATOM 3178 C CA . HIS A 1 409 ? -2.153 -15.273 -9.321 1.00 98.31 409 HIS A CA 1
ATOM 3179 C C . HIS A 1 409 ? -2.887 -15.852 -10.528 1.00 98.31 409 HIS A C 1
ATOM 3181 O O . HIS A 1 409 ? -3.168 -17.049 -10.579 1.00 98.31 409 HIS A O 1
ATOM 3187 N N . LEU A 1 410 ? -3.140 -14.997 -11.513 1.00 98.12 410 LEU A N 1
ATOM 3188 C CA . LEU A 1 410 ? -3.662 -15.371 -12.816 1.00 98.12 410 LEU A CA 1
ATOM 3189 C C . LEU A 1 410 ? -2.495 -15.745 -13.739 1.00 98.12 410 LEU A C 1
ATOM 3191 O O . LEU A 1 410 ? -1.611 -14.921 -13.968 1.00 98.12 410 LEU A O 1
ATOM 3195 N N . ASP A 1 411 ? -2.513 -16.969 -14.278 1.00 98.31 411 ASP A N 1
ATOM 3196 C CA . ASP A 1 411 ? -1.501 -17.458 -15.224 1.00 98.31 411 ASP A CA 1
ATOM 3197 C C . ASP A 1 411 ? -1.305 -16.505 -16.410 1.00 98.31 411 ASP A C 1
ATOM 3199 O O . ASP A 1 411 ? -2.264 -16.050 -17.043 1.00 98.31 411 ASP A O 1
ATOM 3203 N N . ARG A 1 412 ? -0.036 -16.266 -16.744 1.00 98.25 412 ARG A N 1
ATOM 3204 C CA . ARG A 1 412 ? 0.408 -15.389 -17.821 1.00 98.25 412 ARG A CA 1
ATOM 3205 C C . ARG A 1 412 ? -0.289 -15.685 -19.141 1.00 98.25 412 ARG A C 1
ATOM 3207 O O . ARG A 1 412 ? -0.739 -14.755 -19.798 1.00 98.25 412 ARG A O 1
ATOM 3214 N N . SER A 1 413 ? -0.432 -16.952 -19.530 1.00 98.06 413 SER A N 1
ATOM 3215 C CA . SER A 1 413 ? -1.051 -17.297 -20.814 1.00 98.06 413 SER A CA 1
ATOM 3216 C C . SER A 1 413 ? -2.545 -16.953 -20.840 1.00 98.06 413 SER A C 1
ATOM 3218 O O . SER A 1 413 ? -3.074 -16.568 -21.884 1.00 98.06 413 SER A O 1
ATOM 3220 N N . LEU A 1 414 ? -3.240 -17.055 -19.699 1.00 98.38 414 LEU A N 1
ATOM 3221 C CA . LEU A 1 414 ? -4.619 -16.580 -19.568 1.00 98.38 414 LEU A CA 1
ATOM 3222 C C . LEU A 1 414 ? -4.671 -15.052 -19.615 1.00 98.38 414 LEU A C 1
ATOM 3224 O O . LEU A 1 414 ? -5.508 -14.512 -20.336 1.00 98.38 414 LEU A O 1
ATOM 3228 N N . LEU A 1 415 ? -3.767 -14.363 -18.915 1.00 98.50 415 LEU A N 1
ATOM 3229 C CA . LEU A 1 415 ? -3.724 -12.903 -18.888 1.00 98.50 415 LEU A CA 1
ATOM 3230 C C . LEU A 1 415 ? -3.366 -12.307 -20.263 1.00 98.50 415 LEU A C 1
ATOM 3232 O O . LEU A 1 415 ? -4.073 -11.419 -20.723 1.00 98.50 415 LEU A O 1
ATOM 3236 N N . GLU A 1 416 ? -2.392 -12.845 -21.000 1.00 98.44 416 GLU A N 1
ATOM 3237 C CA . GLU A 1 416 ? -2.104 -12.444 -22.389 1.00 98.44 416 GLU A CA 1
ATOM 3238 C C . GLU A 1 416 ? -3.340 -12.609 -23.298 1.00 98.44 416 GLU A C 1
ATOM 3240 O O . GLU A 1 416 ? -3.693 -11.690 -24.040 1.00 98.44 416 GLU A O 1
ATOM 3245 N N . ARG A 1 417 ? -4.085 -13.723 -23.177 1.00 98.00 417 ARG A N 1
ATOM 3246 C CA . ARG A 1 417 ? -5.358 -13.948 -23.903 1.00 98.00 417 ARG A CA 1
ATOM 3247 C C . ARG A 1 417 ? -6.479 -12.966 -23.526 1.00 98.00 417 ARG A C 1
ATOM 3249 O O . ARG A 1 417 ? -7.437 -12.828 -24.294 1.00 98.00 417 ARG A O 1
ATOM 3256 N N . VAL A 1 418 ? -6.386 -12.306 -22.371 1.00 98.31 418 VAL A N 1
ATOM 3257 C CA . VAL A 1 418 ? -7.266 -11.199 -21.963 1.00 98.31 418 VAL A CA 1
ATOM 3258 C C . VAL A 1 418 ? -6.751 -9.871 -22.523 1.00 98.31 418 VAL A C 1
ATOM 3260 O O . VAL A 1 418 ? -7.526 -9.132 -23.129 1.00 98.31 418 VAL A O 1
ATOM 3263 N N . LEU A 1 419 ? -5.456 -9.581 -22.369 1.00 98.31 419 LEU A N 1
ATOM 3264 C CA . LEU A 1 419 ? -4.816 -8.330 -22.791 1.00 98.31 419 LEU A CA 1
ATOM 3265 C C . LEU A 1 419 ? -4.924 -8.105 -24.303 1.00 98.31 419 LEU A C 1
ATOM 3267 O O . LEU A 1 419 ? -5.270 -7.005 -24.723 1.00 98.31 419 LEU A O 1
ATOM 3271 N N . LEU A 1 420 ? -4.763 -9.158 -25.111 1.00 96.94 420 LEU A N 1
ATOM 3272 C CA . LEU A 1 420 ? -4.960 -9.123 -26.570 1.00 96.94 420 LEU A CA 1
ATOM 3273 C C . LEU A 1 420 ? -6.398 -8.769 -27.005 1.00 96.94 420 LEU A C 1
ATOM 3275 O O . LEU A 1 420 ? -6.635 -8.516 -28.184 1.00 96.94 420 LEU A O 1
ATOM 3279 N N . LYS A 1 421 ? -7.367 -8.754 -26.078 1.00 96.19 421 LYS A N 1
ATOM 3280 C CA . LYS A 1 421 ? -8.750 -8.312 -26.323 1.00 96.19 421 LYS A CA 1
ATOM 3281 C C . LYS A 1 421 ? -9.026 -6.902 -25.798 1.00 96.19 421 LYS A C 1
ATOM 3283 O O . LYS A 1 421 ? -10.114 -6.385 -26.045 1.00 96.19 421 LYS A O 1
ATOM 3288 N N . VAL A 1 422 ? -8.109 -6.282 -25.051 1.00 97.81 422 VAL A N 1
ATOM 3289 C CA . VAL A 1 422 ? -8.310 -4.928 -24.514 1.00 97.81 422 VAL A CA 1
ATOM 3290 C C . VAL A 1 422 ? -8.237 -3.919 -25.668 1.00 97.81 422 VAL A C 1
ATOM 3292 O O . VAL A 1 422 ? -7.256 -3.924 -26.412 1.00 97.81 422 VAL A O 1
ATOM 3295 N N . PRO A 1 423 ? -9.238 -3.036 -25.845 1.00 96.81 423 PRO A N 1
ATOM 3296 C CA . PRO A 1 423 ? -9.203 -2.027 -26.900 1.00 96.81 423 PRO A CA 1
ATOM 3297 C C . PRO A 1 423 ? -7.974 -1.118 -26.780 1.00 96.81 423 PRO A C 1
ATOM 3299 O O . PRO A 1 423 ? -7.714 -0.583 -25.710 1.00 96.81 423 PRO A O 1
ATOM 3302 N N . ILE A 1 424 ? -7.261 -0.874 -27.884 1.00 95.25 424 ILE A N 1
ATOM 3303 C CA . ILE A 1 424 ? -5.943 -0.203 -27.879 1.00 95.25 424 ILE A CA 1
ATOM 3304 C C . ILE A 1 424 ? -5.943 1.206 -27.247 1.00 95.25 424 ILE A C 1
ATOM 3306 O O . ILE A 1 424 ? -4.955 1.627 -26.657 1.00 95.25 424 ILE A O 1
ATOM 3310 N N . ARG A 1 425 ? -7.090 1.900 -27.308 1.00 95.12 425 ARG A N 1
ATOM 3311 C CA . ARG A 1 425 ? -7.373 3.195 -26.651 1.00 95.12 425 ARG A CA 1
ATOM 3312 C C . ARG A 1 425 ? -7.312 3.154 -25.115 1.00 95.12 425 ARG A C 1
ATOM 3314 O O . ARG A 1 425 ? -7.279 4.199 -24.480 1.00 95.12 425 ARG A O 1
ATOM 3321 N N . THR A 1 426 ? -7.433 1.966 -24.530 1.00 98.38 426 THR A N 1
ATOM 3322 C CA . THR A 1 426 ? -7.533 1.727 -23.093 1.00 98.38 426 THR A CA 1
ATOM 3323 C C . THR A 1 426 ? -6.169 1.249 -22.628 1.00 98.38 426 THR A C 1
ATOM 3325 O O . THR A 1 426 ? -5.724 0.163 -23.006 1.00 98.38 426 THR A O 1
ATOM 3328 N N . ARG A 1 427 ? -5.490 2.064 -21.821 1.00 98.56 427 ARG A N 1
ATOM 3329 C CA . ARG A 1 427 ? -4.205 1.704 -21.220 1.00 98.56 427 ARG A CA 1
ATOM 3330 C C . ARG A 1 427 ? -4.419 0.599 -20.182 1.00 98.56 427 ARG A C 1
ATOM 3332 O O . ARG A 1 427 ? -5.490 0.499 -19.579 1.00 98.56 427 ARG A O 1
ATOM 3339 N N . VAL A 1 428 ? -3.410 -0.230 -19.946 1.00 98.88 428 VAL A N 1
ATOM 3340 C CA . VAL A 1 428 ? -3.425 -1.237 -18.878 1.00 98.88 428 VAL A CA 1
ATOM 3341 C C . VAL A 1 428 ? -2.178 -1.077 -18.026 1.00 98.88 428 VAL A C 1
ATOM 3343 O O . VAL A 1 428 ? -1.073 -1.022 -18.554 1.00 98.88 428 VAL A O 1
ATOM 3346 N N . TRP A 1 429 ? -2.359 -1.030 -16.713 1.00 98.88 429 TRP A N 1
ATOM 3347 C CA . TRP A 1 429 ? -1.288 -1.087 -15.726 1.00 98.88 429 TRP A CA 1
ATOM 3348 C C . TRP A 1 429 ? -1.349 -2.425 -14.996 1.00 98.88 429 TRP A C 1
ATOM 3350 O O . TRP A 1 429 ? -2.418 -2.821 -14.524 1.00 98.88 429 TRP A O 1
ATOM 3360 N N . ILE A 1 430 ? -0.216 -3.113 -14.892 1.00 98.88 430 ILE A N 1
ATOM 3361 C CA . ILE A 1 430 ? -0.105 -4.398 -14.198 1.00 98.88 430 ILE A CA 1
ATOM 3362 C C . ILE A 1 430 ? 1.023 -4.296 -13.176 1.00 98.88 430 ILE A C 1
ATOM 3364 O O . ILE A 1 430 ? 2.181 -4.106 -13.532 1.00 98.88 430 ILE A O 1
ATOM 3368 N N . ASP A 1 431 ? 0.682 -4.404 -11.897 1.00 98.81 431 ASP A N 1
ATOM 3369 C CA . ASP A 1 431 ? 1.658 -4.441 -10.809 1.00 98.81 431 ASP A CA 1
ATOM 3370 C C . ASP A 1 431 ? 2.153 -5.878 -10.600 1.00 98.81 431 ASP A C 1
ATOM 3372 O O . ASP A 1 431 ? 1.403 -6.742 -10.137 1.00 98.81 431 ASP A O 1
ATOM 3376 N N . GLU A 1 432 ? 3.414 -6.125 -10.950 1.00 98.56 432 GLU A N 1
ATOM 3377 C CA . GLU A 1 432 ? 4.080 -7.429 -10.857 1.00 98.56 432 GLU A CA 1
ATOM 3378 C C . GLU A 1 432 ? 5.084 -7.500 -9.689 1.00 98.56 432 GLU A C 1
ATOM 3380 O O . GLU A 1 432 ? 6.019 -8.299 -9.697 1.00 98.56 432 GLU A O 1
ATOM 3385 N N . THR A 1 433 ? 4.889 -6.692 -8.638 1.00 97.88 433 THR A N 1
ATOM 3386 C CA . THR A 1 433 ? 5.756 -6.613 -7.436 1.00 97.88 433 THR A CA 1
ATOM 3387 C C . THR A 1 433 ? 6.060 -7.960 -6.742 1.00 97.88 433 THR A C 1
ATOM 3389 O O . THR A 1 433 ? 7.012 -8.046 -5.963 1.00 97.88 433 THR A O 1
ATOM 3392 N N . TYR A 1 434 ? 5.283 -9.017 -7.008 1.00 98.25 434 TYR A N 1
ATOM 3393 C CA . TYR A 1 434 ? 5.442 -10.344 -6.395 1.00 98.25 434 TYR A CA 1
ATOM 3394 C C . TYR A 1 434 ? 5.687 -11.487 -7.405 1.00 98.25 434 TYR A C 1
ATOM 3396 O O . TYR A 1 434 ? 5.680 -12.648 -6.994 1.00 98.25 434 TYR A O 1
ATOM 3404 N N . ILE A 1 435 ? 5.866 -11.212 -8.705 1.00 98.12 435 ILE A N 1
ATOM 3405 C CA . ILE A 1 435 ? 5.810 -12.256 -9.752 1.00 98.12 435 ILE A CA 1
ATOM 3406 C C . ILE A 1 435 ? 6.988 -13.245 -9.718 1.00 98.12 435 ILE A C 1
ATOM 3408 O O . ILE A 1 435 ? 6.816 -14.417 -10.051 1.00 98.12 435 ILE A O 1
ATOM 3412 N N . GLU A 1 436 ? 8.167 -12.844 -9.232 1.00 97.50 436 GLU A N 1
ATOM 3413 C CA . GLU A 1 436 ? 9.307 -13.752 -9.031 1.00 97.50 436 GLU A CA 1
ATOM 3414 C C . GLU A 1 436 ? 9.001 -14.912 -8.065 1.00 97.50 436 GLU A C 1
ATOM 3416 O O . GLU A 1 436 ? 9.591 -15.981 -8.207 1.00 97.50 436 GLU A O 1
ATOM 3421 N N . TYR A 1 437 ? 8.047 -14.746 -7.137 1.00 98.12 437 TYR A N 1
ATOM 3422 C CA . TYR A 1 437 ? 7.559 -15.833 -6.275 1.00 98.12 437 TYR A CA 1
ATOM 3423 C C . TYR A 1 437 ? 6.678 -16.859 -7.021 1.00 98.12 437 TYR A C 1
ATOM 3425 O O . TYR A 1 437 ? 6.262 -17.852 -6.432 1.00 98.12 437 TYR A O 1
ATOM 3433 N N . VAL A 1 438 ? 6.370 -16.632 -8.299 1.00 97.56 438 VAL A N 1
ATOM 3434 C CA . VAL A 1 438 ? 5.743 -17.620 -9.196 1.00 97.56 438 VAL A CA 1
ATOM 3435 C C . VAL A 1 438 ? 6.766 -18.144 -10.202 1.00 97.56 438 VAL A C 1
ATOM 3437 O O . VAL A 1 438 ? 6.823 -19.341 -10.471 1.00 97.56 438 VAL A O 1
ATOM 3440 N N . GLY A 1 439 ? 7.603 -17.244 -10.722 1.00 94.69 439 GLY A N 1
ATOM 3441 C CA . GLY A 1 439 ? 8.722 -17.544 -11.608 1.00 94.69 439 GLY A CA 1
ATOM 3442 C C . GLY A 1 439 ? 8.843 -16.516 -12.731 1.00 94.69 439 GLY A C 1
ATOM 3443 O O . GLY A 1 439 ? 7.847 -15.986 -13.218 1.00 94.69 439 GLY A O 1
ATOM 3444 N N . SER A 1 440 ? 10.067 -16.248 -13.188 1.00 89.31 440 SER A N 1
ATOM 3445 C CA . SER A 1 440 ? 10.345 -15.242 -14.227 1.00 89.31 440 SER A CA 1
ATOM 3446 C C . SER A 1 440 ? 9.688 -15.529 -15.585 1.00 89.31 440 SER A C 1
ATOM 3448 O O . SER A 1 440 ? 9.522 -14.615 -16.384 1.00 89.31 440 SER A O 1
ATOM 3450 N N . SER A 1 441 ? 9.267 -16.769 -15.850 1.00 95.00 441 SER A N 1
ATOM 3451 C CA . SER A 1 441 ? 8.496 -17.135 -17.046 1.00 95.00 441 SER A CA 1
ATOM 3452 C C . SER A 1 441 ? 7.064 -16.581 -17.049 1.00 95.00 441 SER A C 1
ATOM 3454 O O . SER A 1 441 ? 6.505 -16.376 -18.128 1.00 95.00 441 SER A O 1
ATOM 3456 N N . GLN A 1 442 ? 6.485 -16.321 -15.871 1.00 98.12 442 GLN A N 1
ATOM 3457 C CA . GLN A 1 442 ? 5.119 -15.812 -15.691 1.00 98.12 442 GLN A CA 1
ATOM 3458 C C . GLN A 1 442 ? 5.024 -14.277 -15.780 1.00 98.12 442 GLN A C 1
ATOM 3460 O O . GLN A 1 442 ? 3.924 -13.745 -15.884 1.00 98.12 442 GLN A O 1
ATOM 3465 N N . ALA A 1 443 ? 6.156 -13.570 -15.786 1.00 97.81 443 ALA A N 1
ATOM 3466 C CA . ALA A 1 443 ? 6.197 -12.113 -15.862 1.00 97.81 443 ALA A CA 1
ATOM 3467 C C . ALA A 1 443 ? 5.943 -11.578 -17.285 1.00 97.81 443 ALA A C 1
ATOM 3469 O O . ALA A 1 443 ? 6.281 -12.222 -18.287 1.00 97.81 443 ALA A O 1
ATOM 3470 N N . LEU A 1 444 ? 5.321 -10.400 -17.370 1.00 98.56 444 LEU A N 1
ATOM 3471 C CA . LEU A 1 444 ? 4.796 -9.822 -18.610 1.00 98.56 444 LEU A CA 1
ATOM 3472 C C . LEU A 1 444 ? 5.680 -8.734 -19.238 1.00 98.56 444 LEU A C 1
ATOM 3474 O O . LEU A 1 444 ? 5.258 -8.155 -20.240 1.00 98.56 444 LEU A O 1
ATOM 3478 N N . GLU A 1 445 ? 6.894 -8.452 -18.743 1.00 98.38 445 GLU A N 1
ATOM 3479 C CA . GLU A 1 445 ? 7.720 -7.351 -19.283 1.00 98.38 445 GLU A CA 1
ATOM 3480 C C . GLU A 1 445 ? 7.945 -7.488 -20.798 1.00 98.38 445 GLU A C 1
ATOM 3482 O O . GLU A 1 445 ? 7.751 -6.533 -21.547 1.00 98.38 445 GLU A O 1
ATOM 3487 N N . ARG A 1 446 ? 8.250 -8.704 -21.274 1.00 98.50 446 ARG A N 1
ATOM 3488 C CA . ARG A 1 446 ? 8.425 -8.996 -22.712 1.00 98.50 446 ARG A CA 1
ATOM 3489 C C . ARG A 1 446 ? 7.134 -8.850 -23.517 1.00 98.50 446 ARG A C 1
ATOM 3491 O O . ARG A 1 446 ? 7.179 -8.407 -24.661 1.00 98.50 446 ARG A O 1
ATOM 3498 N N . PHE A 1 447 ? 5.985 -9.209 -22.939 1.00 98.56 447 PHE A N 1
ATOM 3499 C CA . PHE A 1 447 ? 4.690 -9.036 -23.600 1.00 98.56 447 PHE A CA 1
ATOM 3500 C C . PHE A 1 447 ? 4.351 -7.548 -23.737 1.00 98.56 447 PHE A C 1
ATOM 3502 O O . PHE A 1 447 ? 3.993 -7.092 -24.821 1.00 98.56 447 PHE A O 1
ATOM 3509 N N . ALA A 1 448 ? 4.533 -6.775 -22.664 1.00 98.56 448 ALA A N 1
ATOM 3510 C CA . ALA A 1 448 ? 4.325 -5.335 -22.674 1.00 98.56 448 ALA A CA 1
ATOM 3511 C C . ALA A 1 448 ? 5.253 -4.639 -23.686 1.00 98.56 448 ALA A C 1
ATOM 3513 O O . ALA A 1 448 ? 4.770 -3.864 -24.510 1.00 98.56 448 ALA A O 1
ATOM 3514 N N . ALA A 1 449 ? 6.549 -4.971 -23.672 1.00 98.38 449 ALA A N 1
ATOM 3515 C CA . ALA A 1 449 ? 7.585 -4.381 -24.520 1.00 98.38 449 ALA A CA 1
ATOM 3516 C C . ALA A 1 449 ? 7.494 -4.735 -26.017 1.00 98.38 449 ALA A C 1
ATOM 3518 O O . ALA A 1 449 ? 7.850 -3.901 -26.850 1.00 98.38 449 ALA A O 1
ATOM 3519 N N . HIS A 1 450 ? 7.067 -5.956 -26.373 1.00 97.25 450 HIS A N 1
ATOM 3520 C CA . HIS A 1 450 ? 7.180 -6.476 -27.750 1.00 97.25 450 HIS A CA 1
ATOM 3521 C C . HIS A 1 450 ? 5.853 -6.913 -28.390 1.00 97.25 450 HIS A C 1
ATOM 3523 O O . HIS A 1 450 ? 5.804 -7.133 -29.602 1.00 97.25 450 HIS A O 1
ATOM 3529 N N . HIS A 1 451 ? 4.781 -7.073 -27.608 1.00 97.00 451 HIS A N 1
ATOM 3530 C CA . HIS A 1 451 ? 3.497 -7.626 -28.067 1.00 97.00 451 HIS A CA 1
ATOM 3531 C C . HIS A 1 451 ? 2.282 -6.765 -27.671 1.00 97.00 451 HIS A C 1
ATOM 3533 O O . HIS A 1 451 ? 1.140 -7.176 -27.875 1.00 97.00 451 HIS A O 1
ATOM 3539 N N . SER A 1 452 ? 2.509 -5.555 -27.147 1.00 97.44 452 SER A N 1
ATOM 3540 C CA . SER A 1 452 ? 1.466 -4.587 -26.795 1.00 97.44 452 SER A CA 1
ATOM 3541 C C . SER A 1 452 ? 1.787 -3.184 -27.329 1.00 97.44 452 SER A C 1
ATOM 3543 O O . SER A 1 452 ? 2.914 -2.909 -27.734 1.00 97.44 452 SER A O 1
ATOM 3545 N N . GLN A 1 453 ? 0.803 -2.280 -27.298 1.00 97.62 453 GLN A N 1
ATOM 3546 C CA . GLN A 1 453 ? 1.015 -0.834 -27.509 1.00 97.62 453 GLN A CA 1
ATOM 3547 C C . GLN A 1 453 ? 0.471 0.009 -26.339 1.00 97.62 453 GLN A C 1
ATOM 3549 O O . GLN A 1 453 ? 0.576 1.231 -26.343 1.00 97.62 453 GLN A O 1
ATOM 3554 N N . ASN A 1 454 ? -0.129 -0.641 -25.338 1.00 98.06 454 ASN A N 1
ATOM 3555 C CA . ASN A 1 454 ? -0.949 -0.023 -24.297 1.00 98.06 454 ASN A CA 1
ATOM 3556 C C . ASN A 1 454 ? -0.783 -0.661 -22.903 1.00 98.06 454 ASN A C 1
ATOM 3558 O O . ASN A 1 454 ? -1.412 -0.178 -21.962 1.00 98.06 454 ASN A O 1
ATOM 3562 N N . VAL A 1 455 ? 0.023 -1.720 -22.747 1.00 98.88 455 VAL A N 1
ATOM 3563 C CA . VAL A 1 455 ? 0.256 -2.385 -21.452 1.00 98.88 455 VAL A CA 1
ATOM 3564 C C . VAL A 1 455 ? 1.554 -1.877 -20.832 1.00 98.88 455 VAL A C 1
ATOM 3566 O O . VAL A 1 455 ? 2.586 -1.847 -21.493 1.00 98.88 455 VAL A O 1
ATOM 3569 N N . VAL A 1 456 ? 1.513 -1.505 -19.555 1.00 98.88 456 VAL A N 1
ATOM 3570 C CA . VAL A 1 456 ? 2.678 -1.101 -18.761 1.00 98.88 456 VAL A CA 1
ATOM 3571 C C . VAL A 1 456 ? 2.746 -1.964 -17.508 1.00 98.88 456 VAL A C 1
ATOM 3573 O O . VAL A 1 456 ? 1.782 -2.052 -16.745 1.00 98.88 456 VAL A O 1
ATOM 3576 N N . ILE A 1 457 ? 3.896 -2.591 -17.291 1.00 98.88 457 ILE A N 1
ATOM 3577 C CA . ILE A 1 457 ? 4.212 -3.334 -16.074 1.00 98.88 457 ILE A CA 1
ATOM 3578 C C . ILE A 1 457 ? 4.859 -2.374 -15.081 1.00 98.88 457 ILE A C 1
ATOM 3580 O O . ILE A 1 457 ? 5.797 -1.666 -15.441 1.00 98.88 457 ILE A O 1
ATOM 3584 N N . CYS A 1 458 ? 4.400 -2.366 -13.832 1.00 98.81 458 CYS A N 1
ATOM 3585 C CA . CYS A 1 458 ? 5.085 -1.716 -12.719 1.00 98.81 458 CYS A CA 1
ATOM 3586 C C . CYS A 1 458 ? 5.696 -2.781 -11.812 1.00 98.81 458 CYS A C 1
ATOM 3588 O O . CYS A 1 458 ? 5.022 -3.743 -11.437 1.00 98.81 458 CYS A O 1
ATOM 3590 N N . LYS A 1 459 ? 6.975 -2.620 -11.459 1.00 97.94 459 LYS A N 1
ATOM 3591 C CA . LYS A 1 459 ? 7.722 -3.652 -10.742 1.00 97.94 459 LYS A CA 1
ATOM 3592 C C . LYS A 1 459 ? 8.589 -3.070 -9.636 1.00 97.94 459 LYS A C 1
ATOM 3594 O O . LYS A 1 459 ? 9.599 -2.412 -9.884 1.00 97.94 459 LYS A O 1
ATOM 3599 N N . SER A 1 460 ? 8.191 -3.325 -8.392 1.00 97.62 460 SER A N 1
ATOM 3600 C CA . SER A 1 460 ? 8.950 -2.921 -7.209 1.00 97.62 460 SER A CA 1
ATOM 3601 C C . SER A 1 460 ? 10.019 -3.946 -6.840 1.00 97.62 460 SER A C 1
ATOM 3603 O O . SER A 1 460 ? 9.732 -5.132 -6.699 1.00 97.62 460 SER A O 1
ATOM 3605 N N . MET A 1 461 ? 11.245 -3.485 -6.579 1.00 97.69 461 MET A N 1
ATOM 3606 C CA . MET A 1 461 ? 12.315 -4.346 -6.058 1.00 97.69 461 MET A CA 1
ATOM 3607 C C . MET A 1 461 ? 12.251 -4.510 -4.530 1.00 97.69 461 MET A C 1
ATOM 3609 O O . MET A 1 461 ? 12.989 -5.307 -3.954 1.00 97.69 461 MET A O 1
ATOM 3613 N N . SER A 1 462 ? 11.330 -3.804 -3.859 1.00 96.56 462 SER A N 1
ATOM 3614 C CA . SER A 1 462 ? 11.208 -3.771 -2.394 1.00 96.56 462 SER A CA 1
ATOM 3615 C C . SER A 1 462 ? 10.862 -5.111 -1.732 1.00 96.56 462 SER A C 1
ATOM 3617 O O . SER A 1 462 ? 10.961 -5.221 -0.513 1.00 96.56 462 SER A O 1
ATOM 3619 N N . LYS A 1 463 ? 10.380 -6.099 -2.495 1.00 96.38 463 LYS A N 1
ATOM 3620 C CA . LYS A 1 463 ? 9.798 -7.340 -1.960 1.00 96.38 463 LYS A CA 1
ATOM 3621 C C . LYS A 1 463 ? 10.640 -8.545 -2.353 1.00 96.38 463 LYS A C 1
ATOM 3623 O O . LYS A 1 463 ? 11.325 -9.115 -1.512 1.00 96.38 463 LYS A O 1
ATOM 3628 N N . VAL A 1 464 ? 10.681 -8.846 -3.646 1.00 97.12 464 VAL A N 1
ATOM 3629 C CA . VAL A 1 464 ? 11.406 -9.998 -4.199 1.00 97.12 464 VAL A CA 1
ATOM 3630 C C . VAL A 1 464 ? 12.936 -9.889 -4.040 1.00 97.12 464 VAL A C 1
ATOM 3632 O O . VAL A 1 464 ? 13.579 -10.892 -3.756 1.00 97.12 464 VAL A O 1
ATOM 3635 N N . TYR A 1 465 ? 13.519 -8.682 -4.076 1.00 98.19 465 TYR A N 1
ATOM 3636 C CA . TYR A 1 465 ? 14.971 -8.473 -3.906 1.00 98.19 465 TYR A CA 1
ATOM 3637 C C . TYR A 1 465 ? 15.398 -8.012 -2.495 1.00 98.19 465 TYR A C 1
ATOM 3639 O O . TYR A 1 465 ? 16.561 -7.663 -2.291 1.00 98.19 465 TYR A O 1
ATOM 3647 N N . ALA A 1 466 ? 14.472 -7.977 -1.526 1.00 98.12 466 ALA A N 1
ATOM 3648 C CA . ALA A 1 466 ? 14.650 -7.407 -0.178 1.00 98.12 466 ALA A CA 1
ATOM 3649 C C . ALA A 1 466 ? 15.005 -5.897 -0.115 1.00 98.12 466 ALA A C 1
ATOM 3651 O O . ALA A 1 466 ? 15.239 -5.351 0.962 1.00 98.12 466 ALA A O 1
ATOM 3652 N N . LEU A 1 467 ? 14.973 -5.169 -1.240 1.00 97.81 467 LEU A N 1
ATOM 3653 C CA . LEU A 1 467 ? 15.418 -3.769 -1.351 1.00 97.81 467 LEU A CA 1
ATOM 3654 C C . LEU A 1 467 ? 14.368 -2.742 -0.863 1.00 97.81 467 LEU A C 1
ATOM 3656 O O . LEU A 1 467 ? 14.091 -1.746 -1.536 1.00 97.81 467 LEU A O 1
ATOM 3660 N N . SER A 1 468 ? 13.718 -2.988 0.281 1.00 95.69 468 SER A N 1
ATOM 3661 C CA . SER A 1 468 ? 12.551 -2.197 0.713 1.00 95.69 468 SER A CA 1
ATOM 3662 C C . SER A 1 468 ? 12.911 -0.778 1.159 1.00 95.69 468 SER A C 1
ATOM 3664 O O . SER A 1 468 ? 12.373 0.188 0.613 1.00 95.69 468 SER A O 1
ATOM 3666 N N . GLY A 1 469 ? 13.885 -0.630 2.064 1.00 94.06 469 GLY A N 1
ATOM 3667 C CA . GLY A 1 469 ? 14.409 0.682 2.477 1.00 94.06 469 GLY A CA 1
ATOM 3668 C C . GLY A 1 469 ? 15.228 1.396 1.393 1.00 94.06 469 GLY A C 1
ATOM 3669 O O . GLY A 1 469 ? 15.390 2.606 1.438 1.00 94.06 469 GLY A O 1
ATOM 3670 N N . VAL A 1 470 ? 15.691 0.653 0.383 1.00 95.06 470 VAL A N 1
ATOM 3671 C CA . VAL A 1 470 ? 16.585 1.116 -0.697 1.00 95.06 470 VAL A CA 1
ATOM 3672 C C . VAL A 1 470 ? 15.847 1.906 -1.794 1.00 95.06 470 VAL A C 1
ATOM 3674 O O . VAL A 1 470 ? 16.473 2.652 -2.540 1.00 95.06 470 VAL A O 1
ATOM 3677 N N . ARG A 1 471 ? 14.511 1.787 -1.862 1.00 96.62 471 ARG A N 1
ATOM 3678 C CA . ARG A 1 471 ? 13.620 2.568 -2.747 1.00 96.62 471 ARG A CA 1
ATOM 3679 C C . ARG A 1 471 ? 13.918 2.427 -4.251 1.00 96.62 471 ARG A C 1
ATOM 3681 O O . ARG A 1 471 ? 14.095 3.419 -4.945 1.00 96.62 471 ARG A O 1
ATOM 3688 N N . ALA A 1 472 ? 13.904 1.197 -4.772 1.00 97.75 472 ALA A N 1
ATOM 3689 C CA . ALA A 1 472 ? 14.048 0.925 -6.210 1.00 97.75 472 ALA A CA 1
ATOM 3690 C C . ALA A 1 472 ? 12.808 0.244 -6.830 1.00 97.75 472 ALA A C 1
ATOM 3692 O O . ALA A 1 472 ? 12.237 -0.694 -6.260 1.00 97.75 472 ALA A O 1
ATOM 3693 N N . ALA A 1 473 ? 12.411 0.705 -8.018 1.00 98.38 473 ALA A N 1
ATOM 3694 C CA . ALA A 1 473 ? 11.420 0.095 -8.909 1.00 98.38 473 ALA A CA 1
ATOM 3695 C C . ALA A 1 473 ? 11.653 0.535 -10.364 1.00 98.38 473 ALA A C 1
ATOM 3697 O O . ALA A 1 473 ? 12.492 1.394 -10.632 1.00 98.38 473 ALA A O 1
ATOM 3698 N N . TYR A 1 474 ? 10.879 -0.025 -11.292 1.00 98.75 474 TYR A N 1
ATOM 3699 C CA . TYR A 1 474 ? 10.809 0.436 -12.678 1.00 98.75 474 TYR A CA 1
ATOM 3700 C C . TYR A 1 474 ? 9.427 0.199 -13.296 1.00 98.75 474 TYR A C 1
ATOM 3702 O O . TYR A 1 474 ? 8.635 -0.620 -12.814 1.00 98.75 474 TYR A O 1
ATOM 3710 N N . LEU A 1 475 ? 9.158 0.921 -14.383 1.00 98.88 475 LEU A N 1
ATOM 3711 C CA . LEU A 1 475 ? 8.142 0.577 -15.370 1.00 98.88 475 LEU A CA 1
ATOM 3712 C C . LEU A 1 475 ? 8.788 -0.162 -16.544 1.00 98.88 475 LEU A C 1
ATOM 3714 O O . LEU A 1 475 ? 9.922 0.145 -16.918 1.00 98.88 475 LEU A O 1
ATOM 3718 N N . CYS A 1 476 ? 8.048 -1.096 -17.140 1.00 98.88 476 CYS A N 1
ATOM 3719 C CA . CYS A 1 476 ? 8.375 -1.698 -18.428 1.00 98.88 476 CYS A CA 1
ATOM 3720 C C . CYS A 1 476 ? 7.171 -1.635 -19.378 1.00 98.88 476 CYS A C 1
ATOM 3722 O O . CYS A 1 476 ? 6.052 -1.952 -18.974 1.00 98.88 476 CYS A O 1
ATOM 3724 N N . GLY A 1 477 ? 7.380 -1.244 -20.635 1.00 98.75 477 GLY A N 1
ATOM 3725 C CA . GLY A 1 477 ? 6.307 -1.186 -21.627 1.00 98.75 477 GLY A CA 1
ATOM 3726 C C . GLY A 1 477 ? 6.766 -0.804 -23.037 1.00 98.75 477 GLY A C 1
ATOM 3727 O O . GLY A 1 477 ? 7.969 -0.729 -23.305 1.00 98.75 477 GLY A O 1
ATOM 3728 N N . PRO A 1 478 ? 5.819 -0.559 -23.959 1.00 98.62 478 PRO A N 1
ATOM 3729 C CA . PRO A 1 478 ? 6.103 -0.048 -25.295 1.00 98.62 478 PRO A CA 1
ATOM 3730 C C . PRO A 1 478 ? 6.839 1.287 -25.201 1.00 98.62 478 PRO A C 1
ATOM 3732 O O . PRO A 1 478 ? 6.395 2.162 -24.455 1.00 98.62 478 PRO A O 1
ATOM 3735 N N . GLN A 1 479 ? 7.906 1.465 -25.988 1.00 98.44 479 GLN A N 1
ATOM 3736 C CA . GLN A 1 479 ? 8.737 2.676 -25.957 1.00 98.44 479 GLN A CA 1
ATOM 3737 C C . GLN A 1 479 ? 7.891 3.959 -25.954 1.00 98.44 479 GLN A C 1
ATOM 3739 O O . GLN A 1 479 ? 8.060 4.787 -25.071 1.00 98.44 479 GLN A O 1
ATOM 3744 N N . ALA A 1 480 ? 6.931 4.095 -26.875 1.00 98.19 480 ALA A N 1
ATOM 3745 C CA . ALA A 1 480 ? 6.102 5.299 -26.991 1.00 98.19 480 ALA A CA 1
ATOM 3746 C C . ALA A 1 480 ? 5.368 5.679 -25.685 1.00 98.19 480 ALA A C 1
ATOM 3748 O O . ALA A 1 480 ? 5.264 6.858 -25.361 1.00 98.19 480 ALA A O 1
ATOM 3749 N N . VAL A 1 481 ? 4.907 4.692 -24.907 1.00 98.12 481 VAL A N 1
ATOM 3750 C CA . VAL A 1 481 ? 4.200 4.913 -23.629 1.00 98.12 481 VAL A CA 1
ATOM 3751 C C . VAL A 1 481 ? 5.173 5.222 -22.485 1.00 98.12 481 VAL A C 1
ATOM 3753 O O . VAL A 1 481 ? 4.804 5.884 -21.516 1.00 98.12 481 VAL A O 1
ATOM 3756 N N . ILE A 1 482 ? 6.420 4.762 -22.585 1.00 98.44 482 ILE A N 1
ATOM 3757 C CA . ILE A 1 482 ? 7.485 5.101 -21.636 1.00 98.44 482 ILE A CA 1
ATOM 3758 C C . ILE A 1 482 ? 8.045 6.502 -21.934 1.00 98.44 482 ILE A C 1
ATOM 3760 O O . ILE A 1 482 ? 8.278 7.281 -21.010 1.00 98.44 482 ILE A O 1
ATOM 3764 N N . ASP A 1 483 ? 8.185 6.861 -23.209 1.00 97.88 483 ASP A N 1
ATOM 3765 C CA . ASP A 1 483 ? 8.676 8.161 -23.670 1.00 97.88 483 ASP A CA 1
ATOM 3766 C C . ASP A 1 483 ? 7.683 9.304 -23.360 1.00 97.88 483 ASP A C 1
ATOM 3768 O O . ASP A 1 483 ? 8.124 10.422 -23.100 1.00 97.88 483 ASP A O 1
ATOM 3772 N N . GLU A 1 484 ? 6.372 9.027 -23.234 1.00 97.56 484 GLU A N 1
ATOM 3773 C CA . GLU A 1 484 ? 5.391 9.940 -22.598 1.00 97.56 484 GLU A CA 1
ATOM 3774 C C . GLU A 1 484 ? 5.801 10.367 -21.174 1.00 97.56 484 GLU A C 1
ATOM 3776 O O . GLU A 1 484 ? 5.470 11.467 -20.728 1.00 97.56 484 GLU A O 1
ATOM 3781 N N . LEU A 1 485 ? 6.478 9.482 -20.433 1.00 97.38 485 LEU A N 1
ATOM 3782 C CA . LEU A 1 485 ? 6.790 9.659 -19.014 1.00 97.38 485 LEU A CA 1
ATOM 3783 C C . LEU A 1 485 ? 8.211 10.169 -18.759 1.00 97.38 485 LEU A C 1
ATOM 3785 O O . LEU A 1 485 ? 8.424 10.851 -17.755 1.00 97.38 485 LEU A O 1
ATOM 3789 N N . ARG A 1 486 ? 9.178 9.883 -19.647 1.00 95.38 486 ARG A N 1
ATOM 3790 C CA . ARG A 1 486 ? 10.590 10.287 -19.471 1.00 95.38 486 ARG A CA 1
ATOM 3791 C C . ARG A 1 486 ? 10.779 11.780 -19.140 1.00 95.38 486 ARG A C 1
ATOM 3793 O O . ARG A 1 486 ? 11.535 12.042 -18.208 1.00 95.38 486 ARG A O 1
ATOM 3800 N N . PRO A 1 487 ? 10.088 12.752 -19.779 1.00 94.94 487 PRO A N 1
ATOM 3801 C CA . PRO A 1 487 ? 10.231 14.179 -19.453 1.00 94.94 487 PRO A CA 1
ATOM 3802 C C . PRO A 1 487 ? 9.768 14.568 -18.040 1.00 94.94 487 PRO A C 1
ATOM 3804 O O . PRO A 1 487 ? 10.063 15.669 -17.582 1.00 94.94 487 PRO A O 1
ATOM 3807 N N . PHE A 1 488 ? 9.027 13.690 -17.357 1.00 93.75 488 PHE A N 1
ATOM 3808 C CA . PHE A 1 488 ? 8.531 13.899 -15.996 1.00 93.75 488 PHE A CA 1
ATOM 3809 C C . PHE A 1 488 ? 9.318 13.126 -14.933 1.00 93.75 488 PHE A C 1
ATOM 3811 O O . PHE A 1 488 ? 9.058 13.314 -13.745 1.00 93.75 488 PHE A O 1
ATOM 3818 N N . SER A 1 489 ? 10.273 12.283 -15.337 1.00 93.50 489 SER A N 1
ATOM 3819 C CA . SER A 1 489 ? 11.258 11.719 -14.419 1.00 93.50 489 SER A CA 1
ATOM 3820 C C . SER A 1 489 ? 12.251 12.814 -14.033 1.00 93.50 489 SER A C 1
ATOM 3822 O O . SER A 1 489 ? 12.887 13.380 -14.926 1.00 93.50 489 SER A O 1
ATOM 3824 N N . PRO A 1 490 ? 12.442 13.120 -12.739 1.00 91.62 490 PRO A N 1
ATOM 3825 C CA . PRO A 1 490 ? 13.496 14.038 -12.342 1.00 91.62 490 PRO A CA 1
ATOM 3826 C C . PRO A 1 490 ? 14.873 13.436 -12.677 1.00 91.62 490 PRO A C 1
ATOM 3828 O O . PRO A 1 490 ? 15.023 12.206 -12.701 1.00 91.62 490 PRO A O 1
ATOM 3831 N N . PRO A 1 491 ? 15.911 14.265 -12.895 1.00 91.56 491 PRO A N 1
ATOM 3832 C CA . PRO A 1 491 ? 17.278 13.774 -12.789 1.00 91.56 491 PRO A CA 1
ATOM 3833 C C . PRO A 1 491 ? 17.483 13.185 -11.386 1.00 91.56 491 PRO A C 1
ATOM 3835 O O . PRO A 1 491 ? 16.936 13.701 -10.412 1.00 91.56 491 PRO A O 1
ATOM 3838 N N . TRP A 1 492 ? 18.275 12.116 -11.284 1.00 94.12 492 TRP A N 1
ATOM 3839 C CA . TRP A 1 492 ? 18.581 11.439 -10.011 1.00 94.12 492 TRP A CA 1
ATOM 3840 C C . TRP A 1 492 ? 17.397 10.697 -9.356 1.00 94.12 492 TRP A C 1
ATOM 3842 O O . TRP A 1 492 ? 17.448 10.418 -8.160 1.00 94.12 492 TRP A O 1
ATOM 3852 N N . ALA A 1 493 ? 16.369 10.319 -10.131 1.00 94.06 493 ALA A N 1
ATOM 3853 C CA . ALA A 1 493 ? 15.156 9.630 -9.654 1.00 94.06 493 ALA A CA 1
ATOM 3854 C C . ALA A 1 493 ? 15.394 8.364 -8.797 1.00 94.06 493 ALA A C 1
ATOM 3856 O O . ALA A 1 493 ? 14.549 8.010 -7.978 1.00 94.06 493 ALA A O 1
ATOM 3857 N N . VAL A 1 494 ? 16.538 7.686 -8.948 1.00 97.25 494 VAL A N 1
ATOM 3858 C CA . VAL A 1 494 ? 16.989 6.621 -8.036 1.00 97.25 494 VAL A CA 1
ATOM 3859 C C . VAL A 1 494 ? 18.348 7.004 -7.451 1.00 97.25 494 VAL A C 1
ATOM 3861 O O . VAL A 1 494 ? 19.272 7.340 -8.196 1.00 97.25 494 VAL A O 1
ATOM 3864 N N . SER A 1 495 ? 18.475 6.921 -6.122 1.00 97.19 495 SER A N 1
ATOM 3865 C CA . SER A 1 495 ? 19.700 7.250 -5.378 1.00 97.19 495 SER A CA 1
ATOM 3866 C C . SER A 1 495 ? 20.898 6.393 -5.810 1.00 97.19 495 SER A C 1
ATOM 3868 O O . SER A 1 495 ? 20.730 5.279 -6.303 1.00 97.19 495 SER A O 1
ATOM 3870 N N . LEU A 1 496 ? 22.127 6.874 -5.596 1.00 97.62 496 LEU A N 1
ATOM 3871 C CA . LEU A 1 496 ? 23.349 6.139 -5.953 1.00 97.62 496 LEU A CA 1
ATOM 3872 C C . LEU A 1 496 ? 23.468 4.757 -5.266 1.00 97.62 496 LEU A C 1
ATOM 3874 O O . LEU A 1 496 ? 23.635 3.768 -5.988 1.00 97.62 496 LEU A O 1
ATOM 3878 N N . PRO A 1 497 ? 23.296 4.619 -3.932 1.00 97.69 497 PRO A N 1
ATOM 3879 C CA . PRO A 1 497 ? 23.204 3.297 -3.308 1.00 97.69 497 PRO A CA 1
ATOM 3880 C C . PRO A 1 497 ? 21.994 2.494 -3.819 1.00 97.69 497 PRO A C 1
ATOM 3882 O O . PRO A 1 497 ? 22.091 1.276 -3.948 1.00 97.69 497 PRO A O 1
ATOM 3885 N N . GLY A 1 498 ? 20.887 3.158 -4.177 1.00 97.44 498 GLY A N 1
ATOM 3886 C CA . GLY A 1 498 ? 19.709 2.535 -4.786 1.00 97.44 498 GLY A CA 1
ATOM 3887 C C . GLY A 1 498 ? 20.004 1.856 -6.123 1.00 97.44 498 GLY A C 1
ATOM 3888 O O . GLY A 1 498 ? 19.686 0.679 -6.300 1.00 97.44 498 GLY A O 1
ATOM 3889 N N . GLN A 1 499 ? 20.667 2.566 -7.039 1.00 98.06 499 GLN A N 1
ATOM 3890 C CA . GLN A 1 499 ? 21.076 2.032 -8.337 1.00 98.06 499 GLN A CA 1
ATOM 3891 C C . GLN A 1 499 ? 22.064 0.878 -8.167 1.00 98.06 499 GLN A C 1
ATOM 3893 O O . GLN A 1 499 ? 21.850 -0.187 -8.742 1.00 98.06 499 GLN A O 1
ATOM 3898 N N . MET A 1 500 ? 23.103 1.036 -7.337 1.00 97.94 500 MET A N 1
ATOM 3899 C CA . MET A 1 500 ? 24.095 -0.026 -7.158 1.00 97.94 500 MET A CA 1
ATOM 3900 C C . MET A 1 500 ? 23.499 -1.283 -6.512 1.00 97.94 500 MET A C 1
ATOM 3902 O O . MET A 1 500 ? 23.749 -2.387 -6.995 1.00 97.94 500 MET A O 1
ATOM 3906 N N . ALA A 1 501 ? 22.676 -1.140 -5.470 1.00 98.44 501 ALA A N 1
ATOM 3907 C CA . ALA A 1 501 ? 22.010 -2.272 -4.833 1.00 98.44 501 ALA A CA 1
ATOM 3908 C C . ALA A 1 501 ? 21.061 -3.001 -5.796 1.00 98.44 501 ALA A C 1
ATOM 3910 O O . ALA A 1 501 ? 21.063 -4.229 -5.850 1.00 98.44 501 ALA A O 1
ATOM 3911 N N . ALA A 1 502 ? 20.296 -2.261 -6.602 1.00 98.31 502 ALA A N 1
ATOM 3912 C CA . ALA A 1 502 ? 19.426 -2.841 -7.618 1.00 98.31 502 ALA A CA 1
ATOM 3913 C C . ALA A 1 502 ? 20.217 -3.584 -8.712 1.00 98.31 502 ALA A C 1
ATOM 3915 O O . ALA A 1 502 ? 19.882 -4.723 -9.034 1.00 98.31 502 ALA A O 1
ATOM 3916 N N . ILE A 1 503 ? 21.307 -2.999 -9.223 1.00 98.50 503 ILE A N 1
ATOM 3917 C CA . ILE A 1 503 ? 22.193 -3.646 -10.206 1.00 98.50 503 ILE A CA 1
ATOM 3918 C C . ILE A 1 503 ? 22.805 -4.926 -9.622 1.00 98.50 503 ILE A C 1
ATOM 3920 O O . ILE A 1 503 ? 22.764 -5.970 -10.271 1.00 98.50 503 ILE A O 1
ATOM 3924 N N . ARG A 1 504 ? 23.340 -4.894 -8.394 1.00 98.50 504 ARG A N 1
ATOM 3925 C CA . ARG A 1 504 ? 23.901 -6.092 -7.739 1.00 98.50 504 ARG A CA 1
ATOM 3926 C C . ARG A 1 504 ? 22.834 -7.171 -7.529 1.00 98.50 504 ARG A C 1
ATOM 3928 O O . ARG A 1 504 ? 23.110 -8.333 -7.802 1.00 98.50 504 ARG A O 1
ATOM 3935 N N . ALA A 1 505 ? 21.613 -6.796 -7.144 1.00 98.44 505 ALA A N 1
ATOM 3936 C CA . ALA A 1 505 ? 20.522 -7.743 -6.930 1.00 98.44 505 ALA A CA 1
ATOM 3937 C C . ALA A 1 505 ? 20.022 -8.420 -8.222 1.00 98.44 505 ALA A C 1
ATOM 3939 O O . ALA A 1 505 ? 19.690 -9.604 -8.210 1.00 98.44 505 ALA A O 1
ATOM 3940 N N . LEU A 1 506 ? 19.988 -7.694 -9.346 1.00 98.25 506 LEU A N 1
ATOM 3941 C CA . LEU A 1 506 ? 19.614 -8.249 -10.657 1.00 98.25 506 LEU A CA 1
ATOM 3942 C C . LEU A 1 506 ? 20.653 -9.247 -11.196 1.00 98.25 506 LEU A C 1
ATOM 3944 O O . LEU A 1 506 ? 20.291 -10.147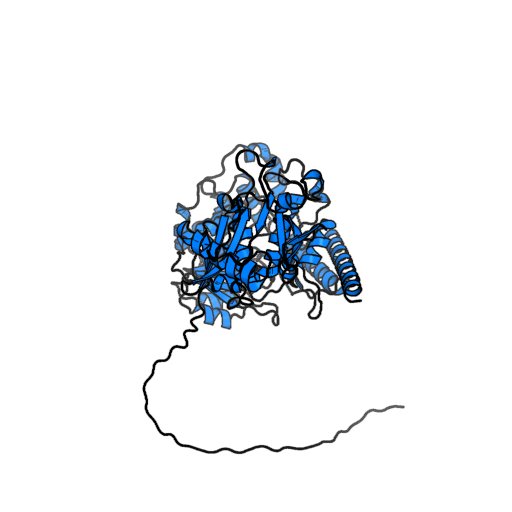 -11.949 1.00 98.25 506 LEU A O 1
ATOM 3948 N N . ASN A 1 507 ? 21.917 -9.107 -10.785 1.00 98.19 507 ASN A N 1
ATOM 3949 C CA . ASN A 1 507 ? 23.025 -9.980 -11.181 1.00 98.19 507 ASN A CA 1
ATOM 3950 C C . ASN A 1 507 ? 23.197 -11.232 -10.291 1.00 98.19 507 ASN A C 1
ATOM 3952 O O . ASN A 1 507 ? 24.103 -12.019 -10.548 1.00 98.19 507 ASN A O 1
ATOM 3956 N N . ASP A 1 508 ? 22.340 -11.450 -9.285 1.00 98.25 508 ASP A N 1
ATOM 3957 C CA . ASP A 1 508 ? 22.377 -12.639 -8.411 1.00 98.25 508 ASP A CA 1
ATOM 3958 C C . ASP A 1 508 ? 21.044 -13.429 -8.417 1.00 98.25 508 ASP A C 1
ATOM 3960 O O . ASP A 1 508 ? 20.359 -13.556 -7.395 1.00 98.25 508 ASP A O 1
ATOM 3964 N N . PRO A 1 509 ? 20.606 -13.956 -9.578 1.00 97.38 509 PRO A N 1
ATOM 3965 C CA . PRO A 1 509 ? 19.337 -14.677 -9.683 1.00 97.38 509 PRO A CA 1
ATOM 3966 C C . PRO A 1 509 ? 19.322 -16.003 -8.904 1.00 97.38 509 PRO A C 1
ATOM 3968 O O . PRO A 1 509 ? 18.240 -16.488 -8.562 1.00 97.38 509 PRO A O 1
ATOM 3971 N N . GLU A 1 510 ? 20.484 -16.596 -8.608 1.00 98.12 510 GLU A N 1
ATOM 3972 C CA . GLU A 1 510 ? 20.573 -17.861 -7.873 1.00 98.12 510 GLU A CA 1
ATOM 3973 C C . GLU A 1 510 ? 20.255 -17.678 -6.385 1.00 98.12 510 GLU A C 1
ATOM 3975 O O . GLU A 1 510 ? 19.392 -18.400 -5.868 1.00 98.12 510 GLU A O 1
ATOM 3980 N N . TYR A 1 511 ? 20.858 -16.679 -5.721 1.00 98.62 511 TYR A N 1
ATOM 3981 C CA . TYR A 1 511 ? 20.562 -16.360 -4.322 1.00 98.62 511 TYR A CA 1
ATOM 3982 C C . TYR A 1 511 ? 19.067 -16.121 -4.123 1.00 98.62 511 TYR A C 1
ATOM 3984 O O . TYR A 1 511 ? 18.423 -16.803 -3.320 1.00 98.62 511 TYR A O 1
ATOM 3992 N N . TYR A 1 512 ? 18.482 -15.199 -4.894 1.00 98.50 512 TYR A N 1
ATOM 3993 C CA . TYR A 1 512 ? 17.063 -14.878 -4.762 1.00 98.50 512 TYR A CA 1
ATOM 3994 C C . TYR A 1 512 ? 16.172 -16.065 -5.150 1.00 98.50 512 TYR A C 1
ATOM 3996 O O . TYR A 1 512 ? 15.202 -16.346 -4.448 1.00 98.50 512 TYR A O 1
ATOM 4004 N N . GLY A 1 513 ? 16.555 -16.855 -6.160 1.00 98.38 513 GLY A N 1
ATOM 4005 C CA . GLY A 1 513 ? 15.901 -18.124 -6.483 1.00 98.38 513 GLY A CA 1
ATOM 4006 C C . GLY A 1 513 ? 15.847 -19.101 -5.300 1.00 98.38 513 GLY A C 1
ATOM 4007 O O . GLY A 1 513 ? 14.824 -19.760 -5.094 1.00 98.38 513 GLY A O 1
ATOM 4008 N N . GLN A 1 514 ? 16.900 -19.177 -4.479 1.00 98.50 514 GLN A N 1
ATOM 4009 C CA . GLN A 1 514 ? 16.880 -19.934 -3.223 1.00 98.50 514 GLN A CA 1
ATOM 4010 C C . GLN A 1 514 ? 15.965 -19.281 -2.176 1.00 98.50 514 GLN A C 1
ATOM 4012 O O . GLN A 1 514 ? 15.130 -19.976 -1.589 1.00 98.50 514 GLN A O 1
ATOM 4017 N N . ARG A 1 515 ? 16.064 -17.958 -1.973 1.00 98.62 515 ARG A N 1
ATOM 4018 C CA . ARG A 1 515 ? 15.200 -17.213 -1.037 1.00 98.62 515 ARG A CA 1
ATOM 4019 C C . ARG A 1 515 ? 13.709 -17.418 -1.346 1.00 98.62 515 ARG A C 1
ATOM 4021 O O . ARG A 1 515 ? 12.908 -17.548 -0.418 1.00 98.62 515 ARG A O 1
ATOM 4028 N N . TYR A 1 516 ? 13.316 -17.512 -2.621 1.00 98.50 516 TYR A N 1
ATOM 4029 C CA . TYR A 1 516 ? 11.935 -17.802 -3.035 1.00 98.50 516 TYR A CA 1
ATOM 4030 C C . TYR A 1 516 ? 11.494 -19.212 -2.624 1.00 98.50 516 TYR A C 1
ATOM 4032 O O . TYR A 1 516 ? 10.460 -19.359 -1.970 1.00 98.50 516 TYR A O 1
ATOM 4040 N N . ARG A 1 517 ? 12.310 -20.240 -2.910 1.00 98.44 517 ARG A N 1
ATOM 4041 C CA . ARG A 1 517 ? 12.036 -21.638 -2.516 1.00 98.44 517 ARG A CA 1
ATOM 4042 C C . ARG A 1 517 ? 11.853 -21.781 -1.001 1.00 98.44 517 ARG A C 1
ATOM 4044 O O . ARG A 1 517 ? 10.893 -22.408 -0.554 1.00 98.44 517 ARG A O 1
ATOM 4051 N N . GLU A 1 518 ? 12.714 -21.141 -0.212 1.00 98.56 518 GLU A N 1
ATOM 4052 C CA . GLU A 1 518 ? 12.587 -21.115 1.252 1.00 98.56 518 GLU A CA 1
ATOM 4053 C C . GLU A 1 518 ? 11.355 -20.315 1.715 1.00 98.56 518 GLU A C 1
ATOM 4055 O O . GLU A 1 518 ? 10.647 -20.748 2.623 1.00 98.56 518 GLU A O 1
ATOM 4060 N N . THR A 1 519 ? 11.013 -19.210 1.041 1.00 98.69 519 THR A N 1
ATOM 4061 C CA . THR A 1 519 ? 9.777 -18.452 1.313 1.00 98.69 519 THR A CA 1
ATOM 4062 C C . THR A 1 519 ? 8.522 -19.300 1.078 1.00 98.69 519 THR A C 1
ATOM 4064 O O . THR A 1 519 ? 7.580 -19.208 1.862 1.00 98.69 519 THR A O 1
ATOM 4067 N N . HIS A 1 520 ? 8.495 -20.168 0.061 1.00 98.50 520 HIS A N 1
ATOM 4068 C CA . HIS A 1 520 ? 7.379 -21.100 -0.156 1.00 98.50 520 HIS A CA 1
ATOM 4069 C C . HIS A 1 520 ? 7.271 -22.151 0.949 1.00 98.50 520 HIS A C 1
ATOM 4071 O O . HIS A 1 520 ? 6.170 -22.426 1.423 1.00 98.50 520 HIS A O 1
ATOM 4077 N N . HIS A 1 521 ? 8.400 -22.711 1.395 1.00 98.44 521 HIS A N 1
ATOM 4078 C CA . HIS A 1 521 ? 8.415 -23.645 2.520 1.00 98.44 521 HIS A CA 1
ATOM 4079 C C . HIS A 1 521 ? 7.883 -22.978 3.799 1.00 98.44 521 HIS A C 1
ATOM 4081 O O . HIS A 1 521 ? 6.929 -23.472 4.402 1.00 98.44 521 HIS A O 1
ATOM 4087 N N . ASN A 1 522 ? 8.427 -21.808 4.147 1.00 98.69 522 ASN A N 1
ATOM 4088 C CA . ASN A 1 522 ? 8.022 -21.027 5.315 1.00 98.69 522 ASN A CA 1
ATOM 4089 C C . ASN A 1 522 ? 6.542 -20.614 5.251 1.00 98.69 522 ASN A C 1
ATOM 4091 O O . ASN A 1 522 ? 5.841 -20.711 6.257 1.00 98.69 522 ASN A O 1
ATOM 4095 N N . ARG A 1 523 ? 6.037 -20.219 4.072 1.00 98.62 523 ARG A N 1
ATOM 4096 C CA . ARG A 1 523 ? 4.615 -19.904 3.858 1.00 98.62 523 ARG A CA 1
ATOM 4097 C C . ARG A 1 523 ? 3.721 -21.113 4.108 1.00 98.62 523 ARG A C 1
ATOM 4099 O O . ARG A 1 523 ? 2.703 -20.980 4.777 1.00 98.62 523 ARG A O 1
ATOM 4106 N N . ASN A 1 524 ? 4.100 -22.278 3.589 1.00 98.44 524 ASN A N 1
ATOM 4107 C CA . ASN A 1 524 ? 3.314 -23.501 3.731 1.00 98.44 524 ASN A CA 1
ATOM 4108 C C . ASN A 1 524 ? 3.310 -24.016 5.181 1.00 98.44 524 ASN A C 1
ATOM 4110 O O . ASN A 1 524 ? 2.312 -24.580 5.621 1.00 98.44 524 ASN A O 1
ATOM 4114 N N . GLU A 1 525 ? 4.387 -23.808 5.947 1.00 98.44 525 GLU A N 1
ATOM 4115 C CA . GLU A 1 525 ? 4.378 -24.061 7.394 1.00 98.44 525 GLU A CA 1
ATOM 4116 C C . GLU A 1 525 ? 3.542 -23.040 8.176 1.00 98.44 525 GLU A C 1
ATOM 4118 O O . GLU A 1 525 ? 2.751 -23.445 9.026 1.00 98.44 525 GLU A O 1
ATOM 4123 N N . LEU A 1 526 ? 3.665 -21.742 7.873 1.00 98.75 526 LEU A N 1
ATOM 4124 C CA . LEU A 1 526 ? 2.864 -20.694 8.513 1.00 98.75 526 LEU A CA 1
ATOM 4125 C C . LEU A 1 526 ? 1.363 -20.907 8.263 1.00 98.75 526 LEU A C 1
ATOM 4127 O O . LEU A 1 526 ? 0.578 -20.813 9.200 1.00 98.75 526 LEU A O 1
ATOM 4131 N N . ALA A 1 527 ? 0.967 -21.249 7.033 1.00 98.69 527 ALA A N 1
ATOM 4132 C CA . ALA A 1 527 ? -0.424 -21.531 6.683 1.00 98.69 527 ALA A CA 1
ATOM 4133 C C . ALA A 1 527 ? -1.004 -22.684 7.517 1.00 98.69 527 ALA A C 1
ATOM 4135 O O . ALA A 1 527 ? -2.075 -22.524 8.095 1.00 98.69 527 ALA A O 1
ATOM 4136 N N . ARG A 1 528 ? -0.269 -23.800 7.655 1.00 98.44 528 ARG A N 1
ATOM 4137 C CA . ARG A 1 528 ? -0.670 -24.907 8.542 1.00 98.44 528 ARG A CA 1
ATOM 4138 C C . ARG A 1 528 ? -0.775 -24.457 9.996 1.00 98.44 528 ARG A C 1
ATOM 4140 O O . ARG A 1 528 ? -1.791 -24.704 10.618 1.00 98.44 528 ARG A O 1
ATOM 4147 N N . GLY A 1 529 ? 0.202 -23.711 10.517 1.00 98.44 529 GLY A N 1
ATOM 4148 C CA . GLY A 1 529 ? 0.132 -23.180 11.883 1.00 98.44 529 GLY A CA 1
ATOM 4149 C C . GLY A 1 529 ? -1.109 -22.310 12.138 1.00 98.44 529 GLY A C 1
ATOM 4150 O O . GLY A 1 529 ? -1.779 -22.469 13.152 1.00 98.44 529 GLY A O 1
ATOM 4151 N N . LEU A 1 530 ? -1.470 -21.429 11.203 1.00 98.50 530 LEU A N 1
ATOM 4152 C CA . LEU A 1 530 ? -2.670 -20.591 11.322 1.00 98.50 530 LEU A CA 1
ATOM 4153 C C . LEU A 1 530 ? -3.976 -21.411 11.290 1.00 98.50 530 LEU A C 1
ATOM 4155 O O . LEU A 1 530 ? -4.913 -21.071 12.009 1.00 98.50 530 LEU A O 1
ATOM 4159 N N . VAL A 1 531 ? -4.034 -22.493 10.508 1.00 98.12 531 VAL A N 1
ATOM 4160 C CA . VAL A 1 531 ? -5.188 -23.409 10.472 1.00 98.12 531 VAL A CA 1
ATOM 4161 C C . VAL A 1 531 ? -5.210 -24.298 11.721 1.00 98.12 531 VAL A C 1
ATOM 4163 O O . VAL A 1 531 ? -6.119 -24.193 12.540 1.00 98.12 531 VAL A O 1
ATOM 4166 N N . ASP A 1 532 ? -4.181 -25.122 11.904 1.00 97.81 532 ASP A N 1
ATOM 4167 C CA . ASP A 1 532 ? -4.128 -26.220 12.876 1.00 97.81 532 ASP A CA 1
ATOM 4168 C C . ASP A 1 532 ? -4.011 -25.733 14.335 1.00 97.81 532 ASP A C 1
ATOM 4170 O O . ASP A 1 532 ? -4.441 -26.425 15.256 1.00 97.81 532 ASP A O 1
ATOM 4174 N N . VAL A 1 533 ? -3.404 -24.557 14.561 1.00 96.88 533 VAL A N 1
ATOM 4175 C CA . VAL A 1 533 ? -3.054 -24.044 15.905 1.00 96.88 533 VAL A CA 1
ATOM 4176 C C . VAL A 1 533 ? -3.814 -22.762 16.271 1.00 96.88 533 VAL A C 1
ATOM 4178 O O . VAL A 1 533 ? -3.998 -22.487 17.459 1.00 96.88 533 VAL A O 1
ATOM 4181 N N . CYS A 1 534 ? -4.290 -21.986 15.289 1.00 96.19 534 CYS A N 1
ATOM 4182 C CA . CYS A 1 534 ? -5.120 -20.795 15.525 1.00 96.19 534 CYS A CA 1
ATOM 4183 C C . CYS A 1 534 ? -6.586 -20.947 15.080 1.00 96.19 534 CYS A C 1
ATOM 4185 O O . CYS A 1 534 ? -7.394 -20.088 15.426 1.00 96.19 534 CYS A O 1
ATOM 4187 N N . GLY A 1 535 ? -6.953 -21.992 14.329 1.00 95.81 535 GLY A N 1
ATOM 4188 C CA . GLY A 1 535 ? -8.319 -22.170 13.823 1.00 95.81 535 GLY A CA 1
ATOM 4189 C C . GLY A 1 535 ? -8.751 -21.108 12.804 1.00 95.81 535 GLY A C 1
ATOM 4190 O O . GLY A 1 535 ? -9.943 -20.839 12.678 1.00 95.81 535 GLY A O 1
ATOM 4191 N N . LEU A 1 536 ? -7.805 -20.463 12.113 1.00 96.94 536 LEU A N 1
ATOM 4192 C CA . LEU A 1 536 ? -8.086 -19.455 11.088 1.00 96.94 536 LEU A CA 1
ATOM 4193 C C . LEU A 1 536 ? -8.228 -20.104 9.710 1.00 96.94 536 LEU A C 1
ATOM 4195 O O . LEU A 1 536 ? -7.478 -21.010 9.355 1.00 96.94 536 LEU A O 1
ATOM 4199 N N . GLU A 1 537 ? -9.138 -19.586 8.889 1.00 96.19 537 GLU A N 1
ATOM 4200 C CA . GLU A 1 537 ? -9.243 -19.986 7.484 1.00 96.19 537 GLU A CA 1
ATOM 4201 C C . GLU A 1 537 ? -8.206 -19.203 6.661 1.00 96.19 537 GLU A C 1
ATOM 4203 O O . GLU A 1 537 ? -8.167 -17.974 6.740 1.00 96.19 537 GLU A O 1
ATOM 4208 N N . VAL A 1 538 ? -7.362 -19.878 5.874 1.00 97.50 538 VAL A N 1
ATOM 4209 C CA . VAL A 1 538 ? -6.230 -19.264 5.149 1.00 97.50 538 VAL A CA 1
ATOM 4210 C C . VAL A 1 538 ? -6.384 -19.461 3.642 1.00 97.50 538 VAL A C 1
ATOM 4212 O O . VAL A 1 538 ? -6.559 -20.588 3.185 1.00 97.50 538 VAL A O 1
ATOM 4215 N N . LEU A 1 539 ? -6.268 -18.382 2.861 1.00 96.38 539 LEU A N 1
ATOM 4216 C CA . LEU A 1 539 ? -6.318 -18.456 1.397 1.00 96.38 539 LEU A CA 1
ATOM 4217 C C . LEU A 1 539 ? -5.028 -19.068 0.818 1.00 96.38 539 LEU A C 1
ATOM 4219 O O . LEU A 1 539 ? -3.929 -18.683 1.239 1.00 96.38 539 LEU A O 1
ATOM 4223 N N . PRO A 1 540 ? -5.113 -19.943 -0.203 1.00 94.81 540 PRO A N 1
ATOM 4224 C CA . PRO A 1 540 ? -3.944 -20.380 -0.955 1.00 94.81 540 PRO A CA 1
ATOM 4225 C C . PRO A 1 540 ? -3.346 -19.198 -1.729 1.00 94.81 540 PRO A C 1
ATOM 4227 O O . PRO A 1 540 ? -4.035 -18.553 -2.521 1.00 94.81 540 PRO A O 1
ATOM 4230 N N . ALA A 1 541 ? -2.058 -18.930 -1.506 1.00 96.06 541 ALA A N 1
ATOM 4231 C CA . ALA A 1 541 ? -1.339 -17.770 -2.032 1.00 96.06 541 ALA A CA 1
ATOM 4232 C C . ALA A 1 541 ? 0.046 -18.146 -2.586 1.00 96.06 541 ALA A C 1
ATOM 4234 O O . ALA A 1 541 ? 0.654 -19.129 -2.151 1.00 96.06 541 ALA A O 1
ATOM 4235 N N . VAL A 1 542 ? 0.577 -17.331 -3.508 1.00 97.56 542 VAL A N 1
ATOM 4236 C CA . VAL A 1 542 ? 1.898 -17.546 -4.140 1.00 97.56 542 VAL A CA 1
ATOM 4237 C C . VAL A 1 542 ? 3.000 -16.581 -3.681 1.00 97.56 542 VAL A C 1
ATOM 4239 O O . VAL A 1 542 ? 4.174 -16.927 -3.786 1.00 97.56 542 VAL A O 1
ATOM 4242 N N . ALA A 1 543 ? 2.659 -15.423 -3.111 1.00 96.81 543 ALA A N 1
ATOM 4243 C CA . ALA A 1 543 ? 3.603 -14.368 -2.710 1.00 96.81 543 ALA A CA 1
ATOM 4244 C C . ALA A 1 543 ? 4.255 -14.589 -1.317 1.00 96.81 543 ALA A C 1
ATOM 4246 O O . ALA A 1 543 ? 4.068 -15.630 -0.683 1.00 96.81 543 ALA A O 1
ATOM 4247 N N . ASN A 1 544 ? 5.011 -13.609 -0.803 1.00 97.81 544 ASN A N 1
ATOM 4248 C CA . ASN A 1 544 ? 5.626 -13.628 0.538 1.00 97.81 544 ASN A CA 1
ATOM 4249 C C . ASN A 1 544 ? 4.660 -13.278 1.689 1.00 97.81 544 ASN A C 1
ATOM 4251 O O . ASN A 1 544 ? 5.074 -12.728 2.709 1.00 97.81 544 ASN A O 1
ATOM 4255 N N . PHE A 1 545 ? 3.370 -13.561 1.535 1.00 98.62 545 PHE A N 1
ATOM 4256 C CA . PHE A 1 545 ? 2.342 -13.251 2.524 1.00 98.62 545 PHE A CA 1
ATOM 4257 C C . PHE A 1 545 ? 1.171 -14.227 2.442 1.00 98.62 545 PHE A C 1
ATOM 4259 O O . PHE A 1 545 ? 1.029 -14.973 1.471 1.00 98.62 545 PHE A O 1
ATOM 4266 N N . LEU A 1 546 ? 0.334 -14.195 3.474 1.00 98.50 546 LEU A N 1
ATOM 4267 C CA . LEU A 1 546 ? -0.941 -14.898 3.549 1.00 98.50 546 LEU A CA 1
ATOM 4268 C C . LEU A 1 546 ? -2.061 -13.902 3.855 1.00 98.50 546 LEU A C 1
ATOM 4270 O O . LEU A 1 546 ? -1.837 -12.886 4.521 1.00 98.50 546 LEU A O 1
ATOM 4274 N N . MET A 1 547 ? -3.266 -14.224 3.397 1.00 97.94 547 MET A N 1
ATOM 4275 C CA . MET A 1 547 ? -4.515 -13.595 3.821 1.00 97.94 547 MET A CA 1
ATOM 4276 C C . MET A 1 547 ? -5.378 -14.663 4.485 1.00 97.94 547 MET A C 1
ATOM 4278 O O . MET A 1 547 ? -5.500 -15.776 3.974 1.00 97.94 547 MET A O 1
ATOM 4282 N N . ALA A 1 548 ? -5.924 -14.333 5.649 1.00 97.31 548 ALA A N 1
ATOM 4283 C CA . ALA A 1 548 ? -6.650 -15.260 6.504 1.00 97.31 548 ALA A CA 1
ATOM 4284 C C . ALA A 1 548 ? -7.882 -14.581 7.109 1.00 97.31 548 ALA A C 1
ATOM 4286 O O . ALA A 1 548 ? -7.893 -13.355 7.262 1.00 97.31 548 ALA A O 1
ATOM 4287 N N . ARG A 1 549 ? -8.901 -15.362 7.482 1.00 94.88 549 ARG A N 1
ATOM 4288 C CA . ARG A 1 549 ? -10.062 -14.871 8.232 1.00 94.88 549 ARG A CA 1
ATOM 4289 C C . ARG A 1 549 ? -10.312 -15.631 9.524 1.00 94.88 549 ARG A C 1
ATOM 4291 O O . ARG A 1 549 ? -10.047 -16.827 9.631 1.00 94.88 549 ARG A O 1
ATOM 4298 N N . ILE A 1 550 ? -10.904 -14.915 10.474 1.00 93.62 550 ILE A N 1
ATOM 4299 C CA . ILE A 1 550 ? -11.620 -15.516 11.599 1.00 93.62 550 ILE A CA 1
ATOM 4300 C C . ILE A 1 550 ? -12.863 -16.245 11.036 1.00 93.62 550 ILE A C 1
ATOM 4302 O O . ILE A 1 550 ? -13.583 -15.645 10.222 1.00 93.62 550 ILE A O 1
ATOM 4306 N N . PRO A 1 551 ? -13.135 -17.503 11.440 1.00 90.00 551 PRO A N 1
ATOM 4307 C CA . PRO A 1 551 ? -14.227 -18.289 10.877 1.00 90.00 551 PRO A CA 1
ATOM 4308 C C . PRO A 1 551 ? -15.615 -17.650 10.952 1.00 90.00 551 PRO A C 1
ATOM 4310 O O . PRO A 1 551 ? -15.939 -16.862 11.846 1.00 90.00 551 PRO A O 1
ATOM 4313 N N . SER A 1 552 ? -16.469 -18.021 9.999 1.00 77.12 552 SER A N 1
ATOM 4314 C CA . SER A 1 552 ? -17.883 -17.629 9.991 1.00 77.12 552 SER A CA 1
ATOM 4315 C C . SER A 1 552 ? -18.620 -18.188 11.213 1.00 77.12 552 SER A C 1
ATOM 4317 O O . SER A 1 552 ? -18.580 -19.386 11.469 1.00 77.12 552 SER A O 1
ATOM 4319 N N . GLY A 1 553 ? -19.298 -17.309 11.959 1.00 73.62 553 GLY A N 1
ATOM 4320 C CA . GLY A 1 553 ? -19.974 -17.636 13.222 1.00 73.62 553 GLY A CA 1
ATOM 4321 C C . GLY A 1 553 ? -19.255 -17.126 14.478 1.00 73.62 553 GLY A C 1
ATOM 4322 O O . GLY A 1 553 ? -19.868 -17.086 15.539 1.00 73.62 553 GLY A O 1
ATOM 4323 N N . SER A 1 554 ? -17.998 -16.675 14.376 1.00 79.12 554 SER A N 1
ATOM 4324 C CA . SER A 1 554 ? -17.339 -15.973 15.484 1.00 79.12 554 SER A CA 1
ATOM 4325 C C . SER A 1 554 ? -17.876 -14.547 15.655 1.00 79.12 554 SER A C 1
ATOM 4327 O O . SER A 1 554 ? -18.120 -13.846 14.672 1.00 79.12 554 SER A O 1
ATOM 4329 N N . THR A 1 555 ? -17.992 -14.095 16.905 1.00 76.75 555 THR A N 1
ATOM 4330 C CA . THR A 1 555 ? -18.249 -12.691 17.275 1.00 76.75 555 THR A CA 1
ATOM 4331 C C . THR A 1 555 ? -16.997 -11.809 17.186 1.00 76.75 555 THR A C 1
ATOM 4333 O O . THR A 1 555 ? -17.101 -10.583 17.254 1.00 76.75 555 THR A O 1
ATOM 4336 N N . LEU A 1 556 ? -15.809 -12.406 17.030 1.00 80.19 556 LEU A N 1
ATOM 4337 C CA . LEU A 1 556 ? -14.540 -11.683 17.009 1.00 80.19 556 LEU A CA 1
ATOM 4338 C C . LEU A 1 556 ? -14.295 -10.965 15.675 1.00 80.19 556 LEU A C 1
ATOM 4340 O O . LEU A 1 556 ? -14.563 -11.482 14.591 1.00 80.19 556 LEU A O 1
ATOM 4344 N N . ASN A 1 557 ? -13.694 -9.780 15.773 1.00 83.19 557 ASN A N 1
ATOM 4345 C CA . ASN A 1 557 ? -13.168 -9.008 14.649 1.00 83.19 557 ASN A CA 1
ATOM 4346 C C . ASN A 1 557 ? -11.630 -8.978 14.704 1.00 83.19 557 ASN A C 1
ATOM 4348 O O . ASN A 1 557 ? -11.032 -9.139 15.773 1.00 83.19 557 ASN A O 1
ATOM 4352 N N . VAL A 1 558 ? -10.971 -8.736 13.567 1.00 88.31 558 VAL A N 1
ATOM 4353 C CA . VAL A 1 558 ? -9.499 -8.694 13.531 1.00 88.31 558 VAL A CA 1
ATOM 4354 C C . VAL A 1 558 ? -8.924 -7.467 14.214 1.00 88.31 558 VAL A C 1
ATOM 4356 O O . VAL A 1 558 ? -7.794 -7.531 14.675 1.00 88.31 558 VAL A O 1
ATOM 4359 N N . SER A 1 559 ? -9.655 -6.359 14.320 1.00 85.19 559 SER A N 1
ATOM 4360 C CA . SER A 1 559 ? -9.126 -5.127 14.906 1.00 85.19 559 SER A CA 1
ATOM 4361 C C . SER A 1 559 ? -8.777 -5.321 16.394 1.00 85.19 559 SER A C 1
ATOM 4363 O O . SER A 1 559 ? -7.709 -4.883 16.823 1.00 85.19 559 SER A O 1
ATOM 4365 N N . SER A 1 560 ? -9.592 -6.074 17.147 1.00 83.88 560 SER A N 1
ATOM 4366 C CA . SER A 1 560 ? -9.289 -6.520 18.520 1.00 83.88 560 SER A CA 1
ATOM 4367 C C . SER A 1 560 ? -8.095 -7.487 18.581 1.00 83.88 560 SER A C 1
ATOM 4369 O O . SER A 1 560 ? -7.189 -7.294 19.388 1.00 83.88 560 SER A O 1
ATOM 4371 N N . LEU A 1 561 ? -8.040 -8.487 17.690 1.00 88.69 561 LEU A N 1
ATOM 4372 C CA . LEU A 1 561 ? -6.916 -9.436 17.605 1.00 88.69 561 LEU A CA 1
ATOM 4373 C C . LEU A 1 561 ? -5.585 -8.728 17.300 1.00 88.69 561 LEU A C 1
ATOM 4375 O O . LEU A 1 561 ? -4.555 -9.027 17.902 1.00 88.69 561 LEU A O 1
ATOM 4379 N N . ILE A 1 562 ? -5.606 -7.770 16.373 1.00 90.50 562 ILE A N 1
ATOM 4380 C CA . ILE A 1 562 ? -4.446 -6.981 15.951 1.00 90.50 562 ILE A CA 1
ATOM 4381 C C . ILE A 1 562 ? -3.984 -6.043 17.075 1.00 90.50 562 ILE A C 1
ATOM 4383 O O . ILE A 1 562 ? -2.783 -5.809 17.193 1.00 90.50 562 ILE A O 1
ATOM 4387 N N . ALA A 1 563 ? -4.892 -5.528 17.913 1.00 88.44 563 ALA A N 1
ATOM 4388 C CA . ALA A 1 563 ? -4.527 -4.759 19.102 1.00 88.44 563 ALA A CA 1
ATOM 4389 C C . ALA A 1 563 ? -3.728 -5.620 20.098 1.00 88.44 563 ALA A C 1
ATOM 4391 O O . ALA A 1 563 ? -2.560 -5.321 20.342 1.00 88.44 563 ALA A O 1
ATOM 4392 N N . GLY A 1 564 ? -4.287 -6.749 20.551 1.00 88.81 564 GLY A N 1
ATOM 4393 C CA . GLY A 1 564 ? -3.605 -7.654 21.487 1.00 88.81 564 GLY A CA 1
ATOM 4394 C C . GLY A 1 564 ? -2.320 -8.286 20.926 1.00 88.81 564 GLY A C 1
ATOM 4395 O O . GLY A 1 564 ? -1.370 -8.556 21.658 1.00 88.81 564 GLY A O 1
ATOM 4396 N N . CYS A 1 565 ? -2.216 -8.476 19.605 1.00 95.06 565 CYS A N 1
ATOM 4397 C CA . CYS A 1 565 ? -0.954 -8.900 18.985 1.00 95.06 565 CYS A CA 1
ATOM 4398 C C . CYS A 1 565 ? 0.149 -7.828 19.100 1.00 95.06 565 CYS A C 1
ATOM 4400 O O . CYS A 1 565 ? 1.307 -8.175 19.349 1.00 95.06 565 CYS A O 1
ATOM 4402 N N . ARG A 1 566 ? -0.188 -6.535 18.972 1.00 93.19 566 ARG A N 1
ATOM 4403 C CA . ARG A 1 566 ? 0.786 -5.428 19.065 1.00 93.19 566 ARG A CA 1
ATOM 4404 C C . ARG A 1 566 ? 1.376 -5.277 20.464 1.00 93.19 566 ARG A C 1
ATOM 4406 O O . ARG A 1 566 ? 2.545 -4.924 20.572 1.00 93.19 566 ARG A O 1
ATOM 4413 N N . GLU A 1 567 ? 0.619 -5.609 21.507 1.00 91.50 567 GLU A N 1
ATOM 4414 C CA . GLU A 1 567 ? 1.097 -5.652 22.901 1.00 91.50 567 GLU A CA 1
ATOM 4415 C C . GLU A 1 567 ? 2.222 -6.686 23.106 1.00 91.50 567 GLU A C 1
ATOM 4417 O O . GLU A 1 567 ? 3.064 -6.532 23.987 1.00 91.50 567 GLU A O 1
ATOM 4422 N N . HIS A 1 568 ? 2.307 -7.701 22.238 1.00 94.94 568 HIS A N 1
ATOM 4423 C CA . HIS A 1 568 ? 3.408 -8.672 22.181 1.00 94.94 568 HIS A CA 1
ATOM 4424 C C . HIS A 1 568 ? 4.422 -8.390 21.051 1.00 94.94 568 HIS A C 1
ATOM 4426 O O . HIS A 1 568 ? 5.183 -9.277 20.647 1.00 94.94 568 HIS A O 1
ATOM 4432 N N . GLY A 1 569 ? 4.421 -7.164 20.516 1.00 95.19 569 GLY A N 1
ATOM 4433 C CA . GLY A 1 569 ? 5.311 -6.709 19.445 1.00 95.19 569 GLY A CA 1
ATOM 4434 C C . GLY A 1 569 ? 4.948 -7.208 18.042 1.00 95.19 569 GLY A C 1
ATOM 4435 O O . GLY A 1 569 ? 5.703 -6.953 17.106 1.00 95.19 569 GLY A O 1
ATOM 4436 N N . LEU A 1 570 ? 3.823 -7.910 17.858 1.00 97.69 570 LEU A N 1
ATOM 4437 C CA . LEU A 1 570 ? 3.409 -8.468 16.569 1.00 97.69 570 LEU A CA 1
ATOM 4438 C C . LEU A 1 570 ? 2.466 -7.518 15.819 1.00 97.69 570 LEU A C 1
ATOM 4440 O O . LEU A 1 570 ? 1.306 -7.329 16.185 1.00 97.69 570 LEU A O 1
ATOM 4444 N N . PHE A 1 571 ? 2.951 -6.959 14.713 1.00 96.50 571 PHE A N 1
ATOM 4445 C CA . PHE A 1 571 ? 2.177 -6.081 13.841 1.00 96.50 571 PHE A CA 1
ATOM 4446 C C . PHE A 1 571 ? 1.581 -6.886 12.685 1.00 96.50 571 PHE A C 1
ATOM 4448 O O . PHE A 1 571 ? 2.306 -7.480 11.893 1.00 96.50 571 PHE A O 1
ATOM 4455 N N . LEU A 1 572 ? 0.251 -6.884 12.592 1.00 95.94 572 LEU A N 1
ATOM 4456 C CA . LEU A 1 572 ? -0.551 -7.569 11.573 1.00 95.94 572 LEU A CA 1
ATOM 4457 C C . LEU A 1 572 ? -1.434 -6.553 10.836 1.00 95.94 572 LEU A C 1
ATOM 4459 O O . LEU A 1 572 ? -1.732 -5.479 11.373 1.00 95.94 572 LEU A O 1
ATOM 4463 N N . ARG A 1 573 ? -1.870 -6.879 9.611 1.00 94.00 573 ARG A N 1
ATOM 4464 C CA . ARG A 1 573 ? -2.632 -5.952 8.765 1.00 94.00 573 ARG A CA 1
ATOM 4465 C C . ARG A 1 573 ? -4.125 -6.284 8.704 1.00 94.00 573 ARG A C 1
ATOM 4467 O O . ARG A 1 573 ? -4.503 -7.309 8.153 1.00 94.00 573 ARG A O 1
ATOM 4474 N N . ASP A 1 574 ? -4.962 -5.348 9.147 1.00 90.44 574 ASP A N 1
ATOM 4475 C CA . ASP A 1 574 ? -6.400 -5.307 8.839 1.00 90.44 574 ASP A CA 1
ATOM 4476 C C . ASP A 1 574 ? -6.594 -4.962 7.350 1.00 90.44 574 ASP A C 1
ATOM 4478 O O . ASP A 1 574 ? -6.034 -3.970 6.871 1.00 90.44 574 ASP A O 1
ATOM 4482 N N . VAL A 1 575 ? -7.338 -5.778 6.600 1.00 90.31 575 VAL A N 1
ATOM 4483 C CA . VAL A 1 575 ? -7.546 -5.583 5.149 1.00 90.31 575 VAL A CA 1
ATOM 4484 C C . VAL A 1 575 ? -8.975 -5.185 4.769 1.00 90.31 575 VAL A C 1
ATOM 4486 O O . VAL A 1 575 ? -9.264 -5.026 3.583 1.00 90.31 575 VAL A O 1
ATOM 4489 N N . SER A 1 576 ? -9.846 -4.913 5.746 1.00 83.62 576 SER A N 1
ATOM 4490 C CA . SER A 1 576 ? -11.231 -4.454 5.519 1.00 83.62 576 SER A CA 1
ATOM 4491 C C . SER A 1 576 ? -11.330 -3.133 4.735 1.00 83.62 576 SER A C 1
ATOM 4493 O O . SER A 1 576 ? -12.346 -2.845 4.103 1.00 83.62 576 SER A O 1
ATOM 4495 N N . ASN A 1 577 ? -10.256 -2.331 4.705 1.00 77.38 577 ASN A N 1
ATOM 4496 C CA . ASN A 1 577 ? -10.176 -1.109 3.900 1.00 77.38 577 ASN A CA 1
ATOM 4497 C C . ASN A 1 577 ? -9.660 -1.311 2.458 1.00 77.38 577 ASN A C 1
ATOM 4499 O O . ASN A 1 577 ? -9.638 -0.349 1.689 1.00 77.38 577 ASN A O 1
ATOM 4503 N N . MET A 1 578 ? -9.275 -2.532 2.067 1.00 84.44 578 MET A N 1
ATOM 4504 C CA . MET A 1 578 ? -8.679 -2.835 0.753 1.00 84.44 578 MET A CA 1
ATOM 4505 C C . MET A 1 578 ? -9.699 -3.267 -0.320 1.00 84.44 578 MET A C 1
ATOM 4507 O O . MET A 1 578 ? -9.338 -3.403 -1.491 1.00 84.44 578 MET A O 1
ATOM 4511 N N . GLY A 1 579 ? -10.981 -3.431 0.027 1.00 82.75 579 GLY A N 1
ATOM 4512 C CA . GLY A 1 579 ? -12.029 -3.755 -0.945 1.00 82.75 579 GLY A CA 1
ATOM 4513 C C . GLY A 1 579 ? -13.462 -3.508 -0.470 1.00 82.75 579 GLY A C 1
ATOM 4514 O O . GLY A 1 579 ? -13.680 -2.921 0.586 1.00 82.75 579 GLY A O 1
ATOM 4515 N N . THR A 1 580 ? -14.450 -3.928 -1.268 1.00 81.69 580 THR A N 1
ATOM 4516 C CA . THR A 1 580 ? -15.870 -3.970 -0.854 1.00 81.69 580 THR A CA 1
ATOM 4517 C C . THR A 1 580 ? -16.333 -5.363 -0.424 1.00 81.69 580 THR A C 1
ATOM 4519 O O . THR A 1 580 ? -17.202 -5.456 0.436 1.00 81.69 580 THR A O 1
ATOM 4522 N N . GLY A 1 581 ? -15.715 -6.430 -0.947 1.00 79.12 581 GLY A N 1
ATOM 4523 C CA . GLY A 1 581 ? -15.975 -7.829 -0.572 1.00 79.12 581 GLY A CA 1
ATOM 4524 C C . GLY A 1 581 ? -15.157 -8.353 0.618 1.00 79.12 581 GLY A C 1
ATOM 4525 O O . GLY A 1 581 ? -15.046 -9.563 0.787 1.00 79.12 581 GLY A O 1
ATOM 4526 N N . VAL A 1 582 ? -14.540 -7.470 1.412 1.00 85.62 582 VAL A N 1
ATOM 4527 C CA . VAL A 1 582 ? -13.653 -7.833 2.532 1.00 85.62 582 VAL A CA 1
ATOM 4528 C C . VAL A 1 582 ? -14.191 -7.215 3.820 1.00 85.62 582 VAL A C 1
ATOM 4530 O O . VAL A 1 582 ? -14.215 -5.994 3.964 1.00 85.62 582 VAL A O 1
ATOM 4533 N N . ASP A 1 583 ? -14.654 -8.062 4.739 1.00 83.62 583 ASP A N 1
ATOM 4534 C CA . ASP A 1 583 ? -15.195 -7.659 6.042 1.00 83.62 583 ASP A CA 1
ATOM 4535 C C . ASP A 1 583 ? -14.114 -7.560 7.145 1.00 83.62 583 ASP A C 1
ATOM 4537 O O . ASP A 1 583 ? -12.926 -7.801 6.918 1.00 83.62 583 ASP A O 1
ATOM 4541 N N . SER A 1 584 ? -14.533 -7.198 8.360 1.00 85.50 584 SER A N 1
ATOM 4542 C CA . SER A 1 584 ? -13.681 -7.035 9.548 1.00 85.50 584 SER A CA 1
ATOM 4543 C C . SER A 1 584 ? -13.214 -8.350 10.199 1.00 85.50 584 SER A C 1
ATOM 4545 O O . SER A 1 584 ? -12.689 -8.323 11.313 1.00 85.50 584 SER A O 1
ATOM 4547 N N . ARG A 1 585 ? -13.372 -9.503 9.536 1.00 88.94 585 ARG A N 1
ATOM 4548 C CA . ARG A 1 585 ? -12.778 -10.787 9.950 1.00 88.94 585 ARG A CA 1
ATOM 4549 C C . ARG A 1 585 ? -11.500 -11.123 9.186 1.00 88.94 585 ARG A C 1
ATOM 4551 O O . ARG A 1 585 ? -10.827 -12.076 9.568 1.00 88.94 585 ARG A O 1
ATOM 4558 N N . TRP A 1 586 ? -11.157 -10.367 8.140 1.00 93.75 586 TRP A N 1
ATOM 4559 C CA . TRP A 1 586 ? -9.987 -10.616 7.297 1.00 93.75 586 TRP A CA 1
ATOM 4560 C C . TRP A 1 586 ? -8.742 -9.842 7.736 1.00 93.75 586 TRP A C 1
ATOM 4562 O O . TRP A 1 586 ? -8.753 -8.614 7.845 1.00 93.75 586 TRP A O 1
ATOM 4572 N N . LEU A 1 587 ? -7.628 -10.561 7.865 1.00 95.69 587 LEU A N 1
ATOM 4573 C CA . LEU A 1 587 ? -6.291 -10.006 8.050 1.00 95.69 587 LEU A CA 1
ATOM 4574 C C . LEU A 1 587 ? -5.313 -10.504 6.975 1.00 95.69 587 LEU A C 1
ATOM 4576 O O . LEU A 1 587 ? -5.541 -11.510 6.302 1.00 95.69 587 LEU A O 1
ATOM 4580 N N . ARG A 1 588 ? -4.184 -9.808 6.851 1.00 97.50 588 ARG A N 1
ATOM 4581 C CA . ARG A 1 588 ? -3.023 -10.206 6.049 1.00 97.50 588 ARG A CA 1
ATOM 4582 C C . ARG A 1 588 ? -1.763 -10.149 6.907 1.00 97.50 588 ARG A C 1
ATOM 4584 O O . ARG A 1 588 ? -1.621 -9.261 7.750 1.00 97.50 588 ARG A O 1
ATOM 4591 N N . LEU A 1 589 ? -0.838 -11.068 6.657 1.00 98.06 589 LEU A N 1
ATOM 4592 C CA . LEU A 1 589 ? 0.448 -11.139 7.342 1.00 98.06 589 LEU A CA 1
ATOM 4593 C C . LEU A 1 589 ? 1.579 -11.569 6.402 1.00 98.06 589 LEU A C 1
ATOM 4595 O O . LEU A 1 589 ? 1.408 -12.468 5.578 1.00 98.06 589 LEU A O 1
ATOM 4599 N N . ALA A 1 590 ? 2.730 -10.908 6.522 1.00 98.25 590 ALA A N 1
ATOM 4600 C CA . ALA A 1 590 ? 3.952 -11.281 5.817 1.00 98.25 590 ALA A CA 1
ATOM 4601 C C . ALA A 1 590 ? 4.526 -12.606 6.351 1.00 98.25 590 ALA A C 1
ATOM 4603 O O . ALA A 1 590 ? 4.506 -12.858 7.554 1.00 98.25 590 ALA A O 1
ATOM 4604 N N . VAL A 1 591 ? 5.080 -13.424 5.459 1.00 98.56 591 VAL A N 1
ATOM 4605 C CA . VAL A 1 591 ? 5.810 -14.655 5.796 1.00 98.56 591 VAL A CA 1
ATOM 4606 C C . VAL A 1 591 ? 7.203 -14.284 6.295 1.00 98.56 591 VAL A C 1
ATOM 4608 O O . VAL A 1 591 ? 7.912 -13.530 5.625 1.00 98.56 591 VAL A O 1
ATOM 4611 N N . LYS A 1 592 ? 7.603 -14.834 7.445 1.00 98.38 592 LYS A N 1
ATOM 4612 C CA . LYS A 1 592 ? 8.935 -14.669 8.039 1.00 98.38 592 LYS A CA 1
ATOM 4613 C C . LYS A 1 592 ? 9.784 -15.939 7.940 1.00 98.38 592 LYS A C 1
ATOM 4615 O O . LYS A 1 592 ? 9.424 -16.884 7.231 1.00 98.38 592 LYS A O 1
ATOM 4620 N N . ASP A 1 593 ? 10.931 -15.950 8.609 1.00 97.88 593 ASP A N 1
ATOM 4621 C CA . ASP A 1 593 ? 11.694 -17.164 8.882 1.00 97.88 593 ASP A CA 1
ATOM 4622 C C . ASP A 1 593 ? 10.888 -18.153 9.750 1.00 97.88 593 ASP A C 1
ATOM 4624 O O . ASP A 1 593 ? 9.852 -17.826 10.338 1.00 97.88 593 ASP A O 1
ATOM 4628 N N . ARG A 1 594 ? 11.364 -19.398 9.828 1.00 97.88 594 ARG A N 1
ATOM 4629 C CA . ARG A 1 594 ? 10.676 -20.495 10.521 1.00 97.88 594 ARG A CA 1
ATOM 4630 C C . ARG A 1 594 ? 10.510 -20.258 12.041 1.00 97.88 594 ARG A C 1
ATOM 4632 O O . ARG A 1 594 ? 9.384 -20.431 12.515 1.00 97.88 594 ARG A O 1
ATOM 4639 N N . PRO A 1 595 ? 11.542 -19.859 12.817 1.00 98.06 595 PRO A N 1
ATOM 4640 C CA . PRO A 1 595 ? 11.374 -19.405 14.203 1.00 98.06 595 PRO A CA 1
ATOM 4641 C C . PRO A 1 595 ? 10.344 -18.280 14.388 1.00 98.06 595 PRO A C 1
ATOM 4643 O O . PRO A 1 595 ? 9.433 -18.420 15.208 1.00 98.06 595 PRO A O 1
ATOM 4646 N N . THR A 1 596 ? 10.430 -17.197 13.613 1.00 98.31 596 THR A N 1
ATOM 4647 C CA . THR A 1 596 ? 9.528 -16.041 13.746 1.00 98.31 596 THR A CA 1
ATOM 4648 C C . THR A 1 596 ? 8.088 -16.408 13.400 1.00 98.31 596 THR A C 1
ATOM 4650 O O . THR A 1 596 ? 7.186 -16.066 14.161 1.00 98.31 596 THR A O 1
ATOM 4653 N N . ASN A 1 597 ? 7.850 -17.189 12.338 1.00 98.69 597 ASN A N 1
ATOM 4654 C CA . ASN A 1 597 ? 6.511 -17.692 11.998 1.00 98.69 597 ASN A CA 1
ATOM 4655 C C . ASN A 1 597 ? 5.879 -18.495 13.149 1.00 98.69 597 ASN A C 1
ATOM 4657 O O . ASN A 1 597 ? 4.684 -18.364 13.405 1.00 98.69 597 ASN A O 1
ATOM 4661 N N . ARG A 1 598 ? 6.669 -19.292 13.883 1.00 98.44 598 ARG A N 1
ATOM 4662 C CA . ARG A 1 598 ? 6.184 -20.021 15.069 1.00 98.44 598 ARG A CA 1
ATOM 4663 C C . ARG A 1 598 ? 5.818 -19.063 16.204 1.00 98.44 598 ARG A C 1
ATOM 4665 O O . ARG A 1 598 ? 4.713 -19.159 16.730 1.00 98.44 598 ARG A O 1
ATOM 4672 N N . ARG A 1 599 ? 6.679 -18.081 16.515 1.00 98.38 599 ARG A N 1
ATOM 4673 C CA . ARG A 1 599 ? 6.377 -17.019 17.500 1.00 98.38 599 ARG A CA 1
ATOM 4674 C C . ARG A 1 599 ? 5.113 -16.232 17.119 1.00 98.38 599 ARG A C 1
ATOM 4676 O O . ARG A 1 599 ? 4.328 -15.898 18.001 1.00 98.38 599 ARG A O 1
ATOM 4683 N N . MET A 1 600 ? 4.880 -15.981 15.828 1.00 98.62 600 MET A N 1
ATOM 4684 C CA . MET A 1 600 ? 3.660 -15.334 15.328 1.00 98.62 600 MET A CA 1
ATOM 4685 C C . MET A 1 600 ? 2.406 -16.172 15.604 1.00 98.62 600 MET A C 1
ATOM 4687 O O . MET A 1 600 ? 1.447 -15.653 16.171 1.00 98.62 600 MET A O 1
ATOM 4691 N N . VAL A 1 601 ? 2.425 -17.464 15.258 1.00 98.75 601 VAL A N 1
ATOM 4692 C CA . VAL A 1 601 ? 1.316 -18.403 15.516 1.00 98.75 601 VAL A CA 1
ATOM 4693 C C . VAL A 1 601 ? 1.017 -18.514 17.016 1.00 98.75 601 VAL A C 1
ATOM 4695 O O . VAL A 1 601 ? -0.144 -18.449 17.411 1.00 98.75 601 VAL A O 1
ATOM 4698 N N . ASP A 1 602 ? 2.038 -18.588 17.875 1.00 98.50 602 ASP A N 1
ATOM 4699 C CA . ASP A 1 602 ? 1.840 -18.633 19.330 1.00 98.50 602 ASP A CA 1
ATOM 4700 C C . ASP A 1 602 ? 1.220 -17.351 19.907 1.00 98.50 602 ASP A C 1
ATOM 4702 O O . ASP A 1 602 ? 0.374 -17.432 20.801 1.00 98.50 602 ASP A O 1
ATOM 4706 N N . ILE A 1 603 ? 1.604 -16.171 19.405 1.00 98.44 603 ILE A N 1
ATOM 4707 C CA . ILE A 1 603 ? 0.994 -14.893 19.810 1.00 98.44 603 ILE A CA 1
ATOM 4708 C C . ILE A 1 603 ? -0.472 -14.838 19.354 1.00 98.44 603 ILE A C 1
ATOM 4710 O O . ILE A 1 603 ? -1.350 -14.553 20.169 1.00 98.44 603 ILE A O 1
ATOM 4714 N N . ILE A 1 604 ? -0.748 -15.169 18.087 1.00 98.25 604 ILE A N 1
ATOM 4715 C CA . ILE A 1 604 ? -2.105 -15.160 17.516 1.00 98.25 604 ILE A CA 1
ATOM 4716 C C . ILE A 1 604 ? -3.014 -16.140 18.272 1.00 98.25 604 ILE A C 1
ATOM 4718 O O . ILE A 1 604 ? -4.112 -15.759 18.674 1.00 98.25 604 ILE A O 1
ATOM 4722 N N . ARG A 1 605 ? -2.549 -17.368 18.549 1.00 97.31 605 ARG A N 1
ATOM 4723 C CA . ARG A 1 605 ? -3.292 -18.359 19.348 1.00 97.31 605 ARG A CA 1
ATOM 4724 C C . ARG A 1 605 ? -3.629 -17.830 20.742 1.00 97.31 605 ARG A C 1
ATOM 4726 O O . ARG A 1 605 ? -4.781 -17.922 21.155 1.00 97.31 605 ARG A O 1
ATOM 4733 N N . LYS A 1 606 ? -2.646 -17.293 21.479 1.00 96.50 606 LYS A N 1
ATOM 4734 C CA . LYS A 1 606 ? -2.869 -16.758 22.838 1.00 96.50 606 LYS A CA 1
ATOM 4735 C C . LYS A 1 606 ? -3.922 -15.652 22.841 1.00 96.50 606 LYS A C 1
ATOM 4737 O O . LYS A 1 606 ? -4.795 -15.648 23.703 1.00 96.50 606 LYS A O 1
ATOM 4742 N N . GLN A 1 607 ? -3.864 -14.755 21.859 1.00 95.38 607 GLN A N 1
ATOM 4743 C CA . GLN A 1 607 ? -4.794 -13.635 21.750 1.00 95.38 607 GLN A CA 1
ATOM 4744 C C . GLN A 1 607 ? -6.205 -14.070 21.323 1.00 95.38 607 GLN A C 1
ATOM 4746 O O . GLN A 1 607 ? -7.180 -13.589 21.892 1.00 95.38 607 GLN A O 1
ATOM 4751 N N . LEU A 1 608 ? -6.342 -15.051 20.423 1.00 93.12 608 LEU A N 1
ATOM 4752 C CA . LEU A 1 608 ? -7.644 -15.652 20.099 1.00 93.12 608 LEU A CA 1
ATOM 4753 C C . LEU A 1 608 ? -8.293 -16.328 21.319 1.00 93.12 608 LEU A C 1
ATOM 4755 O O . LEU A 1 608 ? -9.465 -16.080 21.586 1.00 93.12 608 LEU A O 1
ATOM 4759 N N . VAL A 1 609 ? -7.533 -17.116 22.089 1.00 91.44 609 VAL A N 1
ATOM 4760 C CA . VAL A 1 609 ? -8.030 -17.764 23.320 1.00 91.44 609 VAL A CA 1
ATOM 4761 C C . VAL A 1 609 ? -8.430 -16.727 24.377 1.00 91.44 609 VAL A C 1
ATOM 4763 O O . VAL A 1 609 ? -9.490 -16.855 24.985 1.00 91.44 609 VAL A O 1
ATOM 4766 N N . SER A 1 610 ? -7.629 -15.671 24.563 1.00 88.81 610 SER A N 1
ATOM 4767 C CA . SER A 1 610 ? -7.953 -14.575 25.487 1.00 88.81 610 SER A CA 1
ATOM 4768 C C . SER A 1 610 ? -9.268 -13.883 25.111 1.00 88.81 610 SER A C 1
ATOM 4770 O O . SER A 1 610 ? -10.163 -13.744 25.945 1.00 88.81 610 SER A O 1
ATOM 4772 N N . LEU A 1 611 ? -9.431 -13.507 23.839 1.00 86.12 611 LEU A N 1
ATOM 4773 C CA . LEU A 1 611 ? -10.639 -12.836 23.349 1.00 86.12 611 LEU A CA 1
ATOM 4774 C C . LEU A 1 611 ? -11.889 -13.732 23.418 1.00 86.12 611 LEU A C 1
ATOM 4776 O O . LEU A 1 611 ? -12.987 -13.223 23.634 1.00 86.12 611 LEU A O 1
ATOM 4780 N N . GLN A 1 612 ? -11.737 -15.052 23.275 1.00 83.62 612 GLN A N 1
ATOM 4781 C CA . GLN A 1 612 ? -12.833 -16.012 23.453 1.00 83.62 612 GLN A CA 1
ATOM 4782 C C . GLN A 1 612 ? -13.310 -16.100 24.911 1.00 83.62 612 GLN A C 1
ATOM 4784 O O . GLN A 1 612 ? -14.514 -16.191 25.131 1.00 83.62 612 GLN A O 1
ATOM 4789 N N . ALA A 1 613 ? -12.409 -16.028 25.898 1.00 78.56 613 ALA A N 1
ATOM 4790 C CA . ALA A 1 613 ? -12.780 -16.060 27.316 1.00 78.56 613 ALA A CA 1
ATOM 4791 C C . ALA A 1 613 ? -13.583 -14.812 27.733 1.00 78.56 613 ALA A C 1
ATOM 4793 O O . ALA A 1 613 ? -14.723 -14.926 28.183 1.00 78.56 613 ALA A O 1
ATOM 4794 N N . HIS A 1 614 ? -13.048 -13.613 27.476 1.00 67.06 614 HIS A N 1
ATOM 4795 C CA . HIS A 1 614 ? -13.719 -12.345 27.806 1.00 67.06 614 HIS A CA 1
ATOM 4796 C C . HIS A 1 614 ? -15.051 -12.159 27.045 1.00 67.06 614 HIS A C 1
ATOM 4798 O O . HIS A 1 614 ? -15.966 -11.483 27.520 1.00 67.06 614 HIS A O 1
ATOM 4804 N N . GLY A 1 615 ? -15.187 -12.776 25.864 1.00 58.00 615 GLY A N 1
ATOM 4805 C CA . GLY A 1 615 ? -16.427 -12.799 25.081 1.00 58.00 615 GLY A CA 1
ATOM 4806 C C . GLY A 1 615 ? -17.533 -13.707 25.637 1.00 58.00 615 GLY A C 1
ATOM 4807 O O . GLY A 1 615 ? -18.657 -13.632 25.148 1.00 58.00 615 GLY A O 1
ATOM 4808 N N . LEU A 1 616 ? -17.237 -14.553 26.631 1.00 49.25 616 LEU A N 1
ATOM 4809 C CA . LEU A 1 616 ? -18.225 -15.365 27.354 1.00 49.25 616 LEU A CA 1
ATOM 4810 C C . LEU A 1 616 ? -18.650 -14.693 28.668 1.00 49.25 616 LEU A C 1
ATOM 4812 O O . LEU A 1 616 ? -19.832 -14.683 28.994 1.00 49.25 616 LEU A O 1
ATOM 4816 N N . GLU A 1 617 ? -17.709 -14.074 29.384 1.00 42.22 617 GLU A N 1
ATOM 4817 C CA . GLU A 1 617 ? -17.972 -13.360 30.648 1.00 42.22 617 GLU A CA 1
ATOM 4818 C C . GLU A 1 617 ? -18.842 -12.102 30.467 1.00 42.22 617 GLU A C 1
ATOM 4820 O O . GLU A 1 617 ? -19.506 -11.666 31.400 1.00 42.22 617 GLU A O 1
ATOM 4825 N N . SER A 1 618 ? -18.883 -11.537 29.257 1.00 37.53 618 SER A N 1
ATOM 4826 C CA . SER A 1 618 ? -19.685 -10.352 28.907 1.00 37.53 618 SER A CA 1
ATOM 4827 C C . SER A 1 618 ? -21.116 -10.665 28.426 1.00 37.53 618 SER A C 1
ATOM 4829 O O . SER A 1 618 ? -21.806 -9.773 27.930 1.00 37.53 618 SER A O 1
ATOM 4831 N N . VAL A 1 619 ? -21.566 -11.920 28.564 1.00 37.50 619 VAL A N 1
ATOM 4832 C CA . VAL A 1 619 ? -22.908 -12.405 28.161 1.00 37.50 619 VAL A CA 1
ATOM 4833 C C . VAL A 1 619 ? -23.608 -13.173 29.309 1.00 37.50 619 VAL A C 1
ATOM 4835 O O . VAL A 1 619 ? -24.633 -13.817 29.088 1.00 37.50 619 VAL A O 1
ATOM 4838 N N . GLY A 1 620 ? -23.051 -13.123 30.528 1.00 28.61 620 GLY A N 1
ATOM 4839 C CA . GLY A 1 620 ? -23.596 -13.738 31.751 1.00 28.61 620 GLY A CA 1
ATOM 4840 C C . GLY A 1 620 ? -24.477 -12.805 32.576 1.00 28.61 620 GLY A C 1
ATOM 4841 O O . GLY A 1 620 ? -24.185 -11.591 32.590 1.00 28.61 620 GLY A O 1
#